Protein 8VEA (pdb70)

Radius of gyration: 22.61 Å; Cα contacts (8 Å, |Δi|>4): 522; chains: 3; bounding box: 51×58×58 Å

Nearest PDB structures (foldseek):
  9dze-assembly1_B  TM=8.373E-01  e=1.280E-04  synthetic construct
  8fbn-assembly1_E  TM=8.382E-01  e=1.405E-03  synthetic construct
  9dze-assembly1_S  TM=8.467E-01  e=3.122E-03  synthetic construct
  9dze-assembly1_c  TM=7.806E-01  e=1.803E-03  synthetic construct
  9dze-assembly1_h  TM=7.793E-01  e=1.715E-03  synthetic construct

Solvent-accessible surface area: 18778 Å² total; per-residue (Å²): 41,8,54,79,0,0,60,1,3,7,93,8,113,88,104,57,50,67,151,5,16,60,114,0,0,87,52,0,35,188,65,0,73,102,0,43,123,160,20,46,3,113,35,0,14,0,0,0,8,0,0,0,2,0,0,79,79,40,59,45,78,133,20,10,77,20,0,12,109,0,0,43,53,0,0,126,66,0,23,150,123,37,62,8,78,1,0,31,44,0,0,83,7,0,7,23,0,0,87,32,38,54,24,100,181,3,24,88,44,0,1,72,8,0,11,76,0,1,90,61,0,104,160,109,45,58,115,133,6,13,50,52,0,0,44,4,0,6,66,3,4,96,61,40,16,46,88,0,0,58,7,0,6,93,11,46,94,80,80,34,87,126,0,14,86,87,0,1,78,11,1,47,133,58,0,60,75,0,53,146,145,19,44,5,118,50,0,15,0,3,0,20,0,0,0,2,0,1,86,87,83,54,26,83,140,13,11,82,8,0,11,136,0,0,24,83,1,0,99,64,0,34,149,128,27,53,15,83,2,1,26,47,0,0,81,9,0,7,48,0,0,104,49,36,55,26,108,179,4,25,108,33,0,13,76,12,1,13,71,0,1,89,55,0,77,159,98,30,96,117,115,29,16,24,56,2,2,44,4,1,1,48,4,28,71,61,24,1,38,73,0,2,60,5,9,12,132,10,152,84,91,57,27,80,147,8,16,97,117,0,0,109,24,0,54,104,40,4,135,90,3,26,166,158,13,59,8,117,35,3,12,9,0,0,2,0,0,0,8,0,0,63,110,54,59,25,84,152,31,7,79,6,0,8,157,7,0,33,72,6,0,121,76,0,32,146,124,30,51,14,83,13,0,36,42,0,0,78,5,0,18,18,1,0,99,28,34,54,50,92,168,6,38,92,38,0,6,82,14,0,10,68,0,3,72,48,0,127,155,103,48,73,125,107,11,21,47,53,0,0,54,9,0,1,60,3,4,123,55

Foldseek 3Di:
DCVQLVVLLVVCVVVVPCVSLVVSLVVLVVVLVVCLPVLVLVVVQVSLLSSLVSCLVSVHCPSLVVSLVSLLVNLVVCVVVLVLVSNLSSLVSLQVSCVSNVDLVSLVSLLVSLVSSLVSCVVVPPVVSNVVSVVVNVSSVVD/DVVQLVVLVVVCVVPVDCVSLVVSLVVLLVVLVVCLVVLVLVVVLVSLLSSLVSCLVVPDCVSLVSNLVSLLSSLVVCVVVLVLVSNLSSVVSLLVSCVSNVDVVSLVSLLVSLVSSLVSCVVPPVDVSNVSSVVVNVVSVPD/DVVQLVVLLVVCPVVVPCVSLVVSLVVLVVVLVVCPPVQVLVVLQVSLLSNLVSCLVSVHCPSLVVSLVSLLVSLVVCVVVLVLVSNLSSLVSLLVSCVSNVDVVSLVSSLVSLVSSLVSCVVVVPVVSNVVSVVVNVVSVVD

Sequence (429 aa):
GFEEALELTIRAKEEGDPRLLERALEILERRLKEAQERGDLHLVLTIALLLAAIAHRLGDPRYLEVAVRVLEEAIREALERGDVQLVYNLVEVLLHVARLLGDPRVFRFMLHILLEAYRIARENGDEQILIEIVHLFTEVIRGGFEEALELTIRAKEEGDPRLLERALEILERRLKEAQERGDLHLVLTIALLLAAIAHRLGDPRYLEVAVRVLEEAIREALERGDVQLVYNLVEVLLHVARLLGDPRVFRFMLHILLEAYRIARENGDEQILIEIVHLFTEVIRGGFEEALELTIRAKEEGDPRLLERALEILERRLKEAQERGDLHLVLTIALLLAAIAHRLGDPRYLEVAVRVLEEAIREALERGDVQLVYNLVEVLLHVARLLGDPRVFRFMLHILLEAYRIARENGDEQILIEIVHLFTEVIRG

Secondary structure (DSSP, 8-state):
--HHHHHHHHHHHHHT-HHHHHHHHHHHHHHHHHHHGGG-HHHHHHHHHHHHHHHHHHT-HHHHHHHHHHHHHHHHHHHHTT-SHHHHHHHHHHHHHHHHH--HHHHHHHHHHHHHHHHHHHHHT-HHHHHHHHHHHHHHTT-/-HHHHHHHHHHHHHSS-THHHHHHHHHHHHHHHHHHHHT-HHHHHHHHHHHHHHHHTTT-HHHHHHHHHHHHHHHHHHHHTT-HHHHHHHHHHHHHHHHHH--HHHHHHHHHHHHHHHHHHHHS---HHHHHHHHHHHHHHH-/-HHHHHHHHHHHHHTT-HHHHHHHHHHHHHHHHHHSSS--HHHHHHHHHHHHHHHHHHT-HHHHHHHHHHHHHHHHHHHHHT-HHHHHHHHHHHHHHHHHH--HHHHHHHHHHHHHHHHHHHHHT-SHHHHHHHHHHHHHHH-

B-factor: mean 98.7, std 25.75, range [53.92, 214.1]

Structure (mmCIF, N/CA/C/O backbone):
data_8VEA
#
_entry.id   8VEA
#
_cell.length_a   115.335
_cell.length_b   115.335
_cell.length_c   59.994
_cell.angle_alpha   90.000
_cell.angle_beta   90.000
_cell.angle_gamma   120.000
#
_symmetry.space_group_name_H-M   'P 63'
#
loop_
_atom_site.group_PDB
_atom_site.id
_atom_site.type_symbol
_atom_site.label_atom_id
_atom_site.label_alt_id
_atom_site.label_comp_id
_atom_site.label_asym_id
_atom_site.label_entity_id
_atom_site.label_seq_id
_atom_site.pdbx_PDB_ins_code
_atom_site.Cartn_x
_atom_site.Cartn_y
_atom_site.Cartn_z
_atom_site.occupancy
_atom_site.B_iso_or_equiv
_atom_site.auth_seq_id
_atom_site.auth_comp_id
_atom_site.auth_asym_id
_atom_site.auth_atom_id
_atom_site.pdbx_PDB_model_num
ATOM 1 N N . GLY A 1 1 ? -2.57204 -35.72835 -24.85506 1.000 85.11937 1 GLY A N 1
ATOM 2 C CA . GLY A 1 1 ? -2.46067 -37.11117 -25.28520 1.000 101.24739 1 GLY A CA 1
ATOM 3 C C . GLY A 1 1 ? -3.23637 -38.06251 -24.39260 1.000 111.29212 1 GLY A C 1
ATOM 4 O O . GLY A 1 1 ? -3.79903 -39.05839 -24.85369 1.000 105.60157 1 GLY A O 1
ATOM 5 N N . PHE A 1 2 ? -3.25691 -37.74957 -23.09909 1.000 116.65575 2 PHE A N 1
ATOM 6 C CA . PHE A 1 2 ? -4.01947 -38.50660 -22.11566 1.000 92.03609 2 PHE A CA 1
ATOM 7 C C . PHE A 1 2 ? -5.46378 -38.03896 -22.00955 1.000 88.12975 2 PHE A C 1
ATOM 8 O O . PHE A 1 2 ? -6.27958 -38.72041 -21.37943 1.000 82.71525 2 PHE A O 1
ATOM 16 N N . GLU A 1 3 ? -5.78673 -36.89556 -22.61423 1.000 90.17865 3 GLU A N 1
ATOM 17 C CA . GLU A 1 3 ? -7.08131 -36.26040 -22.40280 1.000 87.73433 3 GLU A CA 1
ATOM 18 C C . GLU A 1 3 ? -8.22501 -37.14140 -22.88680 1.000 86.03441 3 GLU A C 1
ATOM 19 O O . GLU A 1 3 ? -9.24846 -37.26985 -22.20482 1.000 82.23747 3 GLU A O 1
ATOM 25 N N . GLU A 1 4 ? -8.07192 -37.75810 -24.06080 1.000 90.19852 4 GLU A N 1
ATOM 26 C CA . GLU A 1 4 ? -9.15160 -38.57616 -24.59998 1.000 86.43465 4 GLU A CA 1
ATOM 27 C C . GLU A 1 4 ? -9.41238 -39.78839 -23.71784 1.000 84.34243 4 GLU A C 1
ATOM 28 O O . GLU A 1 4 ? -10.56724 -40.17464 -23.51024 1.000 85.48948 4 GLU A O 1
ATOM 34 N N . ALA A 1 5 ? -8.35331 -40.39575 -23.17905 1.000 80.78535 5 ALA A N 1
ATOM 35 C CA . ALA A 1 5 ? -8.54122 -41.54988 -22.30805 1.000 76.24846 5 ALA A CA 1
ATOM 36 C C . ALA A 1 5 ? -9.19279 -41.14683 -20.99233 1.000 74.13866 5 ALA A C 1
ATOM 37 O O . ALA A 1 5 ? -10.03363 -41.87994 -20.46138 1.000 73.88230 5 ALA A O 1
ATOM 39 N N . LEU A 1 6 ? -8.82282 -39.98376 -20.45291 1.000 77.32888 6 LEU A N 1
ATOM 40 C CA . LEU A 1 6 ? -9.42849 -39.52558 -19.20619 1.000 77.80586 6 LEU A CA 1
ATOM 41 C C . LEU A 1 6 ? -10.90406 -39.19925 -19.39423 1.000 77.08910 6 LEU A C 1
ATOM 42 O O . LEU A 1 6 ? -11.73273 -39.52128 -18.53483 1.000 75.29024 6 LEU A O 1
ATOM 47 N N . GLU A 1 7 ? -11.24950 -38.55534 -20.50858 1.000 79.29441 7 GLU A N 1
ATOM 48 C CA . GLU A 1 7 ? -12.64844 -38.25286 -20.78403 1.000 78.74878 7 GLU A CA 1
ATOM 49 C C . GLU A 1 7 ? -13.45480 -39.52517 -21.00569 1.000 78.19642 7 GLU A C 1
ATOM 50 O O . GLU A 1 7 ? -14.57118 -39.66172 -20.49341 1.000 79.69381 7 GLU A O 1
ATOM 56 N N . LEU A 1 8 ? -12.90582 -40.46774 -21.77798 1.000 78.21429 8 LEU A N 1
ATOM 57 C CA . LEU A 1 8 ? -13.61363 -41.71635 -22.04297 1.000 79.10963 8 LEU A CA 1
ATOM 58 C C . LEU A 1 8 ? -13.83909 -42.51773 -20.76955 1.000 79.49404 8 LEU A C 1
ATOM 59 O O . LEU A 1 8 ? -14.82469 -43.25724 -20.66749 1.000 82.25969 8 LEU A O 1
ATOM 64 N N . THR A 1 9 ? -12.94061 -42.39110 -19.79244 1.000 79.18546 9 THR A N 1
ATOM 65 C CA . THR A 1 9 ? -13.10403 -43.12181 -18.53939 1.000 78.30189 9 THR A CA 1
ATOM 66 C C . THR A 1 9 ? -14.25367 -42.54872 -17.72183 1.000 77.62060 9 THR A C 1
ATOM 67 O O . THR A 1 9 ? -15.09822 -43.29209 -17.20854 1.000 78.18699 9 THR A O 1
ATOM 71 N N . ILE A 1 10 ? -14.29519 -41.22230 -17.58766 1.000 77.55675 10 ILE A N 1
ATOM 72 C CA . ILE A 1 10 ? -15.42358 -40.56934 -16.93418 1.000 78.32914 10 ILE A CA 1
ATOM 73 C C . ILE A 1 10 ? -16.70714 -40.87941 -17.68368 1.000 81.00451 10 ILE A C 1
ATOM 74 O O . ILE A 1 10 ? -17.74559 -41.18239 -17.08363 1.000 83.00395 10 ILE A O 1
ATOM 79 N N . ARG A 1 11 ? -16.64911 -40.81606 -19.01205 1.000 81.89213 11 ARG A N 1
ATOM 80 C CA . ARG A 1 11 ? -17.83225 -41.03408 -19.82763 1.000 83.00855 11 ARG A CA 1
ATOM 81 C C . ARG A 1 11 ? -18.34309 -42.46490 -19.69796 1.000 84.29724 11 ARG A C 1
ATOM 82 O O . ARG A 1 11 ? -19.55786 -42.68912 -19.70308 1.000 86.16607 11 ARG A O 1
ATOM 90 N N . ALA A 1 12 ? -17.43919 -43.43838 -19.55280 1.000 84.54288 12 ALA A N 1
ATOM 91 C CA . ALA A 1 12 ? -17.86367 -44.82452 -19.38841 1.000 82.68903 12 ALA A CA 1
ATOM 92 C C . ALA A 1 12 ? -18.46942 -45.06842 -18.01558 1.000 82.65421 12 ALA A C 1
ATOM 93 O O . ALA A 1 12 ? -19.36890 -45.90345 -17.87809 1.000 84.74188 12 ALA A O 1
ATOM 95 N N . LYS A 1 13 ? -17.98781 -44.36309 -16.99119 1.000 85.54440 13 LYS A N 1
ATOM 96 C CA . LYS A 1 13 ? -18.53666 -44.53884 -15.65031 1.000 87.58451 13 LYS A CA 1
ATOM 97 C C . LYS A 1 13 ? -19.95042 -43.98168 -15.56041 1.000 89.72221 13 LYS A C 1
ATOM 98 O O . LYS A 1 13 ? -20.86390 -44.65406 -15.06739 1.000 104.96629 13 LYS A O 1
ATOM 104 N N . GLU A 1 14 ? -20.15276 -42.75543 -16.04423 1.000 87.68024 14 GLU A N 1
ATOM 105 C CA . GLU A 1 14 ? -21.44763 -42.10639 -15.88336 1.000 87.43754 14 GLU A CA 1
ATOM 106 C C . GLU A 1 14 ? -22.48391 -42.67082 -16.84407 1.000 90.54439 14 GLU A C 1
ATOM 107 O O . GLU A 1 14 ? -23.62931 -42.90643 -16.44894 1.000 93.31573 14 GLU A O 1
ATOM 113 N N . GLU A 1 15 ? -22.10559 -42.90429 -18.09891 1.000 90.49902 15 GLU A N 1
ATOM 114 C CA . GLU A 1 15 ? -23.03512 -43.48415 -19.05742 1.000 93.70762 15 GLU A CA 1
ATOM 115 C C . GLU A 1 15 ? -23.14836 -44.99818 -18.94795 1.000 94.41445 15 GLU A C 1
ATOM 116 O O . GLU A 1 15 ? -24.05364 -45.57704 -19.55616 1.000 97.62453 15 GLU A O 1
ATOM 122 N N . GLY A 1 16 ? -22.27343 -45.64855 -18.18874 1.000 91.81943 16 GLY A N 1
ATOM 123 C CA . GLY A 1 16 ? -22.31901 -47.09092 -18.06872 1.000 92.59544 16 GLY A CA 1
ATOM 124 C C . GLY A 1 16 ? -22.13305 -47.77864 -19.40342 1.000 93.71894 16 GLY A C 1
ATOM 125 O O . GLY A 1 16 ? -22.85573 -48.72257 -19.73446 1.000 105.49067 16 GLY A O 1
ATOM 126 N N . ASP A 1 17 ? -21.16580 -47.30484 -20.18664 1.000 91.81232 17 ASP A N 1
ATOM 127 C CA . ASP A 1 17 ? -20.89599 -47.82704 -21.52417 1.000 93.06777 17 ASP A CA 1
ATOM 128 C C . ASP A 1 17 ? -19.47709 -48.37364 -21.52985 1.000 92.28699 17 ASP A C 1
ATOM 129 O O . ASP A 1 17 ? -18.52142 -47.63777 -21.82698 1.000 96.54321 17 ASP A O 1
ATOM 134 N N . PRO A 1 18 ? -19.28435 -49.65738 -21.20754 1.000 91.92318 18 PRO A N 1
ATOM 135 C CA . PRO A 1 18 ? -17.92104 -50.21264 -21.17303 1.000 89.08756 18 PRO A CA 1
ATOM 136 C C . PRO A 1 18 ? -17.22982 -50.23521 -22.52781 1.000 90.14717 18 PRO A C 1
ATOM 137 O O . PRO A 1 18 ? -16.02039 -50.49573 -22.57421 1.000 92.20555 18 PRO A O 1
ATOM 141 N N . ARG A 1 19 ? -17.94866 -49.97835 -23.62508 1.000 91.14372 19 ARG A N 1
ATOM 142 C CA . ARG A 1 19 ? -17.28755 -49.83715 -24.91828 1.000 91.95009 19 ARG A CA 1
ATOM 143 C C . ARG A 1 19 ? -16.35575 -48.63426 -24.93246 1.000 89.67785 19 ARG A C 1
ATOM 144 O O . ARG A 1 19 ? -15.40143 -48.59669 -25.71757 1.000 89.26047 19 ARG A O 1
ATOM 152 N N . LEU A 1 20 ? -16.62119 -47.64106 -24.07877 1.000 89.45600 20 LEU A N 1
ATOM 153 C CA . LEU A 1 20 ? -15.74668 -46.47566 -23.98924 1.000 86.44612 20 LEU A CA 1
ATOM 154 C C . LEU A 1 20 ? -14.46002 -46.80619 -23.24402 1.000 85.80602 20 LEU A C 1
ATOM 155 O O . LEU A 1 20 ? -13.38770 -46.28842 -23.58109 1.000 88.60597 20 LEU A O 1
ATOM 160 N N . LEU A 1 21 ? -14.55006 -47.64922 -22.21399 1.000 82.65757 21 LEU A N 1
ATOM 161 C CA . LEU A 1 21 ? -13.34230 -48.15648 -21.57699 1.000 78.91727 21 LEU A CA 1
ATOM 162 C C . LEU A 1 21 ? -12.48912 -48.91542 -22.58205 1.000 79.72831 21 LEU A C 1
ATOM 163 O O . LEU A 1 21 ? -11.26676 -48.74027 -22.63152 1.000 81.52431 21 LEU A O 1
ATOM 168 N N . GLU A 1 22 ? -13.12582 -49.74667 -23.41016 1.000 82.07150 22 GLU A N 1
ATOM 169 C CA . GLU A 1 22 ? -12.39198 -50.52458 -24.40118 1.000 85.27217 22 GLU A CA 1
ATOM 170 C C . GLU A 1 22 ? -11.77135 -49.62407 -25.46261 1.000 88.16104 22 GLU A C 1
ATOM 171 O O . GLU A 1 22 ? -10.66813 -49.89810 -25.94647 1.000 92.23222 22 GLU A O 1
ATOM 177 N N . ARG A 1 23 ? -12.46600 -48.54866 -25.84252 1.000 88.72922 23 ARG A N 1
ATOM 178 C CA . ARG A 1 23 ? -11.89006 -47.59726 -26.78729 1.000 87.82534 23 ARG A CA 1
ATOM 179 C C . ARG A 1 23 ? -10.66336 -46.91508 -26.20237 1.000 87.63699 23 ARG A C 1
ATOM 180 O O . ARG A 1 23 ? -9.64628 -46.76337 -26.88779 1.000 89.69744 23 ARG A O 1
ATOM 188 N N . ALA A 1 24 ? -10.74120 -46.49642 -24.93521 1.000 86.36355 24 ALA A N 1
ATOM 189 C CA . ALA A 1 24 ? -9.61289 -45.82215 -24.30194 1.000 84.46599 24 ALA A CA 1
ATOM 190 C C . ALA A 1 24 ? -8.44141 -46.77375 -24.10832 1.000 83.69422 24 ALA A C 1
ATOM 191 O O . ALA A 1 24 ? -7.28183 -46.37496 -24.25837 1.000 81.19840 24 ALA A O 1
ATOM 193 N N . LEU A 1 25 ? -8.72568 -48.03464 -23.76786 1.000 85.80237 25 LEU A N 1
ATOM 194 C CA . LEU A 1 25 ? -7.66780 -49.03355 -23.64796 1.000 85.48148 25 LEU A CA 1
ATOM 195 C C . LEU A 1 25 ? -6.97666 -49.27308 -24.98281 1.000 90.39997 25 LEU A C 1
ATOM 196 O O . LEU A 1 25 ? -5.77307 -49.55429 -25.01853 1.000 91.69247 25 LEU A O 1
ATOM 201 N N . GLU A 1 26 ? -7.72110 -49.17216 -26.08677 1.000 107.17123 26 GLU A N 1
ATOM 202 C CA . GLU A 1 26 ? -7.11315 -49.26698 -27.40955 1.000 95.12950 26 GLU A CA 1
ATOM 203 C C . GLU A 1 26 ? -6.17664 -48.09396 -27.66165 1.000 94.36754 26 GLU A C 1
ATOM 204 O O . GLU A 1 26 ? -5.02912 -48.28447 -28.07839 1.000 94.01643 26 GLU A O 1
ATOM 210 N N . ILE A 1 27 ? -6.65403 -46.87070 -27.41145 1.000 90.07809 27 ILE A N 1
ATOM 211 C CA . ILE A 1 27 ? -5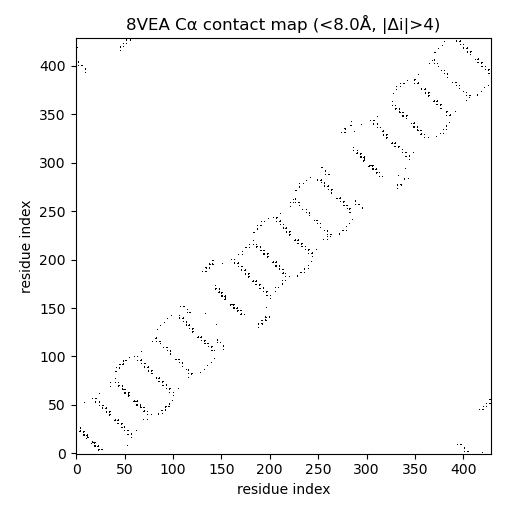.81451 -45.68281 -27.55736 1.000 86.87816 27 ILE A CA 1
ATOM 212 C C . ILE A 1 27 ? -4.56090 -45.80901 -26.70457 1.000 88.91820 27 ILE A C 1
ATOM 213 O O . ILE A 1 27 ? -3.44074 -45.57075 -27.17125 1.000 102.59185 27 ILE A O 1
ATOM 218 N N . LEU A 1 28 ? -4.73315 -46.18642 -25.43787 1.000 85.56049 28 LEU A N 1
ATOM 219 C CA . LEU A 1 28 ? -3.59561 -46.24316 -24.53088 1.000 81.33613 28 LEU A CA 1
ATOM 220 C C . LEU A 1 28 ? -2.63625 -47.36534 -24.91158 1.000 83.53907 28 LEU A C 1
ATOM 221 O O . LEU A 1 28 ? -1.42804 -47.24566 -24.68466 1.000 85.28868 28 LEU A O 1
ATOM 226 N N . GLU A 1 29 ? -3.14486 -48.45165 -25.50125 1.000 84.66245 29 GLU A N 1
ATOM 227 C CA . GLU A 1 29 ? -2.25835 -49.52347 -25.94589 1.000 88.48662 29 GLU A CA 1
ATOM 228 C C . GLU A 1 29 ? -1.46570 -49.11383 -27.18058 1.000 90.54190 29 GLU A C 1
ATOM 229 O O . GLU A 1 29 ? -0.29234 -49.47847 -27.31714 1.000 91.04778 29 GLU A O 1
ATOM 235 N N . ARG A 1 30 ? -2.08793 -48.36893 -28.09690 1.000 92.41260 30 ARG A N 1
ATOM 236 C CA . ARG A 1 30 ? -1.34312 -47.82723 -29.22872 1.000 91.90428 30 ARG A CA 1
ATOM 237 C C . ARG A 1 30 ? -0.22460 -46.91204 -28.74215 1.000 90.34709 30 ARG A C 1
ATOM 238 O O . ARG A 1 30 ? 0.93104 -47.04248 -29.16175 1.000 94.23320 30 ARG A O 1
ATOM 246 N N . ARG A 1 31 ? -0.55557 -45.98535 -27.83647 1.000 86.96640 31 ARG A N 1
ATOM 247 C CA . ARG A 1 31 ? 0.42224 -45.01291 -27.35821 1.000 87.54208 31 ARG A CA 1
ATOM 248 C C . ARG A 1 31 ? 1.55666 -45.69275 -26.60606 1.000 87.76134 31 ARG A C 1
ATOM 249 O O . ARG A 1 31 ? 2.72369 -45.31018 -26.75004 1.000 92.66011 31 ARG A O 1
ATOM 257 N N . LEU A 1 32 ? 1.22879 -46.69865 -25.79056 1.000 87.41202 32 LEU A N 1
ATOM 258 C CA . LEU A 1 32 ? 2.24326 -47.39865 -25.01017 1.000 84.44843 32 LEU A CA 1
ATOM 259 C C . LEU A 1 32 ? 3.24454 -48.11909 -25.90262 1.000 90.14560 32 LEU A C 1
ATOM 260 O O . LEU A 1 32 ? 4.42128 -48.22828 -25.54356 1.000 91.71957 32 LEU A O 1
ATOM 265 N N . LYS A 1 33 ? 2.80083 -48.62847 -27.05435 1.000 92.86664 33 LYS A N 1
ATOM 266 C CA . LYS A 1 33 ? 3.74060 -49.22374 -27.99690 1.000 95.60347 33 LYS A CA 1
ATOM 267 C C . LYS A 1 33 ? 4.60086 -48.15572 -28.65667 1.000 97.17863 33 LYS A C 1
ATOM 268 O O . LYS A 1 33 ? 5.79604 -48.37020 -28.88714 1.000 99.10163 33 LYS A O 1
ATOM 274 N N . GLU A 1 34 ? 4.01049 -46.99948 -28.97004 1.000 100.66278 34 GLU A N 1
ATOM 275 C CA . GLU A 1 34 ? 4.77893 -45.91442 -29.57290 1.000 103.38285 34 GLU A CA 1
ATOM 276 C C . GLU A 1 34 ? 5.85643 -45.40144 -28.62750 1.000 104.15762 34 GLU A C 1
ATOM 277 O O . GLU A 1 34 ? 6.93252 -44.98331 -29.07132 1.000 109.63046 34 GLU A O 1
ATOM 283 N N . ALA A 1 35 ? 5.58452 -45.41319 -27.32026 1.000 102.99352 35 ALA A N 1
ATOM 284 C CA . ALA A 1 35 ? 6.58190 -44.96712 -26.35621 1.000 99.39844 35 ALA A CA 1
ATOM 285 C C . ALA A 1 35 ? 7.52631 -46.08262 -25.93441 1.000 97.56600 35 ALA A C 1
ATOM 286 O O . ALA A 1 35 ? 8.63581 -45.79050 -25.47833 1.000 97.86200 35 ALA A O 1
ATOM 288 N N . GLN A 1 36 ? 7.12207 -47.34659 -26.08276 1.000 97.32649 36 GLN A N 1
ATOM 289 C CA . GLN A 1 36 ? 8.05211 -48.45255 -25.86590 1.000 101.96584 36 GLN A CA 1
ATOM 290 C C . GLN A 1 36 ? 9.14683 -48.45344 -26.92385 1.000 103.01836 36 GLN A C 1
ATOM 291 O O . GLN A 1 36 ? 10.34024 -48.42477 -26.60161 1.000 101.20745 36 GLN A O 1
ATOM 297 N N . GLU A 1 37 ? 8.75880 -48.49127 -28.19356 1.000 105.18264 37 GLU A N 1
ATOM 298 C CA . GLU A 1 37 ? 9.61842 -47.95864 -29.23369 1.000 107.18990 37 GLU A CA 1
ATOM 299 C C . GLU A 1 37 ? 9.99138 -46.51833 -28.88928 1.000 107.50189 37 GLU A C 1
ATOM 300 O O . GLU A 1 37 ? 9.39396 -45.89752 -28.02290 1.000 108.46913 37 GLU A O 1
ATOM 306 N N . ARG A 1 38 ? 11.00334 -45.98594 -29.57172 1.000 109.53062 38 ARG A N 1
ATOM 307 C CA . ARG A 1 38 ? 11.50181 -44.63947 -29.28210 1.000 118.53762 38 ARG A CA 1
ATOM 308 C C . ARG A 1 38 ? 12.23641 -44.60691 -27.94172 1.000 108.84020 38 ARG A C 1
ATOM 309 O O . ARG A 1 38 ? 13.10491 -43.75544 -27.72520 1.000 121.22807 38 ARG A O 1
ATOM 317 N N . GLY A 1 39 ? 11.90656 -45.53367 -27.04298 1.000 111.32391 39 GLY A N 1
ATOM 318 C CA . GLY A 1 39 ? 12.56440 -45.61434 -25.75300 1.000 109.21648 39 GLY A CA 1
ATOM 319 C C . GLY A 1 39 ? 12.14787 -44.55914 -24.75613 1.000 98.58023 39 GLY A C 1
ATOM 320 O O . GLY A 1 39 ? 12.95201 -44.17263 -23.90141 1.000 94.13678 39 GLY A O 1
ATOM 321 N N . ASP A 1 40 ? 10.90874 -44.07407 -24.83579 1.000 98.95390 40 ASP A N 1
ATOM 322 C CA . ASP A 1 40 ? 10.44823 -43.01267 -23.94086 1.000 95.62561 40 ASP A CA 1
ATOM 323 C C . ASP A 1 40 ? 9.87680 -43.69245 -22.69900 1.000 89.31566 40 ASP A C 1
ATOM 324 O O . ASP A 1 40 ? 8.66453 -43.81617 -22.51265 1.000 103.01703 40 ASP A O 1
ATOM 329 N N . LEU A 1 41 ? 10.78408 -44.15499 -21.83575 1.000 89.77069 41 LEU A N 1
ATOM 330 C CA . LEU A 1 41 ? 10.37183 -44.96067 -20.69308 1.000 83.84207 41 LEU A CA 1
ATOM 331 C C . LEU A 1 41 ? 9.63604 -44.14769 -19.63726 1.000 83.01756 41 LEU A C 1
ATOM 332 O O . LEU A 1 41 ? 8.87200 -44.72330 -18.85577 1.000 88.23120 41 LEU A O 1
ATOM 337 N N . HIS A 1 42 ? 9.84186 -42.83056 -19.59527 1.000 82.69139 42 HIS A N 1
ATOM 338 C CA . HIS A 1 42 ? 9.08346 -42.00308 -18.66410 1.000 79.69003 42 HIS A CA 1
ATOM 339 C C . HIS A 1 42 ? 7.61435 -41.93595 -19.05408 1.000 80.23158 42 HIS A C 1
ATOM 340 O O . HIS A 1 42 ? 6.73479 -41.90802 -18.18439 1.000 79.28986 42 HIS A O 1
ATOM 347 N N . LEU A 1 43 ? 7.32918 -41.91073 -20.35578 1.000 79.75703 43 LEU A N 1
ATOM 348 C CA . LEU A 1 43 ? 5.94415 -41.90956 -20.80759 1.000 80.26041 43 LEU A CA 1
ATOM 349 C C . LEU A 1 43 ? 5.32319 -43.29755 -20.68521 1.000 78.85528 43 LEU A C 1
ATOM 350 O O . LEU A 1 43 ? 4.14328 -43.42711 -20.33374 1.000 75.13130 43 LEU A O 1
ATOM 355 N N . VAL A 1 44 ? 6.11108 -44.33963 -20.96568 1.000 78.71828 44 VAL A N 1
ATOM 356 C CA . VAL A 1 44 ? 5.66211 -45.71483 -20.76183 1.000 77.74458 44 VAL A CA 1
ATOM 357 C C . VAL A 1 44 ? 5.17740 -45.90657 -19.33064 1.000 72.50768 44 VAL A C 1
ATOM 358 O O . VAL A 1 44 ? 4.16452 -46.57278 -19.08212 1.000 72.06511 44 VAL A O 1
ATOM 362 N N . LEU A 1 45 ? 5.89074 -45.31293 -18.37307 1.000 70.38980 45 LEU A N 1
ATOM 363 C CA . LEU A 1 45 ? 5.48857 -45.35008 -16.97174 1.000 68.37529 45 LEU A CA 1
ATOM 364 C C . LEU A 1 45 ? 4.04143 -44.91317 -16.78689 1.000 67.78585 45 LEU A C 1
ATOM 365 O O . LEU A 1 45 ? 3.22793 -45.64164 -16.20719 1.000 64.59426 45 LEU A O 1
ATOM 370 N N . THR A 1 46 ? 3.69943 -43.72515 -17.28485 1.000 70.87884 46 THR A N 1
ATOM 371 C CA . THR A 1 46 ? 2.38268 -43.16895 -17.00153 1.000 68.84771 46 THR A CA 1
ATOM 372 C C . THR A 1 46 ? 1.29734 -43.82338 -17.85003 1.000 68.85430 46 THR A C 1
ATOM 373 O O . THR A 1 46 ? 0.19410 -44.07848 -17.35344 1.000 65.30671 46 THR A O 1
ATOM 377 N N . ILE A 1 47 ? 1.58358 -44.10280 -19.12550 1.000 68.80465 47 ILE A N 1
ATOM 378 C CA . ILE A 1 47 ? 0.60467 -44.79536 -19.96106 1.000 66.57057 47 ILE A CA 1
ATOM 379 C C . ILE A 1 47 ? 0.23109 -46.13029 -19.33309 1.000 66.66107 47 ILE A C 1
ATOM 380 O O . ILE A 1 47 ? -0.95159 -46.46658 -19.20469 1.000 66.91157 47 ILE A O 1
ATOM 385 N N . ALA A 1 48 ? 1.24040 -46.90746 -18.92516 1.000 66.99237 48 ALA A N 1
ATOM 386 C CA . ALA A 1 48 ? 0.97726 -48.21197 -18.32577 1.000 63.17167 48 ALA A CA 1
ATOM 387 C C . ALA A 1 48 ? 0.19943 -48.07309 -17.02641 1.000 62.41924 48 ALA A C 1
ATOM 388 O O . ALA A 1 48 ? -0.67426 -48.89554 -16.72695 1.000 63.76065 48 ALA A O 1
ATOM 390 N N . LEU A 1 49 ? 0.50384 -47.04183 -16.23774 1.000 60.58981 49 LEU A N 1
ATOM 391 C CA . LEU A 1 49 ? -0.29084 -46.77826 -15.04417 1.000 60.69060 49 LEU A CA 1
ATOM 392 C C . LEU A 1 49 ? -1.75164 -46.56064 -15.40572 1.000 64.90350 49 LEU A C 1
ATOM 393 O O . LEU A 1 49 ? -2.64790 -47.19972 -14.84272 1.000 65.33112 49 LEU A O 1
ATOM 398 N N . LEU A 1 50 ? -2.00775 -45.66685 -16.36202 1.000 68.61947 50 LEU A N 1
ATOM 399 C CA . LEU A 1 50 ? -3.38347 -45.34233 -16.71762 1.000 65.83422 50 LEU A CA 1
ATOM 400 C C . LEU A 1 50 ? -4.05639 -46.53119 -17.39211 1.000 63.32211 50 LEU A C 1
ATOM 401 O O . LEU A 1 50 ? -5.21666 -46.84358 -17.10319 1.000 63.65081 50 LEU A O 1
ATOM 406 N N . LEU A 1 51 ? -3.32889 -47.21466 -18.27860 1.000 64.05076 51 LEU A N 1
ATOM 407 C CA . LEU A 1 51 ? -3.85030 -48.40853 -18.93472 1.000 65.65355 51 LEU A CA 1
ATOM 408 C C . LEU A 1 51 ? -4.34665 -49.42384 -17.91539 1.000 65.55921 51 LEU A C 1
ATOM 409 O O . LEU A 1 51 ? -5.45005 -49.96736 -18.04354 1.000 67.36737 51 LEU A O 1
ATOM 414 N N . ALA A 1 52 ? -3.53803 -49.68509 -16.88644 1.000 64.58851 52 ALA A N 1
ATOM 415 C CA . ALA A 1 52 ? -3.89584 -50.69454 -15.89813 1.000 65.80664 52 ALA A CA 1
ATOM 416 C C . ALA A 1 52 ? -5.06628 -50.25223 -15.03175 1.000 65.42533 52 ALA A C 1
ATOM 417 O O . ALA A 1 52 ? -5.90196 -51.08085 -14.65668 1.000 71.20893 52 ALA A O 1
ATOM 419 N N . ALA A 1 53 ? -5.14867 -48.96263 -14.70416 1.000 61.84949 53 ALA A N 1
ATOM 420 C CA . ALA A 1 53 ? -6.25905 -48.49096 -13.88469 1.000 62.40627 53 ALA A CA 1
ATOM 421 C C . ALA A 1 53 ? -7.58721 -48.62349 -14.62088 1.000 68.22074 53 ALA A C 1
ATOM 422 O O . ALA A 1 53 ? -8.59451 -49.02179 -14.02618 1.000 72.10678 53 ALA A O 1
ATOM 424 N N . ILE A 1 54 ? -7.61322 -48.30122 -15.91490 1.000 68.91669 54 ILE A N 1
ATOM 425 C CA . ILE A 1 54 ? -8.84747 -48.45879 -16.67803 1.000 69.29563 54 ILE A CA 1
ATOM 426 C C . ILE A 1 54 ? -9.16033 -49.93497 -16.88384 1.000 73.46243 54 ILE A C 1
ATOM 427 O O . ILE A 1 54 ? -10.30779 -50.36843 -16.71712 1.000 71.49760 54 ILE A O 1
ATOM 432 N N . ALA A 1 55 ? -8.14485 -50.73138 -17.23445 1.000 70.78923 55 ALA A N 1
ATOM 433 C CA . ALA A 1 55 ? -8.33935 -52.17172 -17.37560 1.000 73.06522 55 ALA A CA 1
ATOM 434 C C . ALA A 1 55 ? -8.93483 -52.77207 -16.11246 1.000 75.66141 55 ALA A C 1
ATOM 435 O O . ALA A 1 55 ? -9.75672 -53.69411 -16.17623 1.000 80.03270 55 ALA A O 1
ATOM 437 N N . HIS A 1 56 ? -8.52730 -52.25873 -14.95327 1.000 73.35821 56 HIS A N 1
ATOM 438 C CA . HIS A 1 56 ? -9.04879 -52.76542 -13.69245 1.000 73.99222 56 HIS A CA 1
ATOM 439 C C . HIS A 1 56 ? -10.53380 -52.45409 -13.55144 1.000 77.85654 56 HIS A C 1
ATOM 440 O O . HIS A 1 56 ? -11.31112 -53.29716 -13.08908 1.000 82.65964 56 HIS A O 1
ATOM 447 N N . ARG A 1 57 ? -10.94977 -51.25303 -13.96457 1.000 78.34425 57 ARG A N 1
ATOM 448 C CA . ARG A 1 57 ? -12.36713 -50.90562 -13.93029 1.000 79.68177 57 ARG A CA 1
ATOM 449 C C . ARG A 1 57 ? -13.18004 -51.77613 -14.88274 1.000 85.74599 57 ARG A C 1
ATOM 450 O O . ARG A 1 57 ? -14.27566 -52.22925 -14.53270 1.000 81.91928 57 ARG A O 1
ATOM 458 N N . LEU A 1 58 ? -12.65969 -52.02670 -16.09021 1.000 80.57475 58 LEU A N 1
ATOM 459 C CA . LEU A 1 58 ? -13.38899 -52.84450 -17.05903 1.000 78.63665 58 LEU A CA 1
ATOM 460 C C . LEU A 1 58 ? -13.54520 -54.28600 -16.59076 1.000 80.88157 58 LEU A C 1
ATOM 461 O O . LEU A 1 58 ? -14.48876 -54.97142 -17.00133 1.000 80.82788 58 LEU A O 1
ATOM 466 N N . GLY A 1 59 ? -12.64584 -54.76047 -15.73220 1.000 95.58764 59 GLY A N 1
ATOM 467 C CA . GLY A 1 59 ? -12.67360 -56.14739 -15.31413 1.000 83.06727 59 GLY A CA 1
ATOM 468 C C . GLY A 1 59 ? -11.98692 -57.09507 -16.26598 1.000 84.71862 59 GLY A C 1
ATOM 469 O O . GLY A 1 59 ? -12.26611 -58.29902 -16.23772 1.000 80.67285 59 GLY A O 1
ATOM 470 N N . ASP A 1 60 ? -11.09095 -56.58879 -17.10996 1.000 84.62830 60 ASP A N 1
ATOM 471 C CA . ASP A 1 60 ? -10.40806 -57.41432 -18.09540 1.000 86.78314 60 ASP A CA 1
ATOM 472 C C . ASP A 1 60 ? -8.93994 -57.51703 -17.70647 1.000 92.58736 60 ASP A C 1
ATOM 473 O O . ASP A 1 60 ? -8.19669 -56.53397 -17.85808 1.000 90.29959 60 ASP A O 1
ATOM 478 N N . PRO A 1 61 ? -8.47635 -58.66208 -17.19492 1.000 101.37653 61 PRO A N 1
ATOM 479 C CA . PRO A 1 61 ? -7.06422 -58.76627 -16.79475 1.000 95.82075 61 PRO A CA 1
ATOM 480 C C . PRO A 1 61 ? -6.08971 -58.71222 -17.95838 1.000 102.71477 61 PRO A C 1
ATOM 481 O O . PRO A 1 61 ? -4.89257 -58.51394 -17.71871 1.000 103.66904 61 PRO A O 1
ATOM 485 N N . ARG A 1 62 ? -6.55745 -58.87944 -19.20031 1.000 95.29893 62 ARG A N 1
ATOM 486 C CA . ARG A 1 62 ? -5.65403 -58.89880 -20.34967 1.000 98.09889 62 ARG A CA 1
ATOM 487 C C . ARG A 1 62 ? -4.81965 -57.62590 -20.41317 1.000 92.62918 62 ARG A C 1
ATOM 488 O O . ARG A 1 62 ? -3.59582 -57.67608 -20.58209 1.000 89.91281 62 ARG A O 1
ATOM 496 N N . TYR A 1 63 ? -5.46947 -56.47080 -20.28205 1.000 92.60058 63 TYR A N 1
ATOM 497 C CA . TYR A 1 63 ? -4.74603 -55.21248 -20.38789 1.000 88.56165 63 TYR A CA 1
ATOM 498 C C . TYR A 1 63 ? -3.84711 -54.98922 -19.18074 1.000 83.29850 63 TYR A C 1
ATOM 499 O O . TYR A 1 63 ? -2.80126 -54.34144 -19.30158 1.000 83.48421 63 TYR A O 1
ATOM 508 N N . LEU A 1 64 ? -4.23201 -55.51639 -18.01537 1.000 80.50128 64 LEU A N 1
ATOM 509 C CA . LEU A 1 64 ? -3.32610 -55.50831 -16.87144 1.000 77.61345 64 LEU A CA 1
ATOM 510 C C . LEU A 1 64 ? -2.05566 -56.28960 -17.17323 1.000 79.58500 64 LEU A C 1
ATOM 511 O O . LEU A 1 64 ? -0.96115 -55.88774 -16.76447 1.000 73.75737 64 LEU A O 1
ATOM 516 N N . GLU A 1 65 ? -2.18356 -57.41173 -17.88858 1.000 85.52401 65 GLU A N 1
ATOM 517 C CA . GLU A 1 65 ? -1.01901 -58.23089 -18.21405 1.000 91.56575 65 GLU A CA 1
ATOM 518 C C . GLU A 1 65 ? -0.12191 -57.54111 -19.23459 1.000 89.56462 65 GLU A C 1
ATOM 519 O O . GLU A 1 65 ? 1.10337 -57.70672 -19.20180 1.000 95.85433 65 GLU A O 1
ATOM 525 N N . VAL A 1 66 ? -0.71285 -56.77839 -20.15871 1.000 83.84840 66 VAL A N 1
ATOM 526 C CA . VAL A 1 66 ? 0.08838 -56.01517 -21.11209 1.000 81.81037 66 VAL A CA 1
ATOM 527 C C . VAL A 1 66 ? 0.87704 -54.93403 -20.38615 1.000 80.16641 66 VAL A C 1
ATOM 528 O O . VAL A 1 66 ? 2.07336 -54.73896 -20.63697 1.000 81.41544 66 VAL A O 1
ATOM 532 N N . ALA A 1 67 ? 0.21893 -54.21916 -19.46940 1.000 78.33203 67 ALA A N 1
ATOM 533 C CA . ALA A 1 67 ? 0.90606 -53.20196 -18.68150 1.000 72.38427 67 ALA A CA 1
ATOM 534 C C . ALA A 1 67 ? 2.05422 -53.80373 -17.88194 1.000 70.47517 67 ALA A C 1
ATOM 535 O O . ALA A 1 67 ? 3.13394 -53.20974 -17.79277 1.000 69.34367 67 ALA A O 1
ATOM 537 N N . VAL A 1 68 ? 1.84006 -54.98219 -17.29165 1.000 74.71931 68 VAL A N 1
ATOM 538 C CA . VAL A 1 68 ? 2.91143 -55.66024 -16.56347 1.000 70.90581 68 VAL A CA 1
ATOM 539 C C . VAL A 1 68 ? 4.07825 -55.96037 -17.49304 1.000 71.19197 68 VAL A C 1
ATOM 540 O O . VAL A 1 68 ? 5.23205 -55.63258 -17.19472 1.000 70.80917 68 VAL A O 1
ATOM 544 N N . ARG A 1 69 ? 3.79178 -56.58056 -18.64020 1.000 80.36954 69 ARG A N 1
ATOM 545 C CA . ARG A 1 69 ? 4.86367 -57.01126 -19.53179 1.000 88.37428 69 ARG A CA 1
ATOM 546 C C . ARG A 1 69 ? 5.64860 -55.81737 -20.06371 1.000 80.30880 69 ARG A C 1
ATOM 547 O O . ARG A 1 69 ? 6.88073 -55.86580 -20.14946 1.000 85.94143 69 ARG A O 1
ATOM 555 N N . VAL A 1 70 ? 4.95725 -54.72655 -20.40063 1.000 75.17008 70 VAL A N 1
ATOM 556 C CA . VAL A 1 70 ? 5.64841 -53.54627 -20.90898 1.000 70.91542 70 VAL A CA 1
ATOM 557 C C . VAL A 1 70 ? 6.44045 -52.86866 -19.79869 1.000 69.35306 70 VAL A C 1
ATOM 558 O O . VAL A 1 70 ? 7.56891 -52.41120 -20.01489 1.000 74.29649 70 VAL A O 1
ATOM 562 N N . LEU A 1 71 ? 5.86911 -52.79078 -18.59478 1.000 67.81808 71 LEU A N 1
ATOM 563 C CA . LEU A 1 71 ? 6.59424 -52.19032 -17.48005 1.000 63.42326 71 LEU A CA 1
ATOM 564 C C . LEU A 1 71 ? 7.83072 -53.00254 -17.12934 1.000 67.48369 71 LEU A C 1
ATOM 565 O O . LEU A 1 71 ? 8.86183 -52.44169 -16.74535 1.000 67.73119 71 LEU A O 1
ATOM 570 N N . GLU A 1 72 ? 7.74834 -54.32691 -17.25752 1.000 68.61405 72 GLU A N 1
ATOM 571 C CA . GLU A 1 72 ? 8.89013 -55.16893 -16.92172 1.000 67.36466 72 GLU A CA 1
ATOM 572 C C . GLU A 1 72 ? 10.02009 -54.99575 -17.92888 1.000 70.72959 72 GLU A C 1
ATOM 573 O O . GLU A 1 72 ? 11.19700 -54.98562 -17.55273 1.000 72.24735 72 GLU A O 1
ATOM 579 N N . GLU A 1 73 ? 9.68491 -54.84931 -19.21153 1.000 73.74302 73 GLU A N 1
ATOM 580 C CA . GLU A 1 73 ? 10.71886 -54.63071 -20.21683 1.000 73.97901 73 GLU A CA 1
ATOM 581 C C . GLU A 1 73 ? 11.31328 -53.23485 -20.10086 1.000 71.93129 73 GLU A C 1
ATOM 582 O O . GLU A 1 73 ? 12.51421 -53.04552 -20.32321 1.000 77.77154 73 GLU A O 1
ATOM 588 N N . ALA A 1 74 ? 10.48954 -52.24165 -19.76588 1.000 70.37064 74 ALA A N 1
ATOM 589 C CA . ALA A 1 74 ? 11.01721 -50.89747 -19.56511 1.000 71.39487 74 ALA A CA 1
ATOM 590 C C . ALA A 1 74 ? 11.93396 -50.84822 -18.34922 1.000 71.31403 74 ALA A C 1
ATOM 591 O O . ALA A 1 74 ? 12.92442 -50.10877 -18.33760 1.000 76.76282 74 ALA A O 1
ATOM 593 N N . ILE A 1 75 ? 11.62082 -51.63519 -17.31756 1.000 70.28204 75 ILE A N 1
ATOM 594 C CA . ILE A 1 75 ? 12.47816 -51.70804 -16.13798 1.000 68.19720 75 ILE A CA 1
ATOM 595 C C . ILE A 1 75 ? 13.82288 -52.33078 -16.48607 1.000 73.07687 75 ILE A C 1
ATOM 596 O O . ILE A 1 75 ? 14.87547 -51.84864 -16.05202 1.000 76.65905 75 ILE A O 1
ATOM 601 N N . ARG A 1 76 ? 13.81320 -53.40469 -17.27764 1.000 80.04201 76 ARG A N 1
ATOM 602 C CA . ARG A 1 76 ? 15.06267 -54.05735 -17.65125 1.000 71.94907 76 ARG A CA 1
ATOM 603 C C . ARG A 1 76 ? 15.93693 -53.13542 -18.49140 1.000 76.08372 76 ARG A C 1
ATOM 604 O O . ARG A 1 76 ? 17.16341 -53.12300 -18.33572 1.000 79.58303 76 ARG A O 1
ATOM 612 N N . GLU A 1 77 ? 15.32719 -52.35414 -19.38519 1.000 75.95065 77 GLU A N 1
ATOM 613 C CA . GLU A 1 77 ? 16.10466 -51.40953 -20.17824 1.000 78.92804 77 GLU A CA 1
ATOM 614 C C . GLU A 1 77 ? 16.64273 -50.29078 -19.29993 1.000 78.41306 77 GLU A C 1
ATOM 615 O O . GLU A 1 77 ? 17.82937 -49.95299 -19.36494 1.000 80.89003 77 GLU A O 1
ATOM 621 N N . ALA A 1 78 ? 15.78251 -49.71762 -18.45452 1.000 75.51732 78 ALA A N 1
ATOM 622 C CA . ALA A 1 78 ? 16.21466 -48.64920 -17.56043 1.000 75.15342 78 ALA A CA 1
ATOM 623 C C . ALA A 1 78 ? 17.26073 -49.13296 -16.56655 1.000 78.40809 78 ALA A C 1
ATOM 624 O O . ALA A 1 78 ? 18.06887 -48.33489 -16.07909 1.000 81.57510 78 ALA A O 1
ATOM 626 N N . LEU A 1 79 ? 17.25451 -50.42587 -16.24121 1.000 77.72884 79 LEU A N 1
ATOM 627 C CA . LEU A 1 79 ? 18.29070 -50.97492 -15.37777 1.000 75.28985 79 LEU A CA 1
ATOM 628 C C . LEU A 1 79 ? 19.59093 -51.19699 -16.13974 1.000 81.30836 79 LEU A C 1
ATOM 629 O O . LEU A 1 79 ? 20.67541 -51.00435 -15.57908 1.000 83.49542 79 LEU A O 1
ATOM 634 N N . GLU A 1 80 ? 19.50387 -51.59180 -17.41222 1.000 82.30901 80 GLU A N 1
ATOM 635 C CA . GLU A 1 80 ? 20.70078 -51.67939 -18.24188 1.000 83.79279 80 GLU A CA 1
ATOM 636 C C . GLU A 1 80 ? 21.30880 -50.30001 -18.46423 1.000 86.13910 80 GLU A C 1
ATOM 637 O O . GLU A 1 80 ? 22.53609 -50.15257 -18.49724 1.000 95.85787 80 GLU A O 1
ATOM 643 N N . ARG A 1 81 ? 20.46214 -49.27766 -18.62196 1.000 86.11371 81 ARG A N 1
ATOM 644 C CA . ARG A 1 81 ? 20.93988 -47.90075 -18.69093 1.000 87.44547 81 ARG A CA 1
ATOM 645 C C . ARG A 1 81 ? 21.66729 -47.47964 -17.42060 1.000 93.08558 81 ARG A C 1
ATOM 646 O O . ARG A 1 81 ? 22.48896 -46.55610 -17.46459 1.000 89.97661 81 ARG A O 1
ATOM 654 N N . GLY A 1 82 ? 21.38288 -48.13175 -16.29499 1.000 88.94064 82 GLY A N 1
ATOM 655 C CA . GLY A 1 82 ? 21.88957 -47.67705 -15.01518 1.000 90.50612 82 GLY A CA 1
ATOM 656 C C . GLY A 1 82 ? 21.22138 -46.41722 -14.51495 1.000 89.86631 82 GLY A C 1
ATOM 657 O O . GLY A 1 82 ? 21.87362 -45.59326 -13.86474 1.000 92.25520 82 GLY A O 1
ATOM 658 N N . ASP A 1 83 ? 19.92674 -46.24566 -14.79889 1.000 99.19022 83 ASP A N 1
ATOM 659 C CA . ASP A 1 83 ? 19.25609 -44.98776 -14.48793 1.000 92.91598 83 ASP A CA 1
ATOM 660 C C . ASP A 1 83 ? 18.81357 -44.93676 -13.03096 1.000 87.97907 83 ASP A C 1
ATOM 661 O O . ASP A 1 83 ? 18.87869 -43.87642 -12.39790 1.000 103.78330 83 ASP A O 1
ATOM 666 N N . VAL A 1 84 ? 18.34208 -46.06372 -12.49784 1.000 76.08111 84 VAL A N 1
ATOM 667 C CA . VAL A 1 84 ? 18.01887 -46.23189 -11.08222 1.000 74.66866 84 VAL A CA 1
ATOM 668 C C . VAL A 1 84 ? 16.83407 -45.36379 -10.66905 1.000 71.63049 84 VAL A C 1
ATOM 669 O O . VAL A 1 84 ? 15.87816 -45.86326 -10.06738 1.000 72.68125 84 VAL A O 1
ATOM 673 N N . GLN A 1 85 ? 16.87993 -44.06270 -10.96253 1.000 71.22419 85 GLN A N 1
ATOM 674 C CA . GLN A 1 85 ? 15.71255 -43.23460 -10.68159 1.000 69.90736 85 GLN A CA 1
ATOM 675 C C . GLN A 1 85 ? 14.54481 -43.63541 -11.57063 1.000 70.58265 85 GLN A C 1
ATOM 676 O O . GLN A 1 85 ? 13.41673 -43.79800 -11.09066 1.000 67.85394 85 GLN A O 1
ATOM 682 N N . LEU A 1 86 ? 14.80004 -43.81291 -12.86859 1.000 75.22916 86 LEU A N 1
ATOM 683 C CA . LEU A 1 86 ? 13.75387 -44.28813 -13.76604 1.000 70.86696 86 LEU A CA 1
ATOM 684 C C . LEU A 1 86 ? 13.27793 -45.67224 -13.35540 1.000 66.46783 86 LEU A C 1
ATOM 685 O O . LEU A 1 86 ? 12.07530 -45.95536 -13.37483 1.000 64.69420 86 LEU A O 1
ATOM 690 N N . VAL A 1 87 ? 14.21158 -46.54043 -12.96349 1.000 66.64988 87 VAL A N 1
ATOM 691 C CA . VAL A 1 87 ? 13.85097 -47.86588 -12.47273 1.000 64.68306 87 VAL A CA 1
ATOM 692 C C . VAL A 1 87 ? 12.96156 -47.75080 -11.23991 1.000 64.10628 87 VAL A C 1
ATOM 693 O O . VAL A 1 87 ? 11.95310 -48.45663 -11.11506 1.000 64.24642 87 VAL A O 1
ATOM 697 N N . TYR A 1 88 ? 13.31488 -46.85001 -10.31693 1.000 64.59089 88 TYR A N 1
ATOM 698 C CA . TYR A 1 88 ? 12.51902 -46.65524 -9.10658 1.000 63.22152 88 TYR A CA 1
ATOM 699 C C . TYR A 1 88 ? 11.10708 -46.20151 -9.44487 1.000 64.13380 88 TYR A C 1
ATOM 700 O O . TYR A 1 88 ? 10.12246 -46.73314 -8.91849 1.000 62.66381 88 TYR A O 1
ATOM 709 N N . ASN A 1 89 ? 10.99149 -45.19826 -10.31124 1.000 67.03302 89 ASN A N 1
ATOM 710 C CA . ASN A 1 89 ? 9.67453 -44.70417 -10.68075 1.000 65.36745 89 ASN A CA 1
ATOM 711 C C . ASN A 1 89 ? 8.90821 -45.73046 -11.50473 1.000 60.13043 89 ASN A C 1
ATOM 712 O O . ASN A 1 89 ? 7.67839 -45.80279 -11.41405 1.000 61.56121 89 ASN A O 1
ATOM 717 N N . LEU A 1 90 ? 9.61234 -46.53719 -12.29936 1.000 60.55755 90 LEU A N 1
ATOM 718 C CA . LEU A 1 90 ? 8.94612 -47.59987 -13.04279 1.000 60.33791 90 LEU A CA 1
ATOM 719 C C . LEU A 1 90 ? 8.43456 -48.68826 -12.10868 1.000 60.77388 90 LEU A C 1
ATOM 720 O O . LEU A 1 90 ? 7.30900 -49.17277 -12.27089 1.000 59.42493 90 LEU A O 1
ATOM 725 N N . VAL A 1 91 ? 9.24913 -49.09167 -11.13054 1.000 60.65745 91 VAL A N 1
ATOM 726 C CA . VAL A 1 91 ? 8.81907 -50.11369 -10.17958 1.000 58.29305 91 VAL A CA 1
ATOM 727 C C . VAL A 1 91 ? 7.63375 -49.61772 -9.36054 1.000 62.00116 91 VAL A C 1
ATOM 728 O O . VAL A 1 91 ? 6.68695 -50.36988 -9.09628 1.000 63.02860 91 VAL A O 1
ATOM 732 N N . GLU A 1 92 ? 7.65804 -48.34205 -8.96049 1.000 63.61589 92 GLU A N 1
ATOM 733 C CA . GLU A 1 92 ? 6.53653 -47.76486 -8.22264 1.000 62.65453 92 GLU A CA 1
ATOM 734 C C . GLU A 1 92 ? 5.21473 -48.00509 -8.94184 1.000 58.93829 92 GLU A C 1
ATOM 735 O O . GLU A 1 92 ? 4.22587 -48.41768 -8.32402 1.000 59.89838 92 GLU A O 1
ATOM 741 N N . VAL A 1 93 ? 5.18473 -47.76565 -10.25416 1.000 60.22300 93 VAL A N 1
ATOM 742 C CA . VAL A 1 93 ? 3.97560 -48.02481 -11.02863 1.000 59.29422 93 VAL A CA 1
ATOM 743 C C . VAL A 1 93 ? 3.67466 -49.51450 -11.06016 1.000 58.06892 93 VAL A C 1
ATOM 744 O O . VAL A 1 93 ? 2.53506 -49.93548 -10.82875 1.000 57.13559 93 VAL A O 1
ATOM 748 N N . LEU A 1 94 ? 4.68905 -50.33620 -11.34340 1.000 56.95566 94 LEU A N 1
ATOM 749 C CA . LEU A 1 94 ? 4.47121 -51.77462 -11.40506 1.000 55.87760 94 LEU A CA 1
ATOM 750 C C . LEU A 1 94 ? 3.92495 -52.30122 -10.08712 1.000 58.09401 94 LEU A C 1
ATOM 751 O O . LEU A 1 94 ? 3.14631 -53.26168 -10.07824 1.000 56.64866 94 LEU A O 1
ATOM 756 N N . LEU A 1 95 ? 4.30062 -51.67013 -8.96900 1.000 61.88994 95 LEU A N 1
ATOM 757 C CA . LEU A 1 95 ? 3.77124 -52.07883 -7.67263 1.000 57.87451 95 LEU A CA 1
ATOM 758 C C . LEU A 1 95 ? 2.27089 -51.84674 -7.59467 1.000 58.12149 95 LEU A C 1
ATOM 759 O O . LEU A 1 95 ? 1.52413 -52.72383 -7.14763 1.000 57.46612 95 LEU A O 1
ATOM 764 N N . HIS A 1 96 ? 1.81106 -50.67078 -8.02050 1.000 61.48447 96 HIS A N 1
ATOM 765 C CA . HIS A 1 96 ? 0.37709 -50.41298 -8.03957 1.000 62.56248 96 HIS A CA 1
ATOM 766 C C . HIS A 1 96 ? -0.34022 -51.37551 -8.97754 1.000 59.23005 96 HIS A C 1
ATOM 767 O O . HIS A 1 96 ? -1.44196 -51.83949 -8.66909 1.000 62.04756 96 HIS A O 1
ATOM 774 N N . VAL A 1 97 ? 0.27880 -51.70727 -10.11436 1.000 59.78215 97 VAL A N 1
ATOM 775 C CA . VAL A 1 97 ? -0.34238 -52.63749 -11.05419 1.000 56.74113 97 VAL A CA 1
ATOM 776 C C . VAL A 1 97 ? -0.38710 -54.04212 -10.46803 1.000 57.06378 97 VAL A C 1
ATOM 777 O O . VAL A 1 97 ? -1.40735 -54.73388 -10.55911 1.000 58.43141 97 VAL A O 1
ATOM 781 N N . ALA A 1 98 ? 0.71457 -54.49085 -9.86402 1.000 56.46135 98 ALA A N 1
ATOM 782 C CA . ALA A 1 98 ? 0.72968 -55.82157 -9.26621 1.000 56.96879 98 ALA A CA 1
ATOM 783 C C . ALA A 1 98 ? -0.25255 -55.92644 -8.10901 1.000 57.62587 98 ALA A C 1
ATOM 784 O O . ALA A 1 98 ? -0.79540 -57.00611 -7.85051 1.000 58.43377 98 ALA A O 1
ATOM 786 N N . ARG A 1 99 ? -0.48301 -54.82213 -7.39652 1.000 61.03735 99 ARG A N 1
ATOM 787 C CA . ARG A 1 99 ? -1.47133 -54.82847 -6.32660 1.000 61.05843 99 ARG A CA 1
ATOM 788 C C . ARG A 1 99 ? -2.86756 -55.05084 -6.88993 1.000 63.86742 99 ARG A C 1
ATOM 789 O O . ARG A 1 99 ? -3.68677 -55.75746 -6.29066 1.000 68.01186 99 ARG A O 1
ATOM 797 N N . LEU A 1 100 ? -3.15012 -54.46260 -8.05273 1.000 64.45539 100 LEU A N 1
ATOM 798 C CA . LEU A 1 100 ? -4.44482 -54.65392 -8.69444 1.000 63.53662 100 LEU A CA 1
ATOM 799 C C . LEU A 1 100 ? -4.58714 -56.08100 -9.20224 1.000 61.53059 100 LEU A C 1
ATOM 800 O O . LEU A 1 100 ? -5.60413 -56.74055 -8.96137 1.000 65.75375 100 LEU A O 1
ATOM 805 N N . LEU A 1 101 ? -3.56216 -56.57509 -9.89836 1.000 61.03710 101 LEU A N 1
ATOM 806 C CA . LEU A 1 101 ? -3.64994 -57.87358 -10.55346 1.000 62.58379 101 LEU A CA 1
ATOM 807 C C . LEU A 1 101 ? -3.68836 -59.00840 -9.53873 1.000 63.46253 101 LEU A C 1
ATOM 808 O O . LEU A 1 101 ? -4.48921 -59.93972 -9.67199 1.000 65.54588 101 LEU A O 1
ATOM 813 N N . GLY A 1 102 ? -2.84222 -58.94520 -8.51540 1.000 62.22256 102 GLY A N 1
ATOM 814 C CA . GLY A 1 102 ? -2.75895 -60.01944 -7.54993 1.000 63.20760 102 GLY A CA 1
ATOM 815 C C . GLY A 1 102 ? -1.87299 -61.16682 -7.96338 1.000 63.70274 102 GLY A C 1
ATOM 816 O O . GLY A 1 102 ? -2.03542 -62.27396 -7.44927 1.000 65.26970 102 GLY A O 1
ATOM 817 N N . ASP A 1 103 ? -0.93721 -60.94051 -8.87878 1.000 62.73231 103 ASP A N 1
ATOM 818 C CA . ASP A 1 103 ? -0.06376 -62.00313 -9.35556 1.000 63.48119 103 ASP A CA 1
ATOM 819 C C . ASP A 1 103 ? 1.19141 -62.02680 -8.49495 1.000 62.24875 103 ASP A C 1
ATOM 820 O O . ASP A 1 103 ? 1.92897 -61.03396 -8.47483 1.000 66.43580 103 ASP A O 1
ATOM 825 N N . PRO A 1 104 ? 1.46736 -63.11446 -7.76936 1.000 63.25585 104 PRO A N 1
ATOM 826 C CA . PRO A 1 104 ? 2.63278 -63.12057 -6.87092 1.000 62.29736 104 PRO A CA 1
ATOM 827 C C . PRO A 1 104 ? 3.95507 -62.96438 -7.58672 1.000 61.55757 104 PRO A C 1
ATOM 828 O O . PRO A 1 104 ? 4.87860 -62.35565 -7.03320 1.000 60.32883 104 PRO A O 1
ATOM 832 N N . ARG A 1 105 ? 4.08012 -63.49151 -8.80445 1.000 62.62287 105 ARG A N 1
ATOM 833 C CA . ARG A 1 105 ? 5.37393 -63.47996 -9.47228 1.000 62.52187 105 ARG A CA 1
ATOM 834 C C . ARG A 1 105 ? 5.79266 -62.08261 -9.91526 1.000 61.05797 105 ARG A C 1
ATOM 835 O O . ARG A 1 105 ? 6.98451 -61.85149 -10.14114 1.000 69.97960 105 ARG A O 1
ATOM 843 N N . VAL A 1 106 ? 4.85116 -61.14441 -10.03277 1.000 61.16163 106 VAL A N 1
ATOM 844 C CA . VAL A 1 106 ? 5.22691 -59.76282 -10.31400 1.000 59.07585 106 VAL A CA 1
ATOM 845 C C . VAL A 1 106 ? 5.94418 -59.15364 -9.11766 1.000 57.81716 106 VAL A C 1
ATOM 846 O O . VAL A 1 106 ? 6.86315 -58.34348 -9.28070 1.000 59.48552 106 VAL A O 1
ATOM 850 N N . PHE A 1 107 ? 5.54696 -59.52891 -7.90175 1.000 57.63468 107 PHE A N 1
ATOM 851 C CA . PHE A 1 107 ? 6.23809 -59.03621 -6.71530 1.000 56.84174 107 PHE A CA 1
ATOM 852 C C . PHE A 1 107 ? 7.64253 -59.61284 -6.61930 1.000 59.22870 107 PHE A C 1
ATOM 853 O O . PHE A 1 107 ? 8.58049 -58.91789 -6.21069 1.000 59.71856 107 PHE A O 1
ATOM 861 N N . ARG A 1 108 ? 7.80399 -60.88376 -6.98713 1.000 58.41283 108 ARG A N 1
ATOM 862 C CA . ARG A 1 108 ? 9.13422 -61.47575 -7.03134 1.000 59.11525 108 ARG A CA 1
ATOM 863 C C . ARG A 1 108 ? 10.03765 -60.71833 -7.99301 1.000 61.10315 108 ARG A C 1
ATOM 864 O O . ARG A 1 108 ? 11.19395 -60.42614 -7.66926 1.000 70.64358 108 ARG A O 1
ATOM 872 N N . PHE A 1 109 ? 9.52152 -60.37763 -9.17546 1.000 59.76062 109 PHE A N 1
ATOM 873 C CA . PHE A 1 109 ? 10.30696 -59.60777 -10.13232 1.000 59.73420 109 PHE A CA 1
ATOM 874 C C . PHE A 1 109 ? 10.76432 -58.29046 -9.52385 1.000 59.40991 109 PHE A C 1
ATOM 875 O O . PHE A 1 109 ? 11.92576 -57.89625 -9.67729 1.000 63.48405 109 PHE A O 1
ATOM 883 N N . MET A 1 110 ? 9.87068 -57.60900 -8.80495 1.000 58.89507 110 MET A N 1
ATOM 884 C CA . MET A 1 110 ? 10.21806 -56.31351 -8.23449 1.000 62.11466 110 MET A CA 1
ATOM 885 C C . MET A 1 110 ? 11.25922 -56.43846 -7.13079 1.000 63.27902 110 MET A C 1
ATOM 886 O O . MET A 1 110 ? 12.09516 -55.54265 -6.97060 1.000 65.94659 110 MET A O 1
ATOM 891 N N . LEU A 1 111 ? 11.23102 -57.52739 -6.36025 1.000 60.22172 111 LEU A N 1
ATOM 892 C CA . LEU A 1 111 ? 12.22556 -57.68576 -5.30539 1.000 58.27280 111 LEU A CA 1
ATOM 893 C C . LEU A 1 111 ? 13.62694 -57.80354 -5.88601 1.000 62.83065 111 LEU A C 1
ATOM 894 O O . LEU A 1 111 ? 14.57861 -57.23198 -5.34268 1.000 65.90182 111 LEU A O 1
ATOM 899 N N . HIS A 1 112 ? 13.77579 -58.53461 -6.99418 1.000 63.30644 112 HIS A N 1
ATOM 900 C CA . HIS A 1 112 ? 15.09332 -58.67102 -7.60802 1.000 66.68409 112 HIS A CA 1
ATOM 901 C C . HIS A 1 112 ? 15.55851 -57.35603 -8.20813 1.000 65.96856 112 HIS A C 1
ATOM 902 O O . HIS A 1 112 ? 16.72932 -56.98358 -8.07202 1.000 67.57809 112 HIS A O 1
ATOM 909 N N . ILE A 1 113 ? 14.65469 -56.64414 -8.87989 1.000 63.01544 113 ILE A N 1
ATOM 910 C CA . ILE A 1 113 ? 15.01849 -55.37593 -9.49764 1.000 62.34021 113 ILE A CA 1
ATOM 911 C C . ILE A 1 113 ? 15.46709 -54.37749 -8.44229 1.000 63.13765 113 ILE A C 1
ATOM 912 O O . ILE A 1 113 ? 16.49705 -53.70974 -8.59598 1.000 67.74810 113 ILE A O 1
ATOM 917 N N . LEU A 1 114 ? 14.71493 -54.27110 -7.34686 1.000 60.23980 114 LEU A N 1
ATOM 918 C CA . LEU A 1 114 ? 15.07471 -53.31577 -6.30643 1.000 60.77599 114 LEU A CA 1
ATOM 919 C C . LEU A 1 114 ? 16.43166 -53.64815 -5.69267 1.000 65.22648 114 LEU A C 1
ATOM 920 O O . LEU A 1 114 ? 17.24399 -52.74836 -5.44891 1.000 66.88300 114 LEU A O 1
ATOM 925 N N . LEU A 1 115 ? 16.70564 -54.93312 -5.45176 1.000 65.57015 115 LEU A N 1
ATOM 926 C CA . LEU A 1 115 ? 18.00608 -55.31312 -4.90669 1.000 66.90718 115 LEU A CA 1
ATOM 927 C C . LEU A 1 115 ? 19.13388 -54.93521 -5.86067 1.000 69.64103 115 LEU A C 1
ATOM 928 O O . LEU A 1 115 ? 20.19250 -54.46510 -5.42838 1.000 71.86670 115 LEU A O 1
ATOM 933 N N . GLU A 1 116 ? 18.92270 -55.12891 -7.16431 1.000 73.78620 116 GLU A N 1
ATOM 934 C CA . GLU A 1 116 ? 19.93404 -54.74389 -8.14240 1.000 72.39390 116 GLU A CA 1
ATOM 935 C C . GLU A 1 11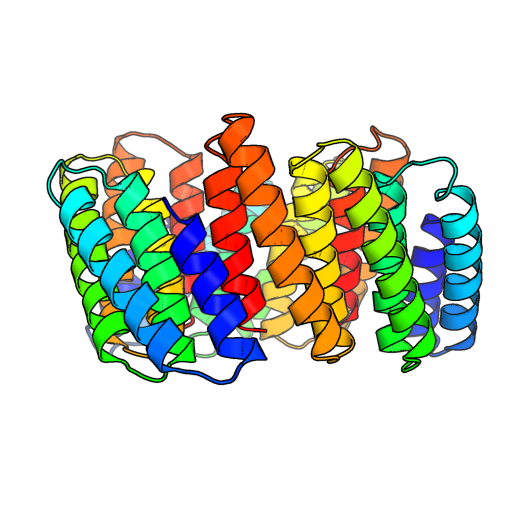6 ? 20.07749 -53.23180 -8.22163 1.000 70.51730 116 GLU A C 1
ATOM 936 O O . GLU A 1 116 ? 21.19552 -52.71172 -8.31183 1.000 72.43112 116 GLU A O 1
ATOM 942 N N . ALA A 1 117 ? 18.95712 -52.51034 -8.19788 1.000 66.95309 117 ALA A N 1
ATOM 943 C CA . ALA A 1 117 ? 19.02469 -51.05600 -8.21729 1.000 68.30006 117 ALA A CA 1
ATOM 944 C C . ALA A 1 117 ? 19.68248 -50.51389 -6.95561 1.000 70.03106 117 ALA A C 1
ATOM 945 O O . ALA A 1 117 ? 20.33383 -49.46410 -6.99897 1.000 74.33093 117 ALA A O 1
ATOM 947 N N . TYR A 1 118 ? 19.52856 -51.21046 -5.82621 1.000 69.41996 118 TYR A N 1
ATOM 948 C CA . TYR A 1 118 ? 20.24570 -50.81125 -4.62013 1.000 71.04500 118 TYR A CA 1
ATOM 949 C C . TYR A 1 118 ? 21.74791 -50.97628 -4.80848 1.000 75.67809 118 TYR A C 1
ATOM 950 O O . TYR A 1 118 ? 22.53274 -50.16065 -4.31355 1.000 78.54143 118 TYR A O 1
ATOM 959 N N . ARG A 1 119 ? 22.16728 -52.02165 -5.52619 1.000 74.31752 119 ARG A N 1
ATOM 960 C CA . ARG A 1 119 ? 23.59426 -52.24841 -5.72779 1.000 74.71580 119 ARG A CA 1
ATOM 961 C C . ARG A 1 119 ? 24.19080 -51.21205 -6.66803 1.000 83.30752 119 ARG A C 1
ATOM 962 O O . ARG A 1 119 ? 25.33036 -50.77127 -6.47423 1.000 88.19542 119 ARG A O 1
ATOM 970 N N . ILE A 1 120 ? 23.44548 -50.82968 -7.70591 1.000 80.95049 120 ILE A N 1
ATOM 971 C CA . ILE A 1 120 ? 23.92686 -49.79977 -8.61935 1.000 87.48093 120 ILE A CA 1
ATOM 972 C C . ILE A 1 120 ? 23.98805 -48.46050 -7.90578 1.000 83.56541 120 ILE A C 1
ATOM 973 O O . ILE A 1 120 ? 24.95314 -47.70308 -8.05400 1.000 93.14169 120 ILE A O 1
ATOM 978 N N . ALA A 1 121 ? 22.96461 -48.15562 -7.10638 1.000 79.22970 121 ALA A N 1
ATOM 979 C CA . ALA A 1 121 ? 22.94950 -46.90261 -6.36591 1.000 86.11966 121 ALA A CA 1
ATOM 980 C C . ALA A 1 121 ? 23.98468 -46.89203 -5.24939 1.000 94.30794 121 ALA A C 1
ATOM 981 O O . ALA A 1 121 ? 24.47933 -45.82000 -4.88406 1.000 102.77831 121 ALA A O 1
ATOM 983 N N . ARG A 1 122 ? 24.32297 -48.06233 -4.69422 1.000 90.72183 122 ARG A N 1
ATOM 984 C CA . ARG A 1 122 ? 25.34165 -48.11455 -3.64717 1.000 90.36019 122 ARG A CA 1
ATOM 985 C C . ARG A 1 122 ? 26.71949 -47.81264 -4.22024 1.000 96.16546 122 ARG A C 1
ATOM 986 O O . ARG A 1 122 ? 27.47232 -47.00675 -3.66189 1.000 100.46851 122 ARG A O 1
ATOM 994 N N . GLU A 1 123 ? 27.06150 -48.44312 -5.34634 1.000 98.77935 123 GLU A N 1
ATOM 995 C CA . GLU A 1 123 ? 28.37119 -48.23316 -5.95381 1.000 109.41177 123 GLU A CA 1
ATOM 996 C C . GLU A 1 123 ? 28.46532 -46.88749 -6.66406 1.000 106.76479 123 GLU A C 1
ATOM 997 O O . GLU A 1 123 ? 29.56015 -46.32220 -6.77498 1.000 108.75193 123 GLU A O 1
ATOM 1003 N N . ASN A 1 124 ? 27.33981 -46.37136 -7.15912 1.000 108.92914 124 ASN A N 1
ATOM 1004 C CA . ASN A 1 124 ? 27.30364 -45.00229 -7.66154 1.000 108.23036 124 ASN A CA 1
ATOM 1005 C C . ASN A 1 124 ? 27.47443 -44.00173 -6.52509 1.000 112.17028 124 ASN A C 1
ATOM 1006 O O . ASN A 1 124 ? 28.14640 -42.97626 -6.68696 1.000 116.71386 124 ASN A O 1
ATOM 1011 N N . GLY A 1 125 ? 26.88193 -44.28832 -5.36877 1.000 113.76188 125 GLY A N 1
ATOM 1012 C CA . GLY A 1 125 ? 27.00990 -43.42391 -4.21771 1.000 114.26513 125 GLY A CA 1
ATOM 1013 C C . GLY A 1 125 ? 25.88962 -42.43499 -4.01757 1.000 121.10381 125 GLY A C 1
ATOM 1014 O O . GLY A 1 125 ? 26.12251 -41.37605 -3.42570 1.000 123.73079 125 GLY A O 1
ATOM 1015 N N . ASP A 1 126 ? 24.67672 -42.74423 -4.47670 1.000 116.79292 126 ASP A N 1
ATOM 1016 C CA . ASP A 1 126 ? 23.53526 -41.84540 -4.33042 1.000 114.42644 126 ASP A CA 1
ATOM 1017 C C . ASP A 1 126 ? 22.75429 -42.32855 -3.11339 1.000 113.38886 126 ASP A C 1
ATOM 1018 O O . ASP A 1 126 ? 22.06002 -43.34618 -3.17040 1.000 115.82149 126 ASP A O 1
ATOM 1023 N N . GLU A 1 127 ? 22.88233 -41.59629 -2.00365 1.000 110.92684 127 GLU A N 1
ATOM 1024 C CA . GLU A 1 127 ? 22.36072 -42.08235 -0.73003 1.000 108.75222 127 GLU A CA 1
ATOM 1025 C C . GLU A 1 127 ? 20.84398 -41.97179 -0.65685 1.000 107.00720 127 GLU A C 1
ATOM 1026 O O . GLU A 1 127 ? 20.17739 -42.89022 -0.16760 1.000 110.82330 127 GLU A O 1
ATOM 1032 N N . GLN A 1 128 ? 20.28015 -40.85385 -1.12051 1.000 107.05752 128 GLN A N 1
ATOM 1033 C CA . GLN A 1 128 ? 18.84506 -40.64152 -0.96575 1.000 96.93680 128 GLN A CA 1
ATOM 1034 C C . GLN A 1 128 ? 18.04153 -41.70172 -1.70586 1.000 90.60772 128 GLN A C 1
ATOM 1035 O O . GLN A 1 128 ? 17.02684 -42.18774 -1.19419 1.000 97.94377 128 GLN A O 1
ATOM 1041 N N . ILE A 1 129 ? 18.47830 -42.07947 -2.90945 1.000 93.54773 129 ILE A N 1
ATOM 1042 C CA . ILE A 1 129 ? 17.74736 -43.10278 -3.64865 1.000 87.52811 129 ILE A CA 1
ATOM 1043 C C . ILE A 1 129 ? 18.00137 -44.47830 -3.05257 1.000 78.42758 129 ILE A C 1
ATOM 1044 O O . ILE A 1 129 ? 17.17266 -45.38402 -3.19434 1.000 73.02546 129 ILE A O 1
ATOM 1049 N N . LEU A 1 130 ? 19.14109 -44.66112 -2.38160 1.000 81.86821 130 LEU A N 1
ATOM 1050 C CA . LEU A 1 130 ? 19.39606 -45.91405 -1.68218 1.000 76.40138 130 LEU A CA 1
ATOM 1051 C C . LEU A 1 130 ? 18.33921 -46.15804 -0.61731 1.000 70.99000 130 LEU A C 1
ATOM 1052 O O . LEU A 1 130 ? 17.83646 -47.27803 -0.46998 1.000 66.40287 130 LEU A O 1
ATOM 1057 N N . ILE A 1 131 ? 17.98073 -45.10975 0.12486 1.000 74.01202 131 ILE A N 1
ATOM 1058 C CA . ILE A 1 131 ? 16.92917 -45.21862 1.12822 1.000 70.50477 131 ILE A CA 1
ATOM 1059 C C . ILE A 1 131 ? 15.56360 -45.33573 0.46638 1.000 70.12381 131 ILE A C 1
ATOM 1060 O O . ILE A 1 131 ? 14.69792 -46.08928 0.92732 1.000 69.79691 131 ILE A O 1
ATOM 1065 N N . GLU A 1 132 ? 15.34507 -44.59628 -0.62262 1.000 71.73341 132 GLU A N 1
ATOM 1066 C CA . GLU A 1 132 ? 14.05951 -44.66920 -1.30594 1.000 70.19404 132 GLU A CA 1
ATOM 1067 C C . GLU A 1 132 ? 13.81267 -46.05761 -1.87723 1.000 64.77916 132 GLU A C 1
ATOM 1068 O O . GLU A 1 132 ? 12.66432 -46.51189 -1.92823 1.000 65.30616 132 GLU A O 1
ATOM 1074 N N . ILE A 1 133 ? 14.87530 -46.74985 -2.29257 1.000 64.67592 133 ILE A N 1
ATOM 1075 C CA . ILE A 1 133 ? 14.73057 -48.10520 -2.81432 1.000 62.12261 133 ILE A CA 1
ATOM 1076 C C . ILE A 1 133 ? 14.39569 -49.08003 -1.69415 1.000 60.97139 133 ILE A C 1
ATOM 1077 O O . ILE A 1 133 ? 13.56179 -49.97700 -1.86424 1.000 61.04269 133 ILE A O 1
ATOM 1082 N N . VAL A 1 134 ? 15.04052 -48.92771 -0.53539 1.000 64.25264 134 VAL A N 1
ATOM 1083 C CA . VAL A 1 134 ? 14.74236 -49.79971 0.59722 1.000 61.63386 134 VAL A CA 1
ATOM 1084 C C . VAL A 1 134 ? 13.29444 -49.61840 1.03423 1.000 60.17252 134 VAL A C 1
ATOM 1085 O O . VAL A 1 134 ? 12.59731 -50.59076 1.34837 1.000 59.39116 134 VAL A O 1
ATOM 1089 N N . HIS A 1 135 ? 12.81272 -48.37336 1.03709 1.000 60.48110 135 HIS A N 1
ATOM 1090 C CA . HIS A 1 135 ? 11.43304 -48.11079 1.43469 1.000 61.78405 135 HIS A CA 1
ATOM 1091 C C . HIS A 1 135 ? 10.45511 -48.75411 0.46045 1.000 61.29302 135 HIS A C 1
ATOM 1092 O O . HIS A 1 135 ? 9.47050 -49.38238 0.86842 1.000 60.47751 135 HIS A O 1
ATOM 1099 N N . LEU A 1 136 ? 10.71050 -48.59791 -0.84002 1.000 62.79421 136 LEU A N 1
ATOM 1100 C CA . LEU A 1 136 ? 9.88730 -49.26240 -1.84252 1.000 58.41645 136 LEU A CA 1
ATOM 1101 C C . LEU A 1 136 ? 9.96882 -50.77654 -1.69663 1.000 57.81856 136 LEU A C 1
ATOM 1102 O O . LEU A 1 136 ? 8.99896 -51.48308 -1.99137 1.000 59.64416 136 LEU A O 1
ATOM 1107 N N . PHE A 1 137 ? 11.10963 -51.28473 -1.22031 1.000 59.58097 137 PHE A N 1
ATOM 1108 C CA . PHE A 1 137 ? 11.26467 -52.71568 -0.97869 1.000 57.24859 137 PHE A CA 1
ATOM 1109 C C . PHE A 1 137 ? 10.34503 -53.19000 0.13936 1.000 60.30800 137 PHE A C 1
ATOM 1110 O O . PHE A 1 137 ? 9.72442 -54.25122 0.02267 1.000 61.53060 137 PHE A O 1
ATOM 1118 N N . THR A 1 138 ? 10.24523 -52.42194 1.23234 1.000 64.40314 138 THR A N 1
ATOM 1119 C CA . THR A 1 138 ? 9.36220 -52.81151 2.33022 1.000 60.26612 138 THR A CA 1
ATOM 1120 C C . THR A 1 138 ? 7.90797 -52.86232 1.88568 1.000 62.84706 138 THR A C 1
ATOM 1121 O O . THR A 1 138 ? 7.11623 -53.62688 2.44827 1.000 67.53119 138 THR A O 1
ATOM 1125 N N . GLU A 1 139 ? 7.53326 -52.05168 0.89116 1.000 63.06605 139 GLU A N 1
ATOM 1126 C CA . GLU A 1 139 ? 6.16536 -52.08284 0.38586 1.000 63.19667 139 GLU A CA 1
ATOM 1127 C C . GLU A 1 139 ? 5.90530 -53.30095 -0.49026 1.000 66.65075 139 GLU A C 1
ATOM 1128 O O . GLU A 1 139 ? 4.78127 -53.81633 -0.50770 1.000 74.21966 139 GLU A O 1
ATOM 1134 N N . VAL A 1 140 ? 6.92001 -53.77641 -1.21536 1.000 64.46380 140 VAL A N 1
ATOM 1135 C CA . VAL A 1 140 ? 6.71494 -54.90911 -2.11158 1.000 63.04894 140 VAL A CA 1
ATOM 1136 C C . VAL A 1 140 ? 6.55421 -56.19673 -1.31248 1.000 67.17114 140 VAL A C 1
ATOM 1137 O O . VAL A 1 140 ? 5.68695 -57.02387 -1.61562 1.000 72.79374 140 VAL A O 1
ATOM 1141 N N . ILE A 1 141 ? 7.36893 -56.38196 -0.26845 1.000 68.23918 141 ILE A N 1
ATOM 1142 C CA . ILE A 1 141 ? 7.29951 -57.61206 0.51668 1.000 73.91607 141 ILE A CA 1
ATOM 1143 C C . ILE A 1 141 ? 5.99290 -57.72918 1.28610 1.000 80.97828 141 ILE A C 1
ATOM 1144 O O . ILE A 1 141 ? 5.66631 -58.81759 1.77299 1.000 111.49983 141 ILE A O 1
ATOM 1149 N N . ARG A 1 142 ? 5.23420 -56.64236 1.42139 1.000 74.31449 142 ARG A N 1
ATOM 1150 C CA . ARG A 1 142 ? 3.91810 -56.74727 2.03782 1.000 78.70304 142 ARG A CA 1
ATOM 1151 C C . ARG A 1 142 ? 2.98898 -57.56222 1.14865 1.000 88.83740 142 ARG A C 1
ATOM 1152 O O . ARG A 1 142 ? 2.58502 -58.66989 1.51367 1.000 91.59236 142 ARG A O 1
ATOM 1160 N N . GLY A 1 143 ? 2.65381 -57.03079 -0.02097 1.000 108.58851 143 GLY A N 1
ATOM 1161 C CA . GLY A 1 143 ? 1.76360 -57.71929 -0.93631 1.000 98.33704 143 GLY A CA 1
ATOM 1162 C C . GLY A 1 143 ? 0.67977 -56.81064 -1.47910 1.000 115.61300 143 GLY A C 1
ATOM 1163 O O . GLY A 1 143 ? 0.92106 -55.62703 -1.72261 1.000 117.14077 143 GLY A O 1
ATOM 1165 N N . GLY B 1 1 ? 23.89197 -54.36021 7.39549 1.000 98.06726 1 GLY B N 1
ATOM 1166 C CA . GLY B 1 1 ? 23.51013 -53.43731 6.34102 1.000 112.15312 1 GLY B CA 1
ATOM 1167 C C . GLY B 1 1 ? 22.19402 -53.80064 5.68098 1.000 100.01134 1 GLY B C 1
ATOM 1168 O O . GLY B 1 1 ? 21.58245 -54.81469 6.02172 1.000 79.94179 1 GLY B O 1
ATOM 1169 N N . PHE B 1 2 ? 21.75423 -52.97095 4.73025 1.000 96.34499 2 PHE B N 1
ATOM 1170 C CA . PHE B 1 2 ? 20.49288 -53.23600 4.04396 1.000 73.52248 2 PHE B CA 1
ATOM 1171 C C . PHE B 1 2 ? 20.62185 -54.34672 3.01190 1.000 71.05572 2 PHE B C 1
ATOM 1172 O O . PHE B 1 2 ? 19.69562 -55.14608 2.84887 1.000 74.33063 2 PHE B O 1
ATOM 1180 N N . GLU B 1 3 ? 21.75019 -54.41067 2.30005 1.000 72.81352 3 GLU B N 1
ATOM 1181 C CA . GLU B 1 3 ? 21.87542 -55.37579 1.21103 1.000 71.53463 3 GLU B CA 1
ATOM 1182 C C . GLU B 1 3 ? 21.74147 -56.80746 1.71269 1.000 74.71921 3 GLU B C 1
ATOM 1183 O O . GLU B 1 3 ? 21.08252 -57.63721 1.07466 1.000 76.56695 3 GLU B O 1
ATOM 1189 N N . GLU B 1 4 ? 22.35335 -57.11943 2.85434 1.000 74.51844 4 GLU B N 1
ATOM 1190 C CA . GLU B 1 4 ? 22.24251 -58.47381 3.38085 1.000 75.65473 4 GLU B CA 1
ATOM 1191 C C . GLU B 1 4 ? 20.79988 -58.80542 3.74145 1.000 74.20213 4 GLU B C 1
ATOM 1192 O O . GLU B 1 4 ? 20.34071 -59.93165 3.52289 1.000 77.89716 4 GLU B O 1
ATOM 1198 N N . ALA B 1 5 ? 20.06600 -57.83387 4.28421 1.000 71.47738 5 ALA B N 1
ATOM 1199 C CA . ALA B 1 5 ? 18.65866 -58.05520 4.59624 1.000 69.67248 5 ALA B CA 1
ATOM 1200 C C . ALA B 1 5 ? 17.84251 -58.29200 3.33268 1.000 72.43586 5 ALA B C 1
ATOM 1201 O O . ALA B 1 5 ? 16.99471 -59.19006 3.28595 1.000 77.40129 5 ALA B O 1
ATOM 1203 N N . LEU B 1 6 ? 18.07056 -57.47986 2.30002 1.000 66.99457 6 LEU B N 1
ATOM 1204 C CA . LEU B 1 6 ? 17.29251 -57.62099 1.07543 1.000 68.29415 6 LEU B CA 1
ATOM 1205 C C . LEU B 1 6 ? 17.60236 -58.93784 0.37760 1.000 70.92813 6 LEU B C 1
ATOM 1206 O O . LEU B 1 6 ? 16.70846 -59.57107 -0.19808 1.000 70.80015 6 LEU B O 1
ATOM 1211 N N . GLU B 1 7 ? 18.86211 -59.37260 0.42930 1.000 70.06545 7 GLU B N 1
ATOM 1212 C CA . GLU B 1 7 ? 19.21890 -60.66908 -0.13418 1.000 71.20689 7 GLU B CA 1
ATOM 1213 C C . GLU B 1 7 ? 18.58062 -61.80255 0.65323 1.000 73.64623 7 GLU B C 1
ATOM 1214 O O . GLU B 1 7 ? 18.02201 -62.73612 0.07005 1.000 79.72549 7 GLU B O 1
ATOM 1220 N N . LEU B 1 8 ? 18.65639 -61.73776 1.98410 1.000 76.19554 8 LEU B N 1
ATOM 1221 C CA . LEU B 1 8 ? 18.07340 -62.78515 2.81619 1.000 76.13763 8 LEU B CA 1
ATOM 1222 C C . LEU B 1 8 ? 16.56198 -62.85853 2.64805 1.000 78.73137 8 LEU B C 1
ATOM 1223 O O . LEU B 1 8 ? 15.98399 -63.94995 2.70243 1.000 84.48674 8 LEU B O 1
ATOM 1228 N N . THR B 1 9 ? 15.90647 -61.71173 2.45221 1.000 82.81166 9 THR B N 1
ATOM 1229 C CA . THR B 1 9 ? 14.46337 -61.70287 2.23239 1.000 77.75176 9 THR B CA 1
ATOM 1230 C C . THR B 1 9 ? 14.10938 -62.42838 0.94363 1.000 79.33744 9 THR B C 1
ATOM 1231 O O . THR B 1 9 ? 13.21233 -63.27954 0.91823 1.000 81.58141 9 THR B O 1
ATOM 1235 N N . ILE B 1 10 ? 14.80293 -62.08771 -0.14238 1.000 77.34441 10 ILE B N 1
ATOM 1236 C CA . ILE B 1 10 ? 14.59887 -62.77185 -1.41326 1.000 76.81916 10 ILE B CA 1
ATOM 1237 C C . ILE B 1 10 ? 14.98208 -64.24001 -1.29146 1.000 84.04118 10 ILE B C 1
ATOM 1238 O O . ILE B 1 10 ? 14.25775 -65.12765 -1.75826 1.000 86.79109 10 ILE B O 1
ATOM 1243 N N . ARG B 1 11 ? 16.12113 -64.51875 -0.64912 1.000 97.82032 11 ARG B N 1
ATOM 1244 C CA . ARG B 1 11 ? 16.58383 -65.89538 -0.50089 1.000 95.51385 11 ARG B CA 1
ATOM 1245 C C . ARG B 1 11 ? 15.61097 -66.74346 0.30169 1.000 92.54660 11 ARG B C 1
ATOM 1246 O O . ARG B 1 11 ? 15.54648 -67.95970 0.10549 1.000 99.21336 11 ARG B O 1
ATOM 1254 N N . ALA B 1 12 ? 14.85641 -66.13641 1.20747 1.000 84.62591 12 ALA B N 1
ATOM 1255 C CA . ALA B 1 12 ? 13.91149 -66.89430 2.00658 1.000 85.20848 12 ALA B CA 1
ATOM 1256 C C . ALA B 1 12 ? 12.52747 -66.96241 1.38603 1.000 88.64711 12 ALA B C 1
ATOM 1257 O O . ALA B 1 12 ? 11.67228 -67.68788 1.90139 1.000 95.98914 12 ALA B O 1
ATOM 1259 N N . LYS B 1 13 ? 12.27172 -66.20948 0.31818 1.000 95.04707 13 LYS B N 1
ATOM 1260 C CA . LYS B 1 13 ? 11.08124 -66.47920 -0.47549 1.000 90.44961 13 LYS B CA 1
ATOM 1261 C C . LYS B 1 13 ? 11.34374 -67.63565 -1.42525 1.000 95.68744 13 LYS B C 1
ATOM 1262 O O . LYS B 1 13 ? 10.54031 -68.57057 -1.52035 1.000 113.07937 13 LYS B O 1
ATOM 1268 N N . GLU B 1 14 ? 12.47208 -67.57661 -2.13583 1.000 84.84258 14 GLU B N 1
ATOM 1269 C CA . GLU B 1 14 ? 12.87614 -68.62464 -3.06107 1.000 86.80015 14 GLU B CA 1
ATOM 1270 C C . GLU B 1 14 ? 13.01257 -69.94064 -2.31157 1.000 108.67173 14 GLU B C 1
ATOM 1271 O O . GLU B 1 14 ? 12.10725 -70.78125 -2.33526 1.000 122.42549 14 GLU B O 1
ATOM 1277 N N . GLU B 1 15 ? 14.14427 -70.11954 -1.64156 1.000 117.24253 15 GLU B N 1
ATOM 1278 C CA . GLU B 1 15 ? 14.28108 -71.19702 -0.67338 1.000 97.30858 15 GLU B CA 1
ATOM 1279 C C . GLU B 1 15 ? 13.19382 -71.06883 0.38775 1.000 96.40567 15 GLU B C 1
ATOM 1280 O O . GLU B 1 15 ? 12.95146 -69.98434 0.92289 1.000 100.49740 15 GLU B O 1
ATOM 1286 N N . GLY B 1 16 ? 12.51947 -72.17179 0.68227 1.000 101.00729 16 GLY B N 1
ATOM 1287 C CA . GLY B 1 16 ? 11.44824 -72.11787 1.65787 1.000 103.03051 16 GLY B CA 1
ATOM 1288 C C . GLY B 1 16 ? 11.97693 -72.11704 3.07624 1.000 114.17252 16 GLY B C 1
ATOM 1289 O O . GLY B 1 16 ? 11.76241 -73.07487 3.82591 1.000 128.00845 16 GLY B O 1
ATOM 1290 N N . ASP B 1 17 ? 12.65970 -71.04231 3.46551 1.000 100.53761 17 ASP B N 1
ATOM 1291 C CA . ASP B 1 17 ? 13.46532 -71.03058 4.68401 1.000 101.72634 17 ASP B CA 1
ATOM 1292 C C . ASP B 1 17 ? 13.18998 -69.76465 5.48142 1.000 101.32260 17 ASP B C 1
ATOM 1293 O O . ASP B 1 17 ? 13.85167 -68.73655 5.28450 1.000 98.77504 17 ASP B O 1
ATOM 1298 N N . PRO B 1 18 ? 12.23177 -69.80337 6.41267 1.000 107.48252 18 PRO B N 1
ATOM 1299 C CA . PRO B 1 18 ? 11.98555 -68.62728 7.26379 1.000 110.55467 18 PRO B CA 1
ATOM 1300 C C . PRO B 1 18 ? 13.13474 -68.29570 8.20475 1.000 109.81186 18 PRO B C 1
ATOM 1301 O O . PRO B 1 18 ? 13.12784 -67.20456 8.78950 1.000 105.12319 18 PRO B O 1
ATOM 1305 N N . ARG B 1 19 ? 14.11379 -69.19003 8.37581 1.000 103.65618 19 ARG B N 1
ATOM 1306 C CA . ARG B 1 19 ? 15.28071 -68.84616 9.18042 1.000 101.57894 19 ARG B CA 1
ATOM 1307 C C . ARG B 1 19 ? 16.01360 -67.64199 8.60311 1.000 97.38342 19 ARG B C 1
ATOM 1308 O O . ARG B 1 19 ? 16.66055 -66.89451 9.34451 1.000 101.75249 19 ARG B O 1
ATOM 1316 N N . LEU B 1 20 ? 15.91655 -67.42756 7.28947 1.000 97.55463 20 LEU B N 1
ATOM 1317 C CA . LEU B 1 20 ? 16.60515 -66.29745 6.68038 1.000 92.89889 20 LEU B CA 1
ATOM 1318 C C . LEU B 1 20 ? 15.90548 -64.97613 6.98757 1.000 88.48078 20 LEU B C 1
ATOM 1319 O O . LEU B 1 20 ? 16.57122 -63.93817 7.07181 1.000 86.44356 20 LEU B O 1
ATOM 1324 N N . LEU B 1 21 ? 14.57897 -64.98918 7.16227 1.000 91.35663 21 LEU B N 1
ATOM 1325 C CA . LEU B 1 21 ? 13.89977 -63.82979 7.73692 1.000 87.42294 21 LEU B CA 1
ATOM 1326 C C . LEU B 1 21 ? 14.40840 -63.55688 9.14446 1.000 91.15080 21 LEU B C 1
ATOM 1327 O O . LEU B 1 21 ? 14.68520 -62.40836 9.51040 1.000 92.36842 21 LEU B O 1
ATOM 1332 N N . GLU B 1 22 ? 14.52450 -64.61167 9.95382 1.000 92.10400 22 GLU B N 1
ATOM 1333 C CA . GLU B 1 22 ? 14.98682 -64.45188 11.32721 1.000 94.49819 22 GLU B CA 1
ATOM 1334 C C . GLU B 1 22 ? 16.41664 -63.92442 11.36444 1.000 92.37264 22 GLU B C 1
ATOM 1335 O O . GLU B 1 22 ? 16.74945 -63.06852 12.19294 1.000 90.77824 22 GLU B O 1
ATOM 1341 N N . ARG B 1 23 ? 17.27084 -64.40460 10.45639 1.000 91.91550 23 ARG B N 1
ATOM 1342 C CA . ARG B 1 23 ? 18.64256 -63.90963 10.40501 1.000 89.60770 23 ARG B CA 1
ATOM 1343 C C . ARG B 1 23 ? 18.68058 -62.43483 10.02793 1.000 87.64022 23 ARG B C 1
ATOM 1344 O O . ARG B 1 23 ? 19.45370 -61.66187 10.60380 1.000 91.81765 23 ARG B O 1
ATOM 1352 N N . ALA B 1 24 ? 17.84831 -62.02448 9.06933 1.000 83.23176 24 ALA B N 1
ATOM 1353 C CA . ALA B 1 24 ? 17.78869 -60.61683 8.69344 1.000 83.66089 24 ALA B CA 1
ATOM 1354 C C . ALA B 1 24 ? 17.29907 -59.76304 9.85554 1.000 84.27749 24 ALA B C 1
ATOM 1355 O O . ALA B 1 24 ? 17.87555 -58.71158 10.15470 1.000 82.45401 24 ALA B O 1
ATOM 1357 N N . LEU B 1 25 ? 16.22970 -60.20347 10.52355 1.000 86.21247 25 LEU B N 1
ATOM 1358 C CA . LEU B 1 25 ? 15.71700 -59.46834 11.67564 1.000 84.28885 25 LEU B CA 1
ATOM 1359 C C . LEU B 1 25 ? 16.78943 -59.29947 12.74389 1.000 87.77970 25 LEU B C 1
ATOM 1360 O O . LEU B 1 25 ? 16.84742 -58.26406 13.41587 1.000 89.89479 25 LEU B O 1
ATOM 1365 N N . GLU B 1 26 ? 17.65729 -60.30103 12.90589 1.000 91.53316 26 GLU B N 1
ATOM 1366 C CA . GLU B 1 26 ? 18.72161 -60.19831 13.89789 1.000 89.87433 26 GLU B CA 1
ATOM 1367 C C . GLU B 1 26 ? 19.73928 -59.13322 13.50859 1.000 88.20996 26 GLU B C 1
ATOM 1368 O O . GLU B 1 26 ? 20.18040 -58.35038 14.35743 1.000 98.70541 26 GLU B O 1
ATOM 1374 N N . ILE B 1 27 ? 20.12274 -59.08724 12.23161 1.000 85.17867 27 ILE B N 1
ATOM 1375 C CA . ILE B 1 27 ? 21.07988 -58.08283 11.77638 1.000 84.40762 27 ILE B CA 1
ATOM 1376 C C . ILE B 1 27 ? 20.48784 -56.68711 11.92167 1.000 85.28222 27 ILE B C 1
ATOM 1377 O O . ILE B 1 27 ? 21.12505 -55.77595 12.46224 1.000 90.41869 27 ILE B O 1
ATOM 1382 N N . LEU B 1 28 ? 19.25135 -56.50376 11.44708 1.000 83.06573 28 LEU B N 1
ATOM 1383 C CA . LEU B 1 28 ? 18.61448 -55.19008 11.49152 1.000 77.32248 28 LEU B CA 1
ATOM 1384 C C . LEU B 1 28 ? 18.34782 -54.73867 12.91787 1.000 81.26213 28 LEU B C 1
ATOM 1385 O O . LEU B 1 28 ? 18.37222 -53.53556 13.19664 1.000 85.27069 28 LEU B O 1
ATOM 1390 N N . GLU B 1 29 ? 18.08291 -55.67309 13.83034 1.000 85.65298 29 GLU B N 1
ATOM 1391 C CA . GLU B 1 29 ? 17.92475 -55.28779 15.22788 1.000 90.61569 29 GLU B CA 1
ATOM 1392 C C . GLU B 1 29 ? 19.25396 -54.83402 15.81818 1.000 89.66126 29 GLU B C 1
ATOM 1393 O O . GLU B 1 29 ? 19.29298 -53.90660 16.63481 1.000 90.47952 29 GLU B O 1
ATOM 1399 N N . ARG B 1 30 ? 20.35522 -55.46527 15.40392 1.000 92.88449 30 ARG B N 1
ATOM 1400 C CA . ARG B 1 30 ? 21.67674 -54.98868 15.79995 1.000 96.08658 30 ARG B CA 1
ATOM 1401 C C . ARG B 1 30 ? 21.94069 -53.59772 15.23625 1.000 88.96201 30 ARG B C 1
ATOM 1402 O O . ARG B 1 30 ? 22.35079 -52.68567 15.96397 1.000 91.14372 30 ARG B O 1
ATOM 1410 N N . ARG B 1 31 ? 21.69585 -53.41573 13.93580 1.000 87.81278 31 ARG B N 1
ATOM 1411 C CA . ARG B 1 31 ? 21.96333 -52.12941 13.30176 1.000 82.60884 31 ARG B CA 1
ATOM 1412 C C . ARG B 1 31 ? 21.08535 -51.03480 13.89370 1.000 83.65562 31 ARG B C 1
ATOM 1413 O O . ARG B 1 31 ? 21.52095 -49.88552 14.03166 1.000 86.88214 31 ARG B O 1
ATOM 1421 N N . LEU B 1 32 ? 19.83793 -51.37157 14.23723 1.000 82.75795 32 LEU B N 1
ATOM 1422 C CA . LEU B 1 32 ? 18.92082 -50.37486 14.78149 1.000 82.93621 32 LEU B CA 1
ATOM 1423 C C . LEU B 1 32 ? 19.39706 -49.86316 16.13206 1.000 87.12213 32 LEU B C 1
ATOM 1424 O O . LEU B 1 32 ? 19.30421 -48.66326 16.41465 1.000 90.24205 32 LEU B O 1
ATOM 1429 N N . LYS B 1 33 ? 19.89608 -50.75734 16.98500 1.000 89.80891 33 LYS B N 1
ATOM 1430 C CA . LYS B 1 33 ? 20.46465 -50.31183 18.24984 1.000 90.88349 33 LYS B CA 1
ATOM 1431 C C . LYS B 1 33 ? 21.71182 -49.47561 18.01503 1.000 90.67215 33 LYS B C 1
ATOM 1432 O O . LYS B 1 33 ? 21.91003 -48.44697 18.67111 1.000 117.30829 33 LYS B O 1
ATOM 1438 N N . GLU B 1 34 ? 22.56067 -49.90153 17.07795 1.000 88.89203 34 GLU B N 1
ATOM 1439 C CA . GLU B 1 34 ? 23.75847 -49.13402 16.75937 1.000 90.82021 34 GLU B CA 1
ATOM 1440 C C . GLU B 1 34 ? 23.40273 -47.74667 16.24059 1.000 92.18002 34 GLU B C 1
ATOM 1441 O O . GLU B 1 34 ? 24.11496 -46.77434 16.51220 1.000 94.93571 34 GLU B O 1
ATOM 1447 N N . ALA B 1 35 ? 22.30076 -47.63230 15.49679 1.000 91.38623 35 ALA B N 1
ATOM 1448 C CA . ALA B 1 35 ? 21.89623 -46.33162 14.97831 1.000 87.73807 35 ALA B CA 1
ATOM 1449 C C . ALA B 1 35 ? 21.25107 -45.47443 16.06123 1.000 89.09878 35 ALA B C 1
ATOM 1450 O O . ALA B 1 35 ? 21.53781 -44.27607 16.15636 1.000 93.45549 35 ALA B O 1
ATOM 1452 N N . GLN B 1 36 ? 20.37782 -46.06627 16.88069 1.000 87.97952 36 GLN B N 1
ATOM 1453 C CA . GLN B 1 36 ? 19.79574 -45.33502 18.00295 1.000 90.71792 36 GLN B CA 1
ATOM 1454 C C . GLN B 1 36 ? 20.87615 -44.82891 18.94841 1.000 96.87926 36 GLN B C 1
ATOM 1455 O O . GLN B 1 36 ? 20.83053 -43.68143 19.40675 1.000 96.41641 36 GLN B O 1
ATOM 1461 N N . GLU B 1 37 ? 21.84902 -45.68570 19.26595 1.000 108.72638 37 GLU B N 1
ATOM 1462 C CA . GLU B 1 37 ? 22.94498 -45.28687 20.14303 1.000 104.83366 37 GLU B CA 1
ATOM 1463 C C . GLU B 1 37 ? 23.68245 -44.07561 19.58575 1.000 103.94451 37 GLU B C 1
ATOM 1464 O O . GLU B 1 37 ? 23.91576 -43.09282 20.29833 1.000 111.84109 37 GLU B O 1
ATOM 1470 N N . ARG B 1 38 ? 24.04837 -44.12597 18.30310 1.000 96.54176 38 ARG B N 1
ATOM 1471 C CA . ARG B 1 38 ? 24.76669 -43.02316 17.67587 1.000 92.68377 38 ARG B CA 1
ATOM 1472 C C . ARG B 1 38 ? 23.90898 -41.77519 17.52141 1.000 91.01457 38 ARG B C 1
ATOM 1473 O O . ARG B 1 38 ? 24.45385 -40.69477 17.27120 1.000 91.77296 38 ARG B O 1
ATOM 1481 N N . GLY B 1 39 ? 22.59150 -41.89372 17.67331 1.000 89.31304 39 GLY B N 1
ATOM 1482 C CA . GLY B 1 39 ? 21.70513 -40.78830 17.37666 1.000 86.24336 39 GLY B CA 1
ATOM 1483 C C . GLY B 1 39 ? 21.40419 -40.63268 15.90865 1.000 86.11104 39 GLY B C 1
ATOM 1484 O O . GLY B 1 39 ? 20.94125 -39.56833 15.48570 1.000 99.42046 39 GLY B O 1
ATOM 1485 N N . ASP B 1 40 ? 21.65409 -41.67298 15.11638 1.000 83.50374 40 ASP B N 1
ATOM 1486 C CA . ASP B 1 40 ? 21.47363 -41.62578 13.66772 1.000 78.81972 40 ASP B CA 1
ATOM 1487 C C . ASP B 1 40 ? 19.98914 -41.83999 13.37042 1.000 74.90168 40 ASP B C 1
ATOM 1488 O O . ASP B 1 40 ? 19.54403 -42.91144 12.95717 1.000 74.45842 40 ASP B O 1
ATOM 1493 N N . LEU B 1 41 ? 19.21290 -40.77939 13.60792 1.000 74.71589 41 LEU B N 1
ATOM 1494 C CA . LEU B 1 41 ? 17.76073 -40.92372 13.60014 1.000 73.44902 41 LEU B CA 1
ATOM 1495 C C . LEU B 1 41 ? 17.21057 -41.13107 12.19525 1.000 73.06620 41 LEU B C 1
ATOM 1496 O O . LEU B 1 41 ? 16.12648 -41.70428 12.03794 1.000 71.15600 41 LEU B O 1
ATOM 1501 N N . HIS B 1 42 ? 17.93331 -40.67847 11.16808 1.000 75.73640 42 HIS B N 1
ATOM 1502 C CA . HIS B 1 42 ? 17.47334 -40.88197 9.79687 1.000 72.49846 42 HIS B CA 1
ATOM 1503 C C . HIS B 1 42 ? 17.61273 -42.34236 9.37708 1.000 70.92038 42 HIS B C 1
ATOM 1504 O O . HIS B 1 42 ? 16.76643 -42.86845 8.64255 1.000 67.00883 42 HIS B O 1
ATOM 1511 N N . LEU B 1 43 ? 18.68231 -43.00847 9.82203 1.000 69.84469 43 LEU B N 1
ATOM 1512 C CA . LEU B 1 43 ? 18.82711 -44.43719 9.57628 1.000 68.22064 43 LEU B CA 1
ATOM 1513 C C . LEU B 1 43 ? 17.92360 -45.25336 10.48524 1.000 67.90792 43 LEU B C 1
ATOM 1514 O O . LEU B 1 43 ? 17.40879 -46.29289 10.06392 1.000 66.93947 43 LEU B O 1
ATOM 1519 N N . VAL B 1 44 ? 17.73449 -44.80702 11.72983 1.000 69.09436 44 VAL B N 1
ATOM 1520 C CA . VAL B 1 44 ? 16.76954 -45.44471 12.62189 1.000 69.26794 44 VAL B CA 1
ATOM 1521 C C . VAL B 1 44 ? 15.41924 -45.55528 11.93128 1.000 67.77911 44 VAL B C 1
ATOM 1522 O O . VAL B 1 44 ? 14.71019 -46.56019 12.06414 1.000 68.04118 44 VAL B O 1
ATOM 1526 N N . LEU B 1 45 ? 15.06595 -44.53282 11.15264 1.000 67.07427 45 LEU B N 1
ATOM 1527 C CA . LEU B 1 45 ? 13.79564 -44.51347 10.43817 1.000 66.13057 45 LEU B CA 1
ATOM 1528 C C . LEU B 1 45 ? 13.69448 -45.66850 9.45186 1.000 65.10840 45 LEU B C 1
ATOM 1529 O O . LEU B 1 45 ? 12.68453 -46.37776 9.41132 1.000 64.97339 45 LEU B O 1
ATOM 1534 N N . THR B 1 46 ? 14.73569 -45.87266 8.64407 1.000 66.03225 46 THR B N 1
ATOM 1535 C CA . THR B 1 46 ? 14.64334 -46.84634 7.56207 1.000 63.86062 46 THR B CA 1
ATOM 1536 C C . THR B 1 46 ? 14.83909 -48.26615 8.07695 1.000 64.22615 46 THR B C 1
ATOM 1537 O O . THR B 1 46 ? 14.18416 -49.19847 7.60040 1.000 64.01826 46 THR B O 1
ATOM 1541 N N . ILE B 1 47 ? 15.73946 -48.45492 9.04440 1.000 65.25767 47 ILE B N 1
ATOM 1542 C CA . ILE B 1 47 ? 15.92882 -49.78007 9.63244 1.000 66.27436 47 ILE B CA 1
ATOM 1543 C C . ILE B 1 47 ? 14.63755 -50.25793 10.28627 1.000 66.88622 47 ILE B C 1
ATOM 1544 O O . ILE B 1 47 ? 14.17653 -51.37770 10.03841 1.000 67.28848 47 ILE B O 1
ATOM 1549 N N . ALA B 1 48 ? 14.02354 -49.40542 11.11554 1.000 67.29260 48 ALA B N 1
ATOM 1550 C CA . ALA B 1 48 ? 12.78118 -49.78688 11.78578 1.000 68.28890 48 ALA B CA 1
ATOM 1551 C C . ALA B 1 48 ? 11.69040 -50.12727 10.78010 1.000 67.52620 48 ALA B C 1
ATOM 1552 O O . ALA B 1 48 ? 10.91987 -51.07239 10.98421 1.000 68.71167 48 ALA B O 1
ATOM 1554 N N . LEU B 1 49 ? 11.61162 -49.36881 9.68656 1.000 66.02252 49 LEU B N 1
ATOM 1555 C CA . LEU B 1 49 ? 10.60764 -49.63884 8.66528 1.000 65.65269 49 LEU B CA 1
ATOM 1556 C C . LEU B 1 49 ? 10.85125 -50.98603 7.99930 1.000 66.56268 49 LEU B C 1
ATOM 1557 O O . LEU B 1 49 ? 9.91213 -51.75862 7.77236 1.000 68.49319 49 LEU B O 1
ATOM 1562 N N . LEU B 1 50 ? 12.11026 -51.28147 7.67268 1.000 65.21442 50 LEU B N 1
ATOM 1563 C CA . LEU B 1 50 ? 12.43338 -52.57007 7.07467 1.000 65.56419 50 LEU B CA 1
ATOM 1564 C C . LEU B 1 50 ? 12.27826 -53.69725 8.08724 1.000 67.53856 50 LEU B C 1
ATOM 1565 O O . LEU B 1 50 ? 11.73654 -54.75948 7.76107 1.000 71.68369 50 LEU B O 1
ATOM 1570 N N . LEU B 1 51 ? 12.73818 -53.47789 9.32184 1.000 68.48643 51 LEU B N 1
ATOM 1571 C CA . LEU B 1 51 ? 12.59057 -54.48111 10.37230 1.000 70.97777 51 LEU B CA 1
ATOM 1572 C C . LEU B 1 51 ? 11.13019 -54.85551 10.57836 1.000 72.28608 51 LEU B C 1
ATOM 1573 O O . LEU B 1 51 ? 10.79234 -56.03685 10.70881 1.000 74.39063 51 LEU B O 1
ATOM 1578 N N . ALA B 1 52 ? 10.24801 -53.85552 10.61466 1.000 71.48376 52 ALA B N 1
ATOM 1579 C CA . ALA B 1 52 ? 8.83903 -54.11936 10.88447 1.000 74.30138 52 ALA B CA 1
ATOM 1580 C C . ALA B 1 52 ? 8.18064 -54.85385 9.72679 1.000 73.78548 52 ALA B C 1
ATOM 1581 O O . ALA B 1 52 ? 7.31431 -55.70869 9.94102 1.000 75.99202 52 ALA B O 1
ATOM 1583 N N . ALA B 1 53 ? 8.57003 -54.52807 8.49320 1.000 71.15899 53 ALA B N 1
ATOM 1584 C CA . ALA B 1 53 ? 7.99881 -55.21240 7.34020 1.000 71.50142 53 ALA B CA 1
ATOM 1585 C C . ALA B 1 53 ? 8.45793 -56.66243 7.28179 1.000 74.96443 53 ALA B C 1
ATOM 1586 O O . ALA B 1 53 ? 7.67237 -57.55835 6.95183 1.000 81.39939 53 ALA B O 1
ATOM 1588 N N . ILE B 1 54 ? 9.72702 -56.91303 7.60444 1.000 74.55380 54 ILE B N 1
ATOM 1589 C CA . ILE B 1 54 ? 10.22007 -58.28409 7.66244 1.000 76.91299 54 ILE B CA 1
ATOM 1590 C C . ILE B 1 54 ? 9.67658 -58.99789 8.89534 1.000 77.92190 54 ILE B C 1
ATOM 1591 O O . ILE B 1 54 ? 9.50171 -60.22103 8.88689 1.000 80.58227 54 ILE B O 1
ATOM 1596 N N . ALA B 1 55 ? 9.38140 -58.25827 9.96412 1.000 78.20557 55 ALA B N 1
ATOM 1597 C CA . ALA B 1 55 ? 8.77469 -58.88180 11.13257 1.000 81.90604 55 ALA B CA 1
ATOM 1598 C C . ALA B 1 55 ? 7.28786 -59.13755 10.93388 1.000 87.59117 55 ALA B C 1
ATOM 1599 O O . ALA B 1 55 ? 6.74298 -60.07105 11.53273 1.000 92.94708 55 ALA B O 1
ATOM 1601 N N . HIS B 1 56 ? 6.61530 -58.32581 10.11287 1.000 85.68872 56 HIS B N 1
ATOM 1602 C CA . HIS B 1 56 ? 5.21612 -58.59722 9.79263 1.000 88.56334 56 HIS B CA 1
ATOM 1603 C C . HIS B 1 56 ? 5.08202 -59.91414 9.04477 1.000 94.99132 56 HIS B C 1
ATOM 1604 O O . HIS B 1 56 ? 4.28244 -60.78101 9.41738 1.000 100.91842 56 HIS B O 1
ATOM 1611 N N . ARG B 1 57 ? 5.85066 -60.07414 7.97470 1.000 92.70139 57 ARG B N 1
ATOM 1612 C CA . ARG B 1 57 ? 6.10044 -61.40140 7.44361 1.000 94.09855 57 ARG B CA 1
ATOM 1613 C C . ARG B 1 57 ? 6.78341 -62.22543 8.52930 1.000 101.58480 57 ARG B C 1
ATOM 1614 O O . ARG B 1 57 ? 7.40268 -61.67332 9.44156 1.000 112.06939 57 ARG B O 1
ATOM 1622 N N . LEU B 1 58 ? 6.61589 -63.54978 8.46971 1.000 91.42629 58 LEU B N 1
ATOM 1623 C CA . LEU B 1 58 ? 7.05527 -64.43031 9.55443 1.000 96.66772 58 LEU B CA 1
ATOM 1624 C C . LEU B 1 58 ? 6.16236 -64.29097 10.78916 1.000 99.96302 58 LEU B C 1
ATOM 1625 O O . LEU B 1 58 ? 5.90660 -65.27857 11.48639 1.000 103.30851 58 LEU B O 1
ATOM 1630 N N . GLY B 1 59 ? 5.68715 -63.07931 11.07359 1.000 97.26713 59 GLY B N 1
ATOM 1631 C CA . GLY B 1 59 ? 4.69955 -62.86068 12.11516 1.000 100.41747 59 GLY B CA 1
ATOM 1632 C C . GLY B 1 59 ? 5.21028 -62.93181 13.54101 1.000 105.77330 59 GLY B C 1
ATOM 1633 O O . GLY B 1 59 ? 4.72997 -63.75340 14.32849 1.000 107.60075 59 GLY B O 1
ATOM 1634 N N . ASP B 1 60 ? 6.16268 -62.07327 13.89556 1.000 109.11751 60 ASP B N 1
ATOM 1635 C CA . ASP B 1 60 ? 6.70676 -62.03019 15.25510 1.000 106.27055 60 ASP B CA 1
ATOM 1636 C C . ASP B 1 60 ? 6.52704 -60.63223 15.83213 1.000 103.22778 60 ASP B C 1
ATOM 1637 O O . ASP B 1 60 ? 7.21980 -59.69188 15.39937 1.000 102.65476 60 ASP B O 1
ATOM 1642 N N . PRO B 1 61 ? 5.63374 -60.44337 16.80823 1.000 106.57988 61 PRO B N 1
ATOM 1643 C CA . PRO B 1 61 ? 5.41228 -59.09183 17.34654 1.000 106.36962 61 PRO B CA 1
ATOM 1644 C C . PRO B 1 61 ? 6.59429 -58.53613 18.12145 1.000 105.72076 61 PRO B C 1
ATOM 1645 O O . PRO B 1 61 ? 6.64578 -57.31838 18.33149 1.000 106.15288 61 PRO B O 1
ATOM 1649 N N . ARG B 1 62 ? 7.53065 -59.38169 18.56242 1.000 114.77649 62 ARG B N 1
ATOM 1650 C CA . ARG B 1 62 ? 8.69117 -58.89838 19.30657 1.000 108.68763 62 ARG B CA 1
ATOM 1651 C C . ARG B 1 62 ? 9.43176 -57.81507 18.53631 1.000 112.08468 62 ARG B C 1
ATOM 1652 O O . ARG B 1 62 ? 9.73847 -56.74490 19.07494 1.000 99.57954 62 ARG B O 1
ATOM 1660 N N . TYR B 1 63 ? 9.72640 -58.07904 17.26491 1.000 102.19875 63 TYR B N 1
ATOM 1661 C CA . TYR B 1 63 ? 10.48014 -57.11525 16.47749 1.000 94.78635 63 TYR B CA 1
ATOM 1662 C C . TYR B 1 63 ? 9.65599 -55.87425 16.17611 1.000 90.98137 63 TYR B C 1
ATOM 1663 O O . TYR B 1 63 ? 10.21937 -54.79916 15.94633 1.000 92.06823 63 TYR B O 1
ATOM 1672 N N . LEU B 1 64 ? 8.32927 -55.99618 16.17240 1.000 89.47784 64 LEU B N 1
ATOM 1673 C CA . LEU B 1 64 ? 7.49759 -54.80102 16.11992 1.000 91.83737 64 LEU B CA 1
ATOM 1674 C C . LEU B 1 64 ? 7.66046 -53.97486 17.38784 1.000 92.95207 64 LEU B C 1
ATOM 1675 O O . LEU B 1 64 ? 7.64662 -52.74011 17.33966 1.000 88.46570 64 LEU B O 1
ATOM 1680 N N . GLU B 1 65 ? 7.82801 -54.64246 18.53246 1.000 96.48860 65 GLU B N 1
ATOM 1681 C CA . GLU B 1 65 ? 7.95667 -53.93206 19.80031 1.000 93.43580 65 GLU B CA 1
ATOM 1682 C C . GLU B 1 65 ? 9.26980 -53.16663 19.86798 1.000 93.31769 65 GLU B C 1
ATOM 1683 O O . GLU B 1 65 ? 9.29243 -51.98385 20.23020 1.000 97.78391 65 GLU B O 1
ATOM 1689 N N . VAL B 1 66 ? 10.37834 -53.83461 19.53869 1.000 91.51942 66 VAL B N 1
ATOM 1690 C CA . VAL B 1 66 ? 11.67119 -53.15829 19.48294 1.000 91.81559 66 VAL B CA 1
ATOM 1691 C C . VAL B 1 66 ? 11.59308 -51.94486 18.56554 1.000 92.10489 66 VAL B C 1
ATOM 1692 O O . VAL B 1 66 ? 12.09883 -50.86361 18.89256 1.000 95.07107 66 VAL B O 1
ATOM 1696 N N . ALA B 1 67 ? 10.93279 -52.09982 17.41451 1.000 88.03949 67 ALA B N 1
ATOM 1697 C CA . ALA B 1 67 ? 10.79843 -50.99381 16.47293 1.000 81.68736 67 ALA B CA 1
ATOM 1698 C C . ALA B 1 67 ? 10.00401 -49.84186 17.07273 1.000 83.04048 67 ALA B C 1
ATOM 1699 O O . ALA B 1 67 ? 10.29349 -48.67210 16.79969 1.000 81.99289 67 ALA B O 1
ATOM 1701 N N . VAL B 1 68 ? 8.99374 -50.14820 17.88552 1.000 84.82000 68 VAL B N 1
ATOM 1702 C CA . VAL B 1 68 ? 8.20390 -49.08862 18.50151 1.000 82.39185 68 VAL B CA 1
ATOM 1703 C C . VAL B 1 68 ? 9.03752 -48.33779 19.53097 1.000 87.00170 68 VAL B C 1
ATOM 1704 O O . VAL B 1 68 ? 9.07207 -47.10268 19.54129 1.000 88.85559 68 VAL B O 1
ATOM 1708 N N . ARG B 1 69 ? 9.74045 -49.07025 20.39831 1.000 91.00055 69 ARG B N 1
ATOM 1709 C CA . ARG B 1 69 ? 10.48182 -48.41343 21.46855 1.000 92.51931 69 ARG B CA 1
ATOM 1710 C C . ARG B 1 69 ? 11.65050 -47.59638 20.93542 1.000 101.45179 69 ARG B C 1
ATOM 1711 O O . ARG B 1 69 ? 11.99671 -46.56723 21.52465 1.000 119.59982 69 ARG B O 1
ATOM 1719 N N . VAL B 1 70 ? 12.26165 -48.02122 19.82865 1.000 90.14979 70 VAL B N 1
ATOM 1720 C CA . VAL B 1 70 ? 13.37625 -47.26230 19.27262 1.000 86.99079 70 VAL B CA 1
ATOM 1721 C C . VAL B 1 70 ? 12.87007 -46.03533 18.52587 1.000 86.66995 70 VAL B C 1
ATOM 1722 O O . VAL B 1 70 ? 13.41899 -44.93730 18.67292 1.000 85.92062 70 VAL B O 1
ATOM 1726 N N . LEU B 1 71 ? 11.81267 -46.19908 17.72484 1.000 90.24745 71 LEU B N 1
ATOM 1727 C CA . LEU B 1 71 ? 11.22662 -45.06509 17.01504 1.000 81.95164 71 LEU B CA 1
ATOM 1728 C C . LEU B 1 71 ? 10.74730 -43.99722 17.98518 1.000 82.50714 71 LEU B C 1
ATOM 1729 O O . LEU B 1 71 ? 10.92189 -42.79870 17.73663 1.000 81.61009 71 LEU B O 1
ATOM 1734 N N . GLU B 1 72 ? 10.14093 -44.41659 19.09777 1.000 84.66477 72 GLU B N 1
ATOM 1735 C CA . GLU B 1 72 ? 9.66688 -43.46299 20.09291 1.000 87.00960 72 GLU B CA 1
ATOM 1736 C C . GLU B 1 72 ? 10.81816 -42.66381 20.68566 1.000 86.33496 72 GLU B C 1
ATOM 1737 O O . GLU B 1 72 ? 10.69924 -41.44923 20.88500 1.000 81.95716 72 GLU B O 1
ATOM 1743 N N . GLU B 1 73 ? 11.94130 -43.32340 20.97232 1.000 86.49904 73 GLU B N 1
ATOM 1744 C CA . GLU B 1 73 ? 13.07990 -42.59400 21.51164 1.000 85.18340 73 GLU B CA 1
ATOM 1745 C C . GLU B 1 73 ? 13.73248 -41.72421 20.44864 1.000 83.80620 73 GLU B C 1
ATOM 1746 O O . GLU B 1 73 ? 14.22805 -40.63559 20.76172 1.000 88.53037 73 GLU B O 1
ATOM 1752 N N . ALA B 1 74 ? 13.73566 -42.17713 19.19287 1.000 82.66346 74 ALA B N 1
ATOM 1753 C CA . ALA B 1 74 ? 14.21431 -41.32298 18.11575 1.000 78.69124 74 ALA B CA 1
ATOM 1754 C C . ALA B 1 74 ? 13.28851 -40.13707 17.90654 1.000 79.12477 74 ALA B C 1
ATOM 1755 O O . ALA B 1 74 ? 13.75008 -39.05135 17.54390 1.000 81.70006 74 ALA B O 1
ATOM 1757 N N . ILE B 1 75 ? 11.98747 -40.32331 18.13019 1.000 76.74959 75 ILE B N 1
ATOM 1758 C CA . ILE B 1 75 ? 11.05127 -39.21359 18.00948 1.000 77.75857 75 ILE B CA 1
ATOM 1759 C C . ILE B 1 75 ? 11.26865 -38.20298 19.12671 1.000 81.80734 75 ILE B C 1
ATOM 1760 O O . ILE B 1 75 ? 11.28000 -36.99040 18.88547 1.000 84.84957 75 ILE B O 1
ATOM 1765 N N . ARG B 1 76 ? 11.45064 -38.67811 20.36242 1.000 85.54684 76 ARG B N 1
ATOM 1766 C CA . ARG B 1 76 ? 11.66774 -37.75929 21.47585 1.000 82.60952 76 ARG B CA 1
ATOM 1767 C C . ARG B 1 76 ? 12.92630 -36.92754 21.26870 1.000 84.97971 76 ARG B C 1
ATOM 1768 O O . ARG B 1 76 ? 12.94363 -35.73188 21.58150 1.000 88.21838 76 ARG B O 1
ATOM 1776 N N . GLU B 1 77 ? 13.98754 -37.53680 20.73169 1.000 84.13849 77 GLU B N 1
ATOM 1777 C CA . GLU B 1 77 ? 15.21085 -36.78054 20.48290 1.000 87.37624 77 GLU B CA 1
ATOM 1778 C C . GLU B 1 77 ? 15.01868 -35.78215 19.35019 1.000 87.90419 77 GLU B C 1
ATOM 1779 O O . GLU B 1 77 ? 15.46620 -34.63384 19.44673 1.000 91.14007 77 GLU B O 1
ATOM 1785 N N . ALA B 1 78 ? 14.35970 -36.20247 18.26745 1.000 87.56876 78 ALA B N 1
ATOM 1786 C CA . ALA B 1 78 ? 14.08309 -35.28318 17.17072 1.000 86.68195 78 ALA B CA 1
ATOM 1787 C C . ALA B 1 78 ? 13.19343 -34.13592 17.62222 1.000 86.90975 78 ALA B C 1
ATOM 1788 O O . ALA B 1 78 ? 13.32812 -33.01366 17.12371 1.000 88.59819 78 ALA B O 1
ATOM 1790 N N . LEU B 1 79 ? 12.28622 -34.39349 18.56544 1.000 85.25578 79 LEU B N 1
ATOM 1791 C CA . LEU B 1 79 ? 11.43066 -33.33186 19.08027 1.000 87.32153 79 LEU B CA 1
ATOM 1792 C C . LEU B 1 79 ? 12.20331 -32.39942 20.00784 1.000 94.34917 79 LEU B C 1
ATOM 1793 O O . LEU B 1 79 ? 11.97860 -31.18280 19.99364 1.000 96.07820 79 LEU B O 1
ATOM 1798 N N . GLU B 1 80 ? 13.11748 -32.94540 20.81684 1.000 94.95235 80 GLU B N 1
ATOM 1799 C CA . GLU B 1 80 ? 14.03626 -32.09101 21.56509 1.000 97.27701 80 GLU B CA 1
ATOM 1800 C C . GLU B 1 80 ? 14.82252 -31.19339 20.62142 1.000 98.54891 80 GLU B C 1
ATOM 1801 O O . GLU B 1 80 ? 14.84491 -29.96887 20.78326 1.000 117.76189 80 GLU B O 1
ATOM 1807 N N . ARG B 1 81 ? 15.46484 -31.79121 19.61520 1.000 95.72109 81 ARG B N 1
ATOM 1808 C CA . ARG B 1 81 ? 16.19787 -31.02276 18.61607 1.000 94.74713 81 ARG B CA 1
ATOM 1809 C C . ARG B 1 81 ? 15.31281 -30.01508 17.89183 1.000 95.70509 81 ARG B C 1
ATOM 1810 O O . ARG B 1 81 ? 15.83656 -29.09446 17.25583 1.000 101.05992 81 ARG B O 1
ATOM 1818 N N . GLY B 1 82 ? 13.99131 -30.16129 17.97908 1.000 94.06109 82 GLY B N 1
ATOM 1819 C CA . GLY B 1 82 ? 13.08794 -29.26916 17.28245 1.000 97.68639 82 GLY B CA 1
ATOM 1820 C C . GLY B 1 82 ? 12.98666 -29.51831 15.79778 1.000 97.04908 82 GLY B C 1
ATOM 1821 O O . GLY B 1 82 ? 12.45864 -28.67179 15.07240 1.000 100.63754 82 GLY B O 1
ATOM 1822 N N . ASP B 1 83 ? 13.47196 -30.66544 15.32437 1.000 93.47677 83 ASP B N 1
ATOM 1823 C CA . ASP B 1 83 ? 13.50634 -30.98107 13.89685 1.000 94.33151 83 ASP B CA 1
ATOM 1824 C C . ASP B 1 83 ? 12.12693 -31.49211 13.50085 1.000 94.25897 83 ASP B C 1
ATOM 1825 O O . ASP B 1 83 ? 11.83488 -32.68669 13.57676 1.000 91.21429 83 ASP B O 1
ATOM 1830 N N . VAL B 1 84 ? 11.26880 -30.56795 13.06173 1.000 112.00801 84 VAL B N 1
ATOM 1831 C CA . VAL B 1 84 ? 9.87822 -30.91351 12.78317 1.000 96.65253 84 VAL B CA 1
ATOM 1832 C C . VAL B 1 84 ? 9.76024 -31.84811 11.58585 1.000 90.93897 84 VAL B C 1
ATOM 1833 O O . VAL B 1 84 ? 8.86935 -32.70569 11.54871 1.000 97.70262 84 VAL B O 1
ATOM 1837 N N . GLN B 1 85 ? 10.63475 -31.70860 10.58949 1.000 90.81127 85 GLN B N 1
ATOM 1838 C CA . GLN B 1 85 ? 10.57102 -32.62035 9.45313 1.000 89.26566 85 GLN B CA 1
ATOM 1839 C C . GLN B 1 85 ? 10.94924 -34.03528 9.87008 1.000 87.29037 85 GLN B C 1
ATOM 1840 O O . GLN B 1 85 ? 10.27763 -35.00155 9.48987 1.000 88.53056 85 GLN B O 1
ATOM 1846 N N . LEU B 1 86 ? 12.00785 -34.17252 10.67236 1.000 88.96925 86 LEU B N 1
ATOM 1847 C CA . LEU B 1 86 ? 12.46095 -35.49536 11.08940 1.000 83.28035 86 LEU B CA 1
ATOM 1848 C C . LEU B 1 86 ? 11.41574 -36.20149 11.94220 1.000 80.23224 86 LEU B C 1
ATOM 1849 O O . LEU B 1 86 ? 11.12883 -37.38440 11.72413 1.000 76.86912 86 LEU B O 1
ATOM 1854 N N . VAL B 1 87 ? 10.83554 -35.49857 12.91819 1.000 81.19543 87 VAL B N 1
ATOM 1855 C CA . VAL B 1 87 ? 9.80693 -36.12906 13.73708 1.000 79.16865 87 VAL B CA 1
ATOM 1856 C C . VAL B 1 87 ? 8.59640 -36.48411 12.88559 1.000 76.50356 87 VAL B C 1
ATOM 1857 O O . VAL B 1 87 ? 7.95949 -37.52089 13.10679 1.000 77.45559 87 VAL B O 1
ATOM 1861 N N . TYR B 1 88 ? 8.27418 -35.66060 11.88487 1.000 76.55089 88 TYR B N 1
ATOM 1862 C CA . TYR B 1 88 ? 7.21747 -36.02763 10.94752 1.000 81.22274 88 TYR B CA 1
ATOM 1863 C C . TYR B 1 88 ? 7.52494 -37.34781 10.25391 1.000 80.81647 88 TYR B C 1
ATOM 1864 O O . TYR B 1 88 ? 6.68378 -38.25347 10.22069 1.000 80.08205 88 TYR B O 1
ATOM 1873 N N . ASN B 1 89 ? 8.72448 -37.47399 9.68295 1.000 79.02588 89 ASN B N 1
ATOM 1874 C CA . ASN B 1 89 ? 9.06277 -38.70950 8.98894 1.000 73.32037 89 ASN B CA 1
ATOM 1875 C C . ASN B 1 89 ? 9.17570 -39.87505 9.95733 1.000 71.53788 89 ASN B C 1
ATOM 1876 O O . ASN B 1 89 ? 8.89272 -41.01859 9.58799 1.000 72.05453 89 ASN B O 1
ATOM 1881 N N . LEU B 1 90 ? 9.57230 -39.60674 11.20035 1.000 75.71339 90 LEU B N 1
ATOM 1882 C CA . LEU B 1 90 ? 9.68883 -40.67884 12.18171 1.000 78.83757 90 LEU B CA 1
ATOM 1883 C C . LEU B 1 90 ? 8.31731 -41.18011 12.61996 1.000 74.61984 90 LEU B C 1
ATOM 1884 O O . LEU B 1 90 ? 8.11041 -42.39135 12.76032 1.000 72.52091 90 LEU B O 1
ATOM 1889 N N . VAL B 1 91 ? 7.36665 -40.26719 12.83621 1.000 76.68759 91 VAL B N 1
ATOM 1890 C CA . VAL B 1 91 ? 6.01930 -40.68021 13.22002 1.000 75.91778 91 VAL B CA 1
ATOM 1891 C C . VAL B 1 91 ? 5.34407 -41.43139 12.07996 1.000 79.53544 91 VAL B C 1
ATOM 1892 O O . VAL B 1 91 ? 4.59475 -42.39038 12.30795 1.000 82.74322 91 VAL B O 1
ATOM 1896 N N . GLU B 1 92 ? 5.59576 -41.00683 10.83800 1.000 77.01931 92 GLU B N 1
ATOM 1897 C CA . GLU B 1 92 ? 5.01061 -41.67362 9.67981 1.000 74.86299 92 GLU B CA 1
ATOM 1898 C C . GLU B 1 92 ? 5.33210 -43.16329 9.69124 1.000 75.06515 92 GLU B C 1
ATOM 1899 O O . GLU B 1 92 ? 4.46456 -43.99934 9.41095 1.000 76.83843 92 GLU B O 1
ATOM 1905 N N . VAL B 1 93 ? 6.56809 -43.51333 10.05420 1.000 73.62861 93 VAL B N 1
ATOM 1906 C CA . VAL B 1 93 ? 6.95217 -44.91794 10.14663 1.000 73.24647 93 VAL B CA 1
ATOM 1907 C C . VAL B 1 93 ? 6.31113 -45.56810 11.36742 1.000 75.78043 93 VAL B C 1
ATOM 1908 O O . VAL B 1 93 ? 5.79804 -46.69167 11.29257 1.000 79.01465 93 VAL B O 1
ATOM 1912 N N . LEU B 1 94 ? 6.32431 -44.87418 12.50914 1.000 76.41331 94 LEU B N 1
ATOM 1913 C CA . LEU B 1 94 ? 5.71022 -45.42492 13.71290 1.000 78.07374 94 LEU B CA 1
ATOM 1914 C C . LEU B 1 94 ? 4.22360 -45.68379 13.51806 1.000 81.70310 94 LEU B C 1
ATOM 1915 O O . LEU B 1 94 ? 3.66681 -46.59526 14.14093 1.000 84.28434 94 LEU B O 1
ATOM 1920 N N . LEU B 1 95 ? 3.56290 -44.89504 12.66697 1.000 80.64349 95 LEU B N 1
ATOM 1921 C CA . LEU B 1 95 ? 2.15129 -45.13945 12.39817 1.000 80.45173 95 LEU B CA 1
ATOM 1922 C C . LEU B 1 95 ? 1.95852 -46.44883 11.64778 1.000 84.07234 95 LEU B C 1
ATOM 1923 O O . LEU B 1 95 ? 1.00895 -47.19182 11.92149 1.000 83.53347 95 LEU B O 1
ATOM 1928 N N .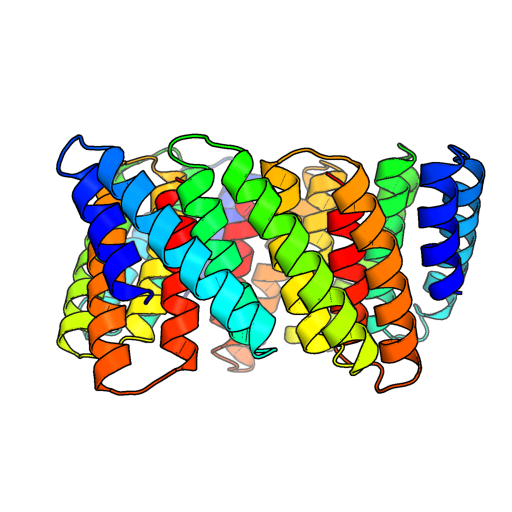 HIS B 1 96 ? 2.85848 -46.75690 10.70939 1.000 88.83077 96 HIS B N 1
ATOM 1929 C CA . HIS B 1 96 ? 2.76671 -48.02479 9.99266 1.000 88.02504 96 HIS B CA 1
ATOM 1930 C C . HIS B 1 96 ? 3.07663 -49.19977 10.90916 1.000 82.57346 96 HIS B C 1
ATOM 1931 O O . HIS B 1 96 ? 2.43296 -50.25097 10.81716 1.000 87.14944 96 HIS B O 1
ATOM 1938 N N . VAL B 1 97 ? 4.05911 -49.04300 11.79656 1.000 81.50917 97 VAL B N 1
ATOM 1939 C CA . VAL B 1 97 ? 4.37182 -50.10385 12.74793 1.000 84.66713 97 VAL B CA 1
ATOM 1940 C C . VAL B 1 97 ? 3.21638 -50.29349 13.72236 1.000 90.20606 97 VAL B C 1
ATOM 1941 O O . VAL B 1 97 ? 2.75486 -51.41771 13.95359 1.000 92.26112 97 VAL B O 1
ATOM 1945 N N . ALA B 1 98 ? 2.72740 -49.19247 14.30259 1.000 91.47406 98 ALA B N 1
ATOM 1946 C CA . ALA B 1 98 ? 1.62927 -49.28016 15.25868 1.000 87.98351 98 ALA B CA 1
ATOM 1947 C C . ALA B 1 98 ? 0.36675 -49.83636 14.62103 1.000 93.14746 98 ALA B C 1
ATOM 1948 O O . ALA B 1 98 ? -0.41303 -50.51701 15.29586 1.000 96.24570 98 ALA B O 1
ATOM 1950 N N . ARG B 1 99 ? 0.13910 -49.55391 13.33563 1.000 94.20151 99 ARG B N 1
ATOM 1951 C CA . ARG B 1 99 ? -0.99618 -50.16254 12.64852 1.000 97.96473 99 ARG B CA 1
ATOM 1952 C C . ARG B 1 99 ? -0.82235 -51.67055 12.52933 1.000 93.94651 99 ARG B C 1
ATOM 1953 O O . ARG B 1 99 ? -1.79235 -52.42532 12.66406 1.000 106.30688 99 ARG B O 1
ATOM 1961 N N . LEU B 1 100 ? 0.40469 -52.12802 12.28065 1.000 89.78343 100 LEU B N 1
ATOM 1962 C CA . LEU B 1 100 ? 0.66888 -53.56130 12.27622 1.000 92.04152 100 LEU B CA 1
ATOM 1963 C C . LEU B 1 100 ? 0.51807 -54.14604 13.67381 1.000 95.27593 100 LEU B C 1
ATOM 1964 O O . LEU B 1 100 ? -0.11565 -55.19187 13.85806 1.000 101.70613 100 LEU B O 1
ATOM 1969 N N . LEU B 1 101 ? 1.08604 -53.47398 14.67469 1.000 93.99830 101 LEU B N 1
ATOM 1970 C CA . LEU B 1 101 ? 1.13385 -54.04280 16.01638 1.000 94.13859 101 LEU B CA 1
ATOM 1971 C C . LEU B 1 101 ? -0.24340 -54.03864 16.67035 1.000 100.09803 101 LEU B C 1
ATOM 1972 O O . LEU B 1 101 ? -0.66970 -55.04505 17.24823 1.000 98.66918 101 LEU B O 1
ATOM 1977 N N . GLY B 1 102 ? -0.95379 -52.91678 16.58938 1.000 107.94429 102 GLY B N 1
ATOM 1978 C CA . GLY B 1 102 ? -2.28261 -52.83389 17.16090 1.000 99.82151 102 GLY B CA 1
ATOM 1979 C C . GLY B 1 102 ? -2.32579 -52.45438 18.62210 1.000 101.51980 102 GLY B C 1
ATOM 1980 O O . GLY B 1 102 ? -3.29027 -52.79600 19.31119 1.000 104.07197 102 GLY B O 1
ATOM 1981 N N . ASP B 1 103 ? -1.30725 -51.75386 19.11992 1.000 105.10015 103 ASP B N 1
ATOM 1982 C CA . ASP B 1 103 ? -1.28625 -51.32261 20.51277 1.000 111.28390 103 ASP B CA 1
ATOM 1983 C C . ASP B 1 103 ? -1.85394 -49.91344 20.61129 1.000 118.81435 103 ASP B C 1
ATOM 1984 O O . ASP B 1 103 ? -1.30553 -48.99296 19.98822 1.000 108.45477 103 ASP B O 1
ATOM 1989 N N . PRO B 1 104 ? -2.93366 -49.69785 21.36873 1.000 125.17946 104 PRO B N 1
ATOM 1990 C CA . PRO B 1 104 ? -3.52998 -48.35200 21.43117 1.000 116.91301 104 PRO B CA 1
ATOM 1991 C C . PRO B 1 104 ? -2.59111 -47.28326 21.96644 1.000 117.74517 104 PRO B C 1
ATOM 1992 O O . PRO B 1 104 ? -2.65087 -46.13739 21.50311 1.000 123.32885 104 PRO B O 1
ATOM 1996 N N . ARG B 1 105 ? -1.71590 -47.62147 22.91742 1.000 113.30006 105 ARG B N 1
ATOM 1997 C CA . ARG B 1 105 ? -0.88586 -46.60274 23.55307 1.000 109.40578 105 ARG B CA 1
ATOM 1998 C C . ARG B 1 105 ? 0.13403 -46.00858 22.58861 1.000 104.67928 105 ARG B C 1
ATOM 1999 O O . ARG B 1 105 ? 0.54745 -44.85706 22.76567 1.000 100.94075 105 ARG B O 1
ATOM 2007 N N . VAL B 1 106 ? 0.55377 -46.76452 21.56963 1.000 105.58350 106 VAL B N 1
ATOM 2008 C CA . VAL B 1 106 ? 1.49448 -46.20732 20.60020 1.000 105.00712 106 VAL B CA 1
ATOM 2009 C C . VAL B 1 106 ? 0.83673 -45.08809 19.80736 1.000 98.33957 106 VAL B C 1
ATOM 2010 O O . VAL B 1 106 ? 1.50239 -44.12916 19.39807 1.000 95.97973 106 VAL B O 1
ATOM 2014 N N . PHE B 1 107 ? -0.47089 -45.18102 19.57667 1.000 100.65238 107 PHE B N 1
ATOM 2015 C CA . PHE B 1 107 ? -1.16738 -44.08448 18.91805 1.000 98.14424 107 PHE B CA 1
ATOM 2016 C C . PHE B 1 107 ? -1.22611 -42.86373 19.82500 1.000 97.11739 107 PHE B C 1
ATOM 2017 O O . PHE B 1 107 ? -0.84104 -41.76341 19.41671 1.000 97.91690 107 PHE B O 1
ATOM 2025 N N . ARG B 1 108 ? -1.66360 -43.05251 21.07543 1.000 99.72809 108 ARG B N 1
ATOM 2026 C CA . ARG B 1 108 ? -1.70108 -41.95740 22.04501 1.000 98.52344 108 ARG B CA 1
ATOM 2027 C C . ARG B 1 108 ? -0.38388 -41.18899 22.09334 1.000 101.83693 108 ARG B C 1
ATOM 2028 O O . ARG B 1 108 ? -0.38106 -39.95269 22.13185 1.000 96.85516 108 ARG B O 1
ATOM 2036 N N . PHE B 1 109 ? 0.74678 -41.90326 22.09216 1.000 98.50074 109 PHE B N 1
ATOM 2037 C CA . PHE B 1 109 ? 2.04476 -41.23717 22.02090 1.000 91.33346 109 PHE B CA 1
ATOM 2038 C C . PHE B 1 109 ? 2.12898 -40.33506 20.80109 1.000 91.24912 109 PHE B C 1
ATOM 2039 O O . PHE B 1 109 ? 2.58083 -39.18872 20.89343 1.000 92.40145 109 PHE B O 1
ATOM 2047 N N . MET B 1 110 ? 1.68201 -40.83426 19.64924 1.000 91.69124 110 MET B N 1
ATOM 2048 C CA . MET B 1 110 ? 1.78333 -40.06403 18.41707 1.000 86.86115 110 MET B CA 1
ATOM 2049 C C . MET B 1 110 ? 0.90730 -38.81891 18.47245 1.000 90.15023 110 MET B C 1
ATOM 2050 O O . MET B 1 110 ? 1.28469 -37.76804 17.94409 1.000 86.79501 110 MET B O 1
ATOM 2055 N N . LEU B 1 111 ? -0.26405 -38.91699 19.11367 1.000 96.13417 111 LEU B N 1
ATOM 2056 C CA . LEU B 1 111 ? -1.14683 -37.75988 19.24096 1.000 94.72350 111 LEU B CA 1
ATOM 2057 C C . LEU B 1 111 ? -0.46174 -36.61220 19.97133 1.000 92.44551 111 LEU B C 1
ATOM 2058 O O . LEU B 1 111 ? -0.55729 -35.45269 19.55207 1.000 89.33264 111 LEU B O 1
ATOM 2063 N N . HIS B 1 112 ? 0.22463 -36.91350 21.07436 1.000 90.62420 112 HIS B N 1
ATOM 2064 C CA . HIS B 1 112 ? 0.87463 -35.85925 21.84270 1.000 95.11025 112 HIS B CA 1
ATOM 2065 C C . HIS B 1 112 ? 2.07138 -35.29115 21.09461 1.000 98.20442 112 HIS B C 1
ATOM 2066 O O . HIS B 1 112 ? 2.31871 -34.08021 21.13542 1.000 108.45357 112 HIS B O 1
ATOM 2073 N N . ILE B 1 113 ? 2.81986 -36.14823 20.39928 1.000 91.38542 113 ILE B N 1
ATOM 2074 C CA . ILE B 1 113 ? 3.99262 -35.68320 19.66668 1.000 84.95584 113 ILE B CA 1
ATOM 2075 C C . ILE B 1 113 ? 3.57818 -34.72461 18.55898 1.000 85.29009 113 ILE B C 1
ATOM 2076 O O . ILE B 1 113 ? 4.15329 -33.64111 18.40529 1.000 89.60154 113 ILE B O 1
ATOM 2081 N N . LEU B 1 114 ? 2.56255 -35.10620 17.77813 1.000 84.89825 114 LEU B N 1
ATOM 2082 C CA . LEU B 1 114 ? 2.13593 -34.28186 16.65108 1.000 84.32492 114 LEU B CA 1
ATOM 2083 C C . LEU B 1 114 ? 1.60269 -32.93169 17.10788 1.000 89.23048 114 LEU B C 1
ATOM 2084 O O . LEU B 1 114 ? 1.81044 -31.92258 16.42335 1.000 91.25190 114 LEU B O 1
ATOM 2089 N N . LEU B 1 115 ? 0.90668 -32.89190 18.24621 1.000 90.59887 115 LEU B N 1
ATOM 2090 C CA . LEU B 1 115 ? 0.46960 -31.61188 18.79235 1.000 91.46466 115 LEU B CA 1
ATOM 2091 C C . LEU B 1 115 ? 1.66253 -30.73714 19.15012 1.000 93.90318 115 LEU B C 1
ATOM 2092 O O . LEU B 1 115 ? 1.65967 -29.52818 18.88777 1.000 94.70753 115 LEU B O 1
ATOM 2097 N N . GLU B 1 116 ? 2.69548 -31.33353 19.74662 1.000 92.10885 116 GLU B N 1
ATOM 2098 C CA . GLU B 1 116 ? 3.89788 -30.57441 20.05971 1.000 92.79945 116 GLU B CA 1
ATOM 2099 C C . GLU B 1 116 ? 4.60925 -30.12607 18.79246 1.000 99.23565 116 GLU B C 1
ATOM 2100 O O . GLU B 1 116 ? 5.05033 -28.97516 18.69710 1.000 104.29634 116 GLU B O 1
ATOM 2106 N N . ALA B 1 117 ? 4.72723 -31.01863 17.80674 1.000 98.63695 117 ALA B N 1
ATOM 2107 C CA . ALA B 1 117 ? 5.35182 -30.63893 16.54507 1.000 96.86724 117 ALA B CA 1
ATOM 2108 C C . ALA B 1 117 ? 4.55059 -29.56089 15.83054 1.000 102.41240 117 ALA B C 1
ATOM 2109 O O . ALA B 1 117 ? 5.12283 -28.75003 15.09351 1.000 106.98495 117 ALA B O 1
ATOM 2111 N N . TYR B 1 118 ? 3.23084 -29.52959 16.03364 1.000 102.15708 118 TYR B N 1
ATOM 2112 C CA . TYR B 1 118 ? 2.44019 -28.45024 15.45523 1.000 104.93544 118 TYR B CA 1
ATOM 2113 C C . TYR B 1 118 ? 2.77957 -27.11679 16.10434 1.000 108.63256 118 TYR B C 1
ATOM 2114 O O . TYR B 1 118 ? 2.84445 -26.08888 15.42070 1.000 112.77755 118 TYR B O 1
ATOM 2123 N N . ARG B 1 119 ? 2.99633 -27.11163 17.42210 1.000 105.61347 119 ARG B N 1
ATOM 2124 C CA . ARG B 1 119 ? 3.36942 -25.87460 18.09945 1.000 110.84178 119 ARG B CA 1
ATOM 2125 C C . ARG B 1 119 ? 4.70606 -25.35901 17.58934 1.000 118.05480 119 ARG B C 1
ATOM 2126 O O . ARG B 1 119 ? 4.85244 -24.16808 17.29287 1.000 128.37686 119 ARG B O 1
ATOM 2134 N N . ILE B 1 120 ? 5.69922 -26.24447 17.48366 1.000 121.88460 120 ILE B N 1
ATOM 2135 C CA . ILE B 1 120 ? 7.00044 -25.82335 16.97570 1.000 118.61836 120 ILE B CA 1
ATOM 2136 C C . ILE B 1 120 ? 6.87421 -25.33244 15.53823 1.000 121.64394 120 ILE B C 1
ATOM 2137 O O . ILE B 1 120 ? 7.48384 -24.32650 15.15627 1.000 135.78501 120 ILE B O 1
ATOM 2142 N N . ALA B 1 121 ? 6.05706 -26.00917 14.72617 1.000 122.38838 121 ALA B N 1
ATOM 2143 C CA . ALA B 1 121 ? 5.89995 -25.58026 13.34070 1.000 124.71088 121 ALA B CA 1
ATOM 2144 C C . ALA B 1 121 ? 5.05911 -24.31119 13.23228 1.000 126.76882 121 ALA B C 1
ATOM 2145 O O . ALA B 1 121 ? 5.25330 -23.52409 12.29883 1.000 136.65707 121 ALA B O 1
ATOM 2147 N N . ARG B 1 122 ? 4.13340 -24.08776 14.17151 1.000 123.87298 122 ARG B N 1
ATOM 2148 C CA . ARG B 1 122 ? 3.35068 -22.85251 14.16649 1.000 129.16355 122 ARG B CA 1
ATOM 2149 C C . ARG B 1 122 ? 4.23680 -21.64115 14.43031 1.000 133.87886 122 ARG B C 1
ATOM 2150 O O . ARG B 1 122 ? 4.15201 -20.62773 13.72649 1.000 140.27805 122 ARG B O 1
ATOM 2158 N N . GLU B 1 123 ? 5.09055 -21.72580 15.45470 1.000 134.57563 123 GLU B N 1
ATOM 2159 C CA . GLU B 1 123 ? 5.95369 -20.59953 15.79514 1.000 136.71108 123 GLU B CA 1
ATOM 2160 C C . GLU B 1 123 ? 7.05907 -20.42347 14.76343 1.000 135.82450 123 GLU B C 1
ATOM 2161 O O . GLU B 1 123 ? 7.59386 -19.31959 14.60851 1.000 135.17774 123 GLU B O 1
ATOM 2167 N N . ASN B 1 124 ? 7.41402 -21.49606 14.05623 1.000 135.99225 124 ASN B N 1
ATOM 2168 C CA . ASN B 1 124 ? 8.38914 -21.42680 12.97666 1.000 145.39607 124 ASN B CA 1
ATOM 2169 C C . ASN B 1 124 ? 7.69576 -20.92219 11.71752 1.000 143.88165 124 ASN B C 1
ATOM 2170 O O . ASN B 1 124 ? 6.70646 -20.18644 11.80092 1.000 145.86419 124 ASN B O 1
ATOM 2175 N N . GLY B 1 125 ? 8.19774 -21.31159 10.55008 1.000 147.74099 125 GLY B N 1
ATOM 2176 C CA . GLY B 1 125 ? 7.50939 -20.98410 9.31673 1.000 150.59700 125 GLY B CA 1
ATOM 2177 C C . GLY B 1 125 ? 6.27085 -21.84614 9.13853 1.000 153.80707 125 GLY B C 1
ATOM 2178 O O . GLY B 1 125 ? 6.28436 -23.05374 9.38211 1.000 149.41662 125 GLY B O 1
ATOM 2179 N N . ASP B 1 126 ? 5.18328 -21.20778 8.70983 1.000 183.89171 126 ASP B N 1
ATOM 2180 C CA . ASP B 1 126 ? 3.91855 -21.89972 8.48991 1.000 181.47561 126 ASP B CA 1
ATOM 2181 C C . ASP B 1 126 ? 3.95175 -22.64759 7.16263 1.000 163.29343 126 ASP B C 1
ATOM 2182 O O . ASP B 1 126 ? 3.07434 -22.46516 6.31217 1.000 165.36890 126 ASP B O 1
ATOM 2187 N N . GLU B 1 127 ? 4.95429 -23.50206 6.98732 1.000 145.83752 127 GLU B N 1
ATOM 2188 C CA . GLU B 1 127 ? 5.25721 -24.08374 5.68742 1.000 136.96561 127 GLU B CA 1
ATOM 2189 C C . GLU B 1 127 ? 4.34251 -25.26771 5.39194 1.000 128.36236 127 GLU B C 1
ATOM 2190 O O . GLU B 1 127 ? 3.32663 -25.49199 6.05563 1.000 126.42530 127 GLU B O 1
ATOM 2196 N N . GLN B 1 128 ? 4.70552 -26.03499 4.36146 1.000 124.08881 128 GLN B N 1
ATOM 2197 C CA . GLN B 1 128 ? 4.00021 -27.26895 4.05482 1.000 121.52556 128 GLN B CA 1
ATOM 2198 C C . GLN B 1 128 ? 4.05051 -28.24526 5.22399 1.000 118.80208 128 GLN B C 1
ATOM 2199 O O . GLN B 1 128 ? 3.19445 -29.12414 5.31843 1.000 117.39594 128 GLN B O 1
ATOM 2205 N N . ILE B 1 129 ? 5.03470 -28.11555 6.11726 1.000 130.64048 129 ILE B N 1
ATOM 2206 C CA . ILE B 1 129 ? 5.10827 -29.00189 7.27439 1.000 117.54318 129 ILE B CA 1
ATOM 2207 C C . ILE B 1 129 ? 3.89700 -28.80706 8.16796 1.000 121.05050 129 ILE B C 1
ATOM 2208 O O . ILE B 1 129 ? 3.43658 -29.74951 8.82271 1.000 116.05080 129 ILE B O 1
ATOM 2213 N N . LEU B 1 130 ? 3.37009 -27.58301 8.21962 1.000 119.17329 130 LEU B N 1
ATOM 2214 C CA . LEU B 1 130 ? 2.20766 -27.30560 9.05348 1.000 116.39326 130 LEU B CA 1
ATOM 2215 C C . LEU B 1 130 ? 1.01112 -28.15733 8.64292 1.000 113.20476 130 LEU B C 1
ATOM 2216 O O . LEU B 1 130 ? 0.36791 -28.78326 9.49381 1.000 112.00313 130 LEU B O 1
ATOM 2221 N N . ILE B 1 131 ? 0.70677 -28.20099 7.33916 1.000 111.03829 131 ILE B N 1
ATOM 2222 C CA . ILE B 1 131 ? -0.38953 -29.03021 6.83342 1.000 111.80670 131 ILE B CA 1
ATOM 2223 C C . ILE B 1 131 ? -0.02246 -30.50488 6.88644 1.000 109.13533 131 ILE B C 1
ATOM 2224 O O . ILE B 1 131 ? -0.88690 -31.36918 7.07681 1.000 107.92780 131 ILE B O 1
ATOM 2229 N N . GLU B 1 132 ? 1.26123 -30.81915 6.69946 1.000 108.94695 132 GLU B N 1
ATOM 2230 C CA . GLU B 1 132 ? 1.70301 -32.20833 6.76866 1.000 108.10971 132 GLU B CA 1
ATOM 2231 C C . GLU B 1 132 ? 1.58995 -32.75839 8.18028 1.000 104.55029 132 GLU B C 1
ATOM 2232 O O . GLU B 1 132 ? 1.32735 -33.95348 8.36602 1.000 104.41826 132 GLU B O 1
ATOM 2238 N N . ILE B 1 133 ? 1.78537 -31.90526 9.18445 1.000 105.51110 133 ILE B N 1
ATOM 2239 C CA . ILE B 1 133 ? 1.58705 -32.33289 10.56310 1.000 102.19409 133 ILE B CA 1
ATOM 2240 C C . ILE B 1 133 ? 0.11568 -32.62240 10.82575 1.000 100.33530 133 ILE B C 1
ATOM 2241 O O . ILE B 1 133 ? -0.24081 -33.69723 11.32253 1.000 98.56446 133 ILE B O 1
ATOM 2246 N N . VAL B 1 134 ? -0.76503 -31.67667 10.48826 1.000 103.32478 134 VAL B N 1
ATOM 2247 C CA . VAL B 1 134 ? -2.17876 -31.90273 10.76730 1.000 101.35117 134 VAL B CA 1
ATOM 2248 C C . VAL B 1 134 ? -2.71820 -33.02464 9.89406 1.000 104.00672 134 VAL B C 1
ATOM 2249 O O . VAL B 1 134 ? -3.61637 -33.76255 10.31154 1.000 102.37614 134 VAL B O 1
ATOM 2253 N N . HIS B 1 135 ? -2.18066 -33.18756 8.68221 1.000 103.76527 135 HIS B N 1
ATOM 2254 C CA . HIS B 1 135 ? -2.59713 -34.31003 7.84803 1.000 104.02768 135 HIS B CA 1
ATOM 2255 C C . HIS B 1 135 ? -2.22217 -35.63359 8.49860 1.000 103.65852 135 HIS B C 1
ATOM 2256 O O . HIS B 1 135 ? -3.03251 -36.56618 8.53557 1.000 117.08119 135 HIS B O 1
ATOM 2263 N N . LEU B 1 136 ? -1.00394 -35.72640 9.03746 1.000 99.83865 136 LEU B N 1
ATOM 2264 C CA . LEU B 1 136 ? -0.58983 -36.94203 9.72952 1.000 98.44351 136 LEU B CA 1
ATOM 2265 C C . LEU B 1 136 ? -1.37973 -37.14974 11.01530 1.000 98.55325 136 LEU B C 1
ATOM 2266 O O . LEU B 1 136 ? -1.57606 -38.29210 11.44442 1.000 99.58543 136 LEU B O 1
ATOM 2271 N N . PHE B 1 137 ? -1.83174 -36.06135 11.64137 1.000 99.02190 137 PHE B N 1
ATOM 2272 C CA . PHE B 1 137 ? -2.68438 -36.16833 12.82152 1.000 98.79661 137 PHE B CA 1
ATOM 2273 C C . PHE B 1 137 ? -3.97833 -36.90454 12.49786 1.000 101.27610 137 PHE B C 1
ATOM 2274 O O . PHE B 1 137 ? -4.38502 -37.82270 13.22011 1.000 102.03733 137 PHE B O 1
ATOM 2282 N N . THR B 1 138 ? -4.64434 -36.49889 11.41260 1.000 100.78248 138 THR B N 1
ATOM 2283 C CA . THR B 1 138 ? -5.91695 -37.10154 11.03179 1.000 103.67277 138 THR B CA 1
ATOM 2284 C C . THR B 1 138 ? -5.77081 -38.58330 10.71909 1.000 106.57649 138 THR B C 1
ATOM 2285 O O . THR B 1 138 ? -6.71171 -39.35846 10.92631 1.000 116.03283 138 THR B O 1
ATOM 2289 N N . GLU B 1 139 ? -4.60733 -38.99676 10.22034 1.000 104.91679 139 GLU B N 1
ATOM 2290 C CA . GLU B 1 139 ? -4.39597 -40.40864 9.93626 1.000 104.55715 139 GLU B CA 1
ATOM 2291 C C . GLU B 1 139 ? -4.14486 -41.21234 11.20527 1.000 104.55478 139 GLU B C 1
ATOM 2292 O O . GLU B 1 139 ? -4.48535 -42.39957 11.25862 1.000 109.31266 139 GLU B O 1
ATOM 2298 N N . VAL B 1 140 ? -3.56455 -40.59213 12.23300 1.000 104.59188 140 VAL B N 1
ATOM 2299 C CA . VAL B 1 140 ? -3.29608 -41.32180 13.46582 1.000 103.93751 140 VAL B CA 1
ATOM 2300 C C . VAL B 1 140 ? -4.58712 -41.54617 14.24171 1.000 112.15966 140 VAL B C 1
ATOM 2301 O O . VAL B 1 140 ? -4.79177 -42.60963 14.83757 1.000 116.21899 140 VAL B O 1
ATOM 2305 N N . ILE B 1 141 ? -5.48800 -40.56131 14.22826 1.000 111.62287 141 ILE B N 1
ATOM 2306 C CA . ILE B 1 141 ? -6.73254 -40.68530 14.97364 1.000 114.76779 141 ILE B CA 1
ATOM 2307 C C . ILE B 1 141 ? -7.68461 -41.68947 14.33960 1.000 125.36179 141 ILE B C 1
ATOM 2308 O O . ILE B 1 141 ? -8.50227 -42.28861 15.04798 1.000 127.84438 141 ILE B O 1
ATOM 2313 N N . ARG B 1 142 ? -7.59694 -41.90200 13.02549 1.000 140.63370 142 ARG B N 1
ATOM 2314 C CA . ARG B 1 142 ? -8.55657 -42.75266 12.33081 1.000 147.25698 142 ARG B CA 1
ATOM 2315 C C . ARG B 1 142 ? -8.43114 -44.20692 12.76066 1.000 150.81512 142 ARG B C 1
ATOM 2316 O O . ARG B 1 142 ? -9.28518 -44.71586 13.49334 1.000 153.61605 142 ARG B O 1
ATOM 2324 N N . GLY B 1 143 ? -7.38177 -44.88316 12.30612 1.000 141.40302 143 GLY B N 1
ATOM 2325 C CA . GLY B 1 143 ? -7.18268 -46.27984 12.64216 1.000 147.25579 143 GLY B CA 1
ATOM 2326 C C . GLY B 1 143 ? -5.77154 -46.58212 13.10065 1.000 145.06310 143 GLY B C 1
ATOM 2327 O O . GLY B 1 143 ? -4.80287 -46.18037 12.45421 1.000 148.06287 143 GLY B O 1
ATOM 2329 N N . GLY C 1 1 ? -9.02669 -21.31094 16.83702 1.000 151.48800 1 GLY C N 1
ATOM 2330 C CA . GLY C 1 1 ? -7.86983 -21.96297 17.42131 1.000 144.30287 1 GLY C CA 1
ATOM 2331 C C . GLY C 1 1 ? -7.58208 -23.32710 16.82460 1.000 143.33962 1 GLY C C 1
ATOM 2332 O O . GLY C 1 1 ? -8.27478 -24.29901 17.12085 1.000 142.09365 1 GLY C O 1
ATOM 2333 N N . PHE C 1 2 ? -6.56018 -23.40070 15.96943 1.000 141.66401 2 PHE C N 1
ATOM 2334 C CA . PHE C 1 2 ? -6.12083 -24.69548 15.45944 1.000 135.51805 2 PHE C CA 1
ATOM 2335 C C . PHE C 1 2 ? -5.59355 -25.56975 16.58847 1.000 128.33727 2 PHE C C 1
ATOM 2336 O O . PHE C 1 2 ? -6.03298 -26.71174 16.75976 1.000 126.50741 2 PHE C O 1
ATOM 2344 N N . GLU C 1 3 ? -4.64722 -25.04121 17.37068 1.000 128.94877 3 GLU C N 1
ATOM 2345 C CA . GLU C 1 3 ? -4.09011 -25.78644 18.49549 1.000 125.19285 3 GLU C CA 1
ATOM 2346 C C . GLU C 1 3 ? -5.18279 -26.23904 19.45146 1.000 124.15039 3 GLU C C 1
ATOM 2347 O O . GLU C 1 3 ? -5.10735 -27.33185 20.02458 1.000 123.06732 3 GLU C O 1
ATOM 2353 N N . GLU C 1 4 ? -6.20702 -25.40427 19.63778 1.000 125.81722 4 GLU C N 1
ATOM 2354 C CA . GLU C 1 4 ? -7.31110 -25.76701 20.51764 1.000 126.40865 4 GLU C CA 1
ATOM 2355 C C . GLU C 1 4 ? -8.06886 -26.97538 19.98306 1.000 123.25262 4 GLU C C 1
ATOM 2356 O O . GLU C 1 4 ? -8.46016 -27.86233 20.75130 1.000 122.96973 4 GLU C O 1
ATOM 2362 N N . ALA C 1 5 ? -8.28455 -27.02880 18.66666 1.000 123.89644 5 ALA C N 1
ATOM 2363 C CA . ALA C 1 5 ? -8.94166 -28.18897 18.07465 1.000 120.10858 5 ALA C CA 1
ATOM 2364 C C . ALA C 1 5 ? -8.09682 -29.44407 18.25039 1.000 116.43904 5 ALA C C 1
ATOM 2365 O O . ALA C 1 5 ? -8.62172 -30.51506 18.57842 1.000 115.98107 5 ALA C O 1
ATOM 2367 N N . LEU C 1 6 ? -6.78343 -29.33002 18.03330 1.000 116.14314 6 LEU C N 1
ATOM 2368 C CA . LEU C 1 6 ? -5.88707 -30.45679 18.27349 1.000 114.88907 6 LEU C CA 1
ATOM 2369 C C . LEU C 1 6 ? -5.93990 -30.90193 19.72912 1.000 116.52544 6 LEU C C 1
ATOM 2370 O O . LEU C 1 6 ? -5.94486 -32.10405 20.02157 1.000 115.27566 6 LEU C O 1
ATOM 2375 N N . GLU C 1 7 ? -5.97783 -29.94255 20.65592 1.000 119.51817 7 GLU C N 1
ATOM 2376 C CA . GLU C 1 7 ? -6.02854 -30.27648 22.07445 1.000 121.42207 7 GLU C CA 1
ATOM 2377 C C . GLU C 1 7 ? -7.36040 -30.91521 22.43715 1.000 120.99184 7 GLU C C 1
ATOM 2378 O O . GLU C 1 7 ? -7.40136 -31.94565 23.11835 1.000 120.76747 7 GLU C O 1
ATOM 2384 N N . LEU C 1 8 ? -8.46219 -30.31403 21.98760 1.000 121.12021 8 LEU C N 1
ATOM 2385 C CA . LEU C 1 8 ? -9.77811 -30.87376 22.26868 1.000 120.98723 8 LEU C CA 1
ATOM 2386 C C . LEU C 1 8 ? -9.90728 -32.28500 21.71295 1.000 118.00786 8 LEU C C 1
ATOM 2387 O O . LEU C 1 8 ? -10.49561 -33.16080 22.35685 1.000 121.24357 8 LEU C O 1
ATOM 2392 N N . THR C 1 9 ? -9.35650 -32.52419 20.51975 1.000 115.46068 9 THR C N 1
ATOM 2393 C CA . THR C 1 9 ? -9.45083 -33.84235 19.89943 1.000 112.87768 9 THR C CA 1
ATOM 2394 C C . THR C 1 9 ? -8.73272 -34.89573 20.73063 1.000 116.51527 9 THR C C 1
ATOM 2395 O O . THR C 1 9 ? -9.27402 -35.97876 20.98059 1.000 117.55408 9 THR C O 1
ATOM 2399 N N . ILE C 1 10 ? -7.49824 -34.60747 21.14603 1.000 117.26337 10 ILE C N 1
ATOM 2400 C CA . ILE C 1 10 ? -6.82096 -35.49436 22.08444 1.000 121.53484 10 ILE C CA 1
ATOM 2401 C C . ILE C 1 10 ? -7.61726 -35.58459 23.37627 1.000 129.30359 10 ILE C C 1
ATOM 2402 O O . ILE C 1 10 ? -7.79715 -36.67117 23.93630 1.000 135.44430 10 ILE C O 1
ATOM 2407 N N . ARG C 1 11 ? -8.14179 -34.44750 23.84484 1.000 127.20196 11 ARG C N 1
ATOM 2408 C CA . ARG C 1 11 ? -8.86989 -34.41694 25.10823 1.000 130.91297 11 ARG C CA 1
ATOM 2409 C C . ARG C 1 11 ? -10.14664 -35.24610 25.04655 1.000 133.87224 11 ARG C C 1
ATOM 2410 O O . ARG C 1 11 ? -10.57654 -35.79694 26.06530 1.000 138.76031 11 ARG C O 1
ATOM 2418 N N . ALA C 1 12 ? -10.76883 -35.35239 23.87123 1.000 130.18635 12 ALA C N 1
ATOM 2419 C CA . ALA C 1 12 ? -11.97654 -36.16319 23.76758 1.000 133.08059 12 ALA C CA 1
ATOM 2420 C C . ALA C 1 12 ? -11.66834 -37.65257 23.68303 1.000 135.79567 12 ALA C C 1
ATOM 2421 O O . ALA C 1 12 ? -12.57941 -38.47108 23.84274 1.000 138.23379 12 ALA C O 1
ATOM 2423 N N . LYS C 1 13 ? -10.40840 -38.02473 23.45117 1.000 132.25239 13 LYS C N 1
ATOM 2424 C CA . LYS C 1 13 ? -10.07108 -39.43697 23.29428 1.000 132.70807 13 LYS C CA 1
ATOM 2425 C C . LYS C 1 13 ? -9.89387 -40.13420 24.63899 1.000 142.24985 13 LYS C C 1
ATOM 2426 O O . LYS C 1 13 ? -10.51963 -41.16991 24.89236 1.000 138.42845 13 LYS C O 1
ATOM 2432 N N . GLU C 1 14 ? -9.03955 -39.59200 25.51014 1.000 147.83787 14 GLU C N 1
ATOM 2433 C CA . GLU C 1 14 ? -8.76400 -40.23877 26.78725 1.000 157.64757 14 GLU C CA 1
ATOM 2434 C C . GLU C 1 14 ? -9.79013 -39.89888 27.86172 1.000 170.34501 14 GLU C C 1
ATOM 2435 O O . GLU C 1 14 ? -9.89190 -40.62914 28.85502 1.000 165.23918 14 GLU C O 1
ATOM 2441 N N . GLU C 1 15 ? -10.53812 -38.80959 27.70009 1.000 151.32044 15 GLU C N 1
ATOM 2442 C CA . GLU C 1 15 ? -11.65782 -38.52703 28.58466 1.000 147.36914 15 GLU C CA 1
ATOM 2443 C C . GLU C 1 15 ? -12.97891 -39.06242 28.05192 1.000 147.51161 15 GLU C C 1
ATOM 2444 O O . GLU C 1 15 ? -13.98221 -39.01073 28.77200 1.000 146.50852 15 GLU C O 1
ATOM 2450 N N . GLY C 1 16 ? -13.00102 -39.57123 26.82048 1.000 145.10312 16 GLY C N 1
ATOM 2451 C CA . GLY C 1 16 ? -14.21113 -40.10304 26.22365 1.000 152.93227 16 GLY C CA 1
ATOM 2452 C C . GLY C 1 16 ? -15.37275 -39.13265 26.26716 1.000 157.29542 16 GLY C C 1
ATOM 2453 O O . GLY C 1 16 ? -16.46985 -39.48716 26.70740 1.000 160.31985 16 GLY C O 1
ATOM 2454 N N . ASP C 1 17 ? -15.14171 -37.89958 25.81949 1.000 162.34967 17 ASP C N 1
ATOM 2455 C CA . ASP C 1 17 ? -16.13145 -36.82725 25.90278 1.000 152.63136 17 ASP C CA 1
ATOM 2456 C C . ASP C 1 17 ? -16.35458 -36.26805 24.50344 1.000 146.40468 17 ASP C C 1
ATOM 2457 O O . ASP C 1 17 ? -15.63595 -35.36124 24.06391 1.000 152.35562 17 ASP C O 1
ATOM 2462 N N . PRO C 1 18 ? -17.34752 -36.78544 23.77135 1.000 146.66784 18 PRO C N 1
ATOM 2463 C CA . PRO C 1 18 ? -17.60642 -36.27288 22.41439 1.000 140.15494 18 PRO C CA 1
ATOM 2464 C C . PRO C 1 18 ? -18.13073 -34.84544 22.37802 1.000 141.86333 18 PRO C C 1
ATOM 2465 O O . PRO C 1 18 ? -18.25554 -34.28574 21.28077 1.000 137.29660 18 PRO C O 1
ATOM 2469 N N . ARG C 1 19 ? -18.44975 -34.24059 23.52605 1.000 143.68707 19 ARG C N 1
ATOM 2470 C CA . ARG C 1 19 ? -18.77779 -32.81904 23.53058 1.000 150.60338 19 ARG C CA 1
ATOM 2471 C C . ARG C 1 19 ? -17.56419 -31.97646 23.16030 1.000 145.08927 19 ARG C C 1
ATOM 2472 O O . ARG C 1 19 ? -17.71515 -30.85745 22.65776 1.000 139.54026 19 ARG C O 1
ATOM 2480 N N . LEU C 1 20 ? -16.35785 -32.49436 23.40063 1.000 147.57859 20 LEU C N 1
ATOM 2481 C CA . LEU C 1 20 ? -15.14909 -31.78351 23.00757 1.000 144.20848 20 LEU C CA 1
ATOM 2482 C C . LEU C 1 20 ? -14.90679 -31.88232 21.50817 1.000 131.88757 20 LEU C C 1
ATOM 2483 O O . LEU C 1 20 ? -14.37118 -30.94404 20.90781 1.000 129.51457 20 LEU C O 1
ATOM 2488 N N . LEU C 1 21 ? -15.28765 -33.00454 20.89360 1.000 134.25616 21 LEU C N 1
ATOM 2489 C CA . LEU C 1 21 ? -15.29249 -33.08880 19.43738 1.000 129.05565 21 LEU C CA 1
ATOM 2490 C C . LEU C 1 21 ? -16.22326 -32.03961 18.84302 1.000 128.88543 21 LEU C C 1
ATOM 2491 O O . LEU C 1 21 ? -15.85409 -31.31744 17.91014 1.000 125.94898 21 LEU C O 1
ATOM 2496 N N . GLU C 1 22 ? -17.43585 -31.93120 19.38929 1.000 128.12062 22 GLU C N 1
ATOM 2497 C CA . GLU C 1 22 ? -18.39455 -30.95475 18.88811 1.000 130.23658 22 GLU C CA 1
ATOM 2498 C C . GLU C 1 22 ? -17.92016 -29.52604 19.12749 1.000 129.09132 22 GLU C C 1
ATOM 2499 O O . GLU C 1 22 ? -18.22467 -28.63340 18.32891 1.000 128.56955 22 GLU C O 1
ATOM 2505 N N . ARG C 1 23 ? -17.16594 -29.29184 20.20519 1.000 132.65121 23 ARG C N 1
ATOM 2506 C CA . ARG C 1 23 ? -16.63086 -27.95762 20.45708 1.000 130.41758 23 ARG C CA 1
ATOM 2507 C C . ARG C 1 23 ? -15.53261 -27.60710 19.46346 1.000 129.58592 23 ARG C C 1
ATOM 2508 O O . ARG C 1 23 ? -15.45367 -26.46675 18.99282 1.000 130.00449 23 ARG C O 1
ATOM 2516 N N . ALA C 1 24 ? -14.66379 -28.56867 19.14795 1.000 126.06981 24 ALA C N 1
ATOM 2517 C CA . ALA C 1 24 ? -13.63052 -28.32213 18.15162 1.000 120.85101 24 ALA C CA 1
ATOM 2518 C C . ALA C 1 24 ? -14.24275 -28.12472 16.77332 1.000 125.21238 24 ALA C C 1
ATOM 2519 O O . ALA C 1 24 ? -13.79614 -27.26230 16.00951 1.000 128.35046 24 ALA C O 1
ATOM 2521 N N . LEU C 1 25 ? -15.26930 -28.91354 16.44119 1.000 127.87570 25 LEU C N 1
ATOM 2522 C CA . LEU C 1 25 ? -15.99098 -28.71426 15.18741 1.000 127.82687 25 LEU C CA 1
ATOM 2523 C C . LEU C 1 25 ? -16.56559 -27.30901 15.09122 1.000 131.71714 25 LEU C C 1
ATOM 2524 O O . LEU C 1 25 ? -16.60978 -26.72305 14.00325 1.000 133.93972 25 LEU C O 1
ATOM 2529 N N . GLU C 1 26 ? -17.01704 -26.75374 16.21657 1.000 131.83417 26 GLU C N 1
ATOM 2530 C CA . GLU C 1 26 ? -17.53488 -25.39056 16.20789 1.000 144.89995 26 GLU C CA 1
ATOM 2531 C C . GLU C 1 26 ? -16.40361 -24.40472 15.94132 1.000 139.46127 26 GLU C C 1
ATOM 2532 O O . GLU C 1 26 ? -16.53002 -23.51565 15.09112 1.000 145.21442 26 GLU C O 1
ATOM 2538 N N . ILE C 1 27 ? -15.27344 -24.57270 16.63412 1.000 139.20771 27 ILE C N 1
ATOM 2539 C CA . ILE C 1 27 ? -14.12867 -23.68400 16.44116 1.000 139.40232 27 ILE C CA 1
ATOM 2540 C C . ILE C 1 27 ? -13.63543 -23.75091 14.99994 1.000 143.65399 27 ILE C C 1
ATOM 2541 O O . ILE C 1 27 ? -13.33505 -22.72505 14.37734 1.000 148.40693 27 ILE C O 1
ATOM 2546 N N . LEU C 1 28 ? -13.54968 -24.96370 14.44738 1.000 136.39733 28 LEU C N 1
ATOM 2547 C CA . LEU C 1 28 ? -13.04748 -25.12394 13.08626 1.000 138.24449 28 LEU C CA 1
ATOM 2548 C C . LEU C 1 28 ? -14.01925 -24.56753 12.05224 1.000 145.93466 28 LEU C C 1
ATOM 2549 O O . LEU C 1 28 ? -13.58653 -24.04762 11.01700 1.000 148.40212 28 LEU C O 1
ATOM 2554 N N . GLU C 1 29 ? -15.32673 -24.66612 12.30635 1.000 147.19093 29 GLU C N 1
ATOM 2555 C CA . GLU C 1 29 ? -16.29918 -24.10533 11.37246 1.000 159.98133 29 GLU C CA 1
ATOM 2556 C C . GLU C 1 29 ? -16.27166 -22.58321 11.39892 1.000 151.55724 29 GLU C C 1
ATOM 2557 O O . GLU C 1 29 ? -16.42683 -21.93318 10.35839 1.000 154.73656 29 GLU C O 1
ATOM 2563 N N . ARG C 1 30 ? -16.09198 -21.99840 12.58326 1.000 152.46428 30 ARG C N 1
ATOM 2564 C CA . ARG C 1 30 ? -15.89843 -20.55678 12.67249 1.000 155.56762 30 ARG C CA 1
ATOM 2565 C C . ARG C 1 30 ? -14.63706 -20.13755 11.92896 1.000 157.83789 30 ARG C C 1
ATOM 2566 O O . ARG C 1 30 ? -14.63462 -19.13681 11.20181 1.000 155.86686 30 ARG C O 1
ATOM 2574 N N . ARG C 1 31 ? -13.55888 -20.90792 12.08450 1.000 163.96003 31 ARG C N 1
ATOM 2575 C CA . ARG C 1 31 ? -12.29909 -20.55970 11.43935 1.000 166.96632 31 ARG C CA 1
ATOM 2576 C C . ARG C 1 31 ? -12.38571 -20.70388 9.92421 1.000 167.91144 31 ARG C C 1
ATOM 2577 O O . ARG C 1 31 ? -11.78519 -19.91065 9.18941 1.000 173.82179 31 ARG C O 1
ATOM 2585 N N . LEU C 1 32 ? -13.12732 -21.70254 9.43118 1.000 162.52338 32 LEU C N 1
ATOM 2586 C CA . LEU C 1 32 ? -13.21278 -21.87342 7.98328 1.000 162.41060 32 LEU C CA 1
ATOM 2587 C C . LEU C 1 32 ? -13.97908 -20.73667 7.33329 1.000 160.22479 32 LEU C C 1
ATOM 2588 O O . LEU C 1 32 ? -13.67474 -20.36443 6.19734 1.000 156.48577 32 LEU C O 1
ATOM 2593 N N . LYS C 1 33 ? -14.96180 -20.17058 8.03394 1.000 153.72847 33 LYS C N 1
ATOM 2594 C CA . LYS C 1 33 ? -15.68279 -19.02883 7.48800 1.000 152.79890 33 LYS C CA 1
ATOM 2595 C C . LYS C 1 33 ? -14.79685 -17.79127 7.45441 1.000 154.51373 33 LYS C C 1
ATOM 2596 O O . LYS C 1 33 ? -14.89455 -16.97541 6.53011 1.000 162.89958 33 LYS C O 1
ATOM 2602 N N . GLU C 1 34 ? -13.92411 -17.63629 8.45223 1.000 154.86933 34 GLU C N 1
ATOM 2603 C CA . GLU C 1 34 ? -12.94484 -16.55632 8.41297 1.000 151.14574 34 GLU C CA 1
ATOM 2604 C C . GLU C 1 34 ? -11.98994 -16.73546 7.24198 1.000 150.07717 34 GLU C C 1
ATOM 2605 O O . GLU C 1 34 ? -11.72753 -15.79226 6.48795 1.000 151.15343 34 GLU C O 1
ATOM 2611 N N . ALA C 1 35 ? -11.45002 -17.94724 7.08369 1.000 151.43227 35 ALA C N 1
ATOM 2612 C CA . ALA C 1 35 ? -10.44223 -18.18536 6.05604 1.000 148.09263 35 ALA C CA 1
ATOM 2613 C C . ALA C 1 35 ? -11.04073 -18.09920 4.65756 1.000 150.82643 35 ALA C C 1
ATOM 2614 O O . ALA C 1 35 ? -10.45974 -17.46317 3.77089 1.000 150.62077 35 ALA C O 1
ATOM 2616 N N . GLN C 1 36 ? -12.19682 -18.72580 4.43709 1.000 149.63460 36 GLN C N 1
ATOM 2617 C CA . GLN C 1 36 ? -12.82262 -18.66800 3.12419 1.000 152.34295 36 GLN C CA 1
ATOM 2618 C C . GLN C 1 36 ? -13.33231 -17.25707 2.84475 1.000 161.47948 36 GLN C C 1
ATOM 2619 O O . GLN C 1 36 ? -13.32976 -16.38021 3.71492 1.000 162.24306 36 GLN C O 1
ATOM 2625 N N . GLU C 1 37 ? -13.76799 -17.04593 1.59986 1.000 169.46514 37 GLU C N 1
ATOM 2626 C CA . GLU C 1 37 ? -14.19332 -15.74073 1.09967 1.000 185.75857 37 GLU C CA 1
ATOM 2627 C C . GLU C 1 37 ? -13.04080 -14.73937 1.12627 1.000 197.73022 37 GLU C C 1
ATOM 2628 O O . GLU C 1 37 ? -12.81028 -14.03257 0.13973 1.000 214.09536 37 GLU C O 1
ATOM 2634 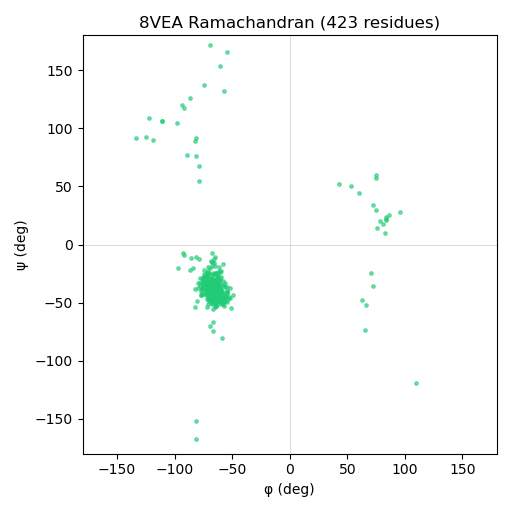N N . ARG C 1 38 ? -12.31593 -14.66257 2.24766 1.000 167.48410 38 ARG C N 1
ATOM 2635 C CA . ARG C 1 38 ? -11.05527 -13.92986 2.27449 1.000 162.66646 38 ARG C CA 1
ATOM 2636 C C . ARG C 1 38 ? -10.00139 -14.58623 1.39444 1.000 155.97232 38 ARG C C 1
ATOM 2637 O O . ARG C 1 38 ? -8.99048 -13.95126 1.07449 1.000 154.57525 38 ARG C O 1
ATOM 2645 N N . GLY C 1 39 ? -10.21317 -15.83994 1.0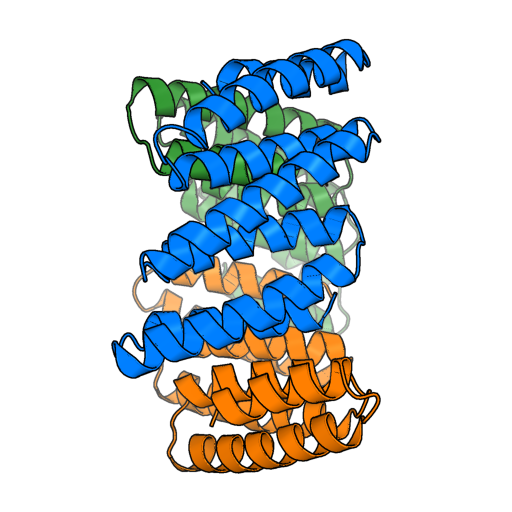0178 1.000 156.98589 39 GLY C N 1
ATOM 2646 C CA . GLY C 1 39 ? -9.23589 -16.57563 0.22805 1.000 149.56867 39 GLY C CA 1
ATOM 2647 C C . GLY C 1 39 ? -8.59536 -17.67236 1.04856 1.000 142.88936 39 GLY C C 1
ATOM 2648 O O . GLY C 1 39 ? -9.28564 -18.57804 1.52548 1.000 141.88190 39 GLY C O 1
ATOM 2649 N N . ASP C 1 40 ? -7.27991 -17.59000 1.21961 1.000 140.46951 40 ASP C N 1
ATOM 2650 C CA . ASP C 1 40 ? -6.50359 -18.50739 2.05660 1.000 138.40037 40 ASP C CA 1
ATOM 2651 C C . ASP C 1 40 ? -6.94912 -19.95667 1.85767 1.000 135.85653 40 ASP C C 1
ATOM 2652 O O . ASP C 1 40 ? -7.26042 -20.68959 2.79886 1.000 133.10057 40 ASP C O 1
ATOM 2657 N N . LEU C 1 41 ? -6.97198 -20.35624 0.58632 1.000 136.83388 41 LEU C N 1
ATOM 2658 C CA . LEU C 1 41 ? -7.36380 -21.71153 0.22283 1.000 131.42036 41 LEU C CA 1
ATOM 2659 C C . LEU C 1 41 ? -6.42837 -22.75391 0.81997 1.000 133.60921 41 LEU C C 1
ATOM 2660 O O . LEU C 1 41 ? -6.80441 -23.92678 0.92288 1.000 126.76787 41 LEU C O 1
ATOM 2665 N N . HIS C 1 42 ? -5.22496 -22.34602 1.22539 1.000 145.54107 42 HIS C N 1
ATOM 2666 C CA . HIS C 1 42 ? -4.29574 -23.27461 1.85681 1.000 147.84284 42 HIS C CA 1
ATOM 2667 C C . HIS C 1 42 ? -4.73853 -23.61990 3.27292 1.000 140.57351 42 HIS C C 1
ATOM 2668 O O . HIS C 1 42 ? -4.60432 -24.76937 3.70881 1.000 135.73800 42 HIS C O 1
ATOM 2675 N N . LEU C 1 43 ? -5.27513 -22.64057 4.00406 1.000 135.49466 43 LEU C N 1
ATOM 2676 C CA . LEU C 1 43 ? -5.74971 -22.89963 5.35961 1.000 129.71959 43 LEU C CA 1
ATOM 2677 C C . LEU C 1 43 ? -7.12355 -23.56003 5.34043 1.000 125.82048 43 LEU C C 1
ATOM 2678 O O . LEU C 1 43 ? -7.43993 -24.37220 6.21859 1.000 126.80093 43 LEU C O 1
ATOM 2683 N N . VAL C 1 44 ? -7.94763 -23.22037 4.34606 1.000 127.15563 44 VAL C N 1
ATOM 2684 C CA . VAL C 1 44 ? -9.19402 -23.94806 4.12192 1.000 122.83392 44 VAL C CA 1
ATOM 2685 C C . VAL C 1 44 ? -8.90925 -25.43455 3.96781 1.000 118.69428 44 VAL C C 1
ATOM 2686 O O . VAL C 1 44 ? -9.63415 -26.28302 4.50030 1.000 116.13671 44 VAL C O 1
ATOM 2690 N N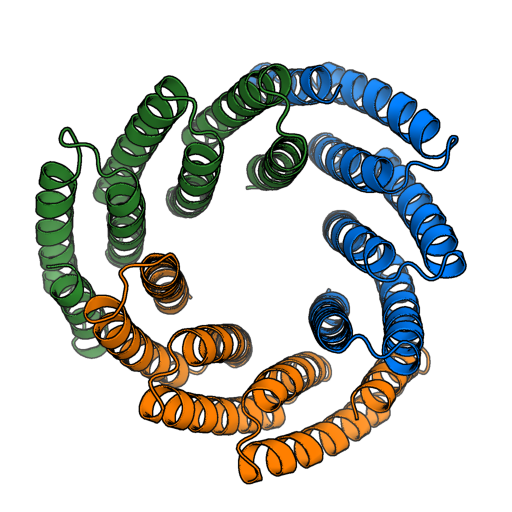 . LEU C 1 45 ? -7.82880 -25.76896 3.25784 1.000 119.13312 45 LEU C N 1
ATOM 2691 C CA . LEU C 1 45 ? -7.44190 -27.16466 3.08321 1.000 113.80601 45 LEU C CA 1
ATOM 2692 C C . LEU C 1 45 ? -7.07367 -27.82075 4.41323 1.000 114.02873 45 LEU C C 1
ATOM 2693 O O . LEU C 1 45 ? -7.36813 -29.00063 4.62317 1.000 109.56131 45 LEU C O 1
ATOM 2698 N N . THR C 1 46 ? -6.42461 -27.09141 5.32304 1.000 116.68366 46 THR C N 1
ATOM 2699 C CA . THR C 1 46 ? -5.95632 -27.72311 6.55441 1.000 117.53321 46 THR C CA 1
ATOM 2700 C C . THR C 1 46 ? -7.12626 -28.03712 7.47727 1.000 116.26911 46 THR C C 1
ATOM 2701 O O . THR C 1 46 ? -7.30516 -29.17656 7.91951 1.000 113.70042 46 THR C O 1
ATOM 2705 N N . ILE C 1 47 ? -7.93864 -27.02281 7.77737 1.000 116.06677 47 ILE C N 1
ATOM 2706 C CA . ILE C 1 47 ? -8.99414 -27.17820 8.76979 1.000 116.65529 47 ILE C CA 1
ATOM 2707 C C . ILE C 1 47 ? -10.12356 -28.05624 8.25207 1.000 111.25549 47 ILE C C 1
ATOM 2708 O O . ILE C 1 47 ? -10.73987 -28.79333 9.02829 1.000 122.92953 47 ILE C O 1
ATOM 2713 N N . ALA C 1 48 ? -10.41955 -28.00785 6.95128 1.000 111.56694 48 ALA C N 1
ATOM 2714 C CA . ALA C 1 48 ? -11.42170 -28.92019 6.41017 1.000 109.16791 48 ALA C CA 1
ATOM 2715 C C . ALA C 1 48 ? -10.97869 -30.36606 6.57827 1.000 105.74731 48 ALA C C 1
ATOM 2716 O O . ALA C 1 48 ? -11.80097 -31.25539 6.83148 1.000 103.33990 48 ALA C O 1
ATOM 2718 N N . LEU C 1 49 ? -9.67401 -30.61237 6.46359 1.000 107.44280 49 LEU C N 1
ATOM 2719 C CA . LEU C 1 49 ? -9.14767 -31.95636 6.66377 1.000 109.16469 49 LEU C CA 1
ATOM 2720 C C . LEU C 1 49 ? -9.25928 -32.36832 8.12698 1.000 106.46124 49 LEU C C 1
ATOM 2721 O O . LEU C 1 49 ? -9.65643 -33.49776 8.43641 1.000 105.73979 49 LEU C O 1
ATOM 2726 N N . LEU C 1 50 ? -8.92867 -31.45605 9.04488 1.000 106.04075 50 LEU C N 1
ATOM 2727 C CA . LEU C 1 50 ? -9.07497 -31.75830 10.46476 1.000 106.86217 50 LEU C CA 1
ATOM 2728 C C . LEU C 1 50 ? -10.54101 -31.85330 10.86111 1.000 109.15862 50 LEU C C 1
ATOM 2729 O O . LEU C 1 50 ? -10.91900 -32.71304 11.66594 1.000 110.85906 50 LEU C O 1
ATOM 2734 N N . LEU C 1 51 ? -11.37736 -30.97318 10.31050 1.000 108.89995 51 LEU C N 1
ATOM 2735 C CA . LEU C 1 51 ? -12.79591 -30.97998 10.64606 1.000 107.77899 51 LEU C CA 1
ATOM 2736 C C . LEU C 1 51 ? -13.43525 -32.31500 10.29198 1.000 105.53117 51 LEU C C 1
ATOM 2737 O O . LEU C 1 51 ? -14.15051 -32.90990 11.10550 1.000 106.35565 51 LEU C O 1
ATOM 2742 N N . ALA C 1 52 ? -13.17910 -32.80773 9.07977 1.000 103.97160 52 ALA C N 1
ATOM 2743 C CA . ALA C 1 52 ? -13.80071 -34.05503 8.65148 1.000 104.73632 52 ALA C CA 1
ATOM 2744 C C . ALA C 1 52 ? -13.23835 -35.25802 9.39805 1.000 106.75923 52 ALA C C 1
ATOM 2745 O O . ALA C 1 52 ? -13.91415 -36.28750 9.51166 1.000 107.22072 52 ALA C O 1
ATOM 2747 N N . ALA C 1 53 ? -12.01296 -35.15224 9.91177 1.000 107.37350 53 ALA C N 1
ATOM 2748 C CA . ALA C 1 53 ? -11.41860 -36.27079 10.63541 1.000 108.99525 53 ALA C CA 1
ATOM 2749 C C . ALA C 1 53 ? -12.09289 -36.47177 11.98558 1.000 112.30518 53 ALA C C 1
ATOM 2750 O O . ALA C 1 53 ? -12.50921 -37.58572 12.32551 1.000 112.85621 53 ALA C O 1
ATOM 2752 N N . ILE C 1 54 ? -12.21004 -35.40019 12.77228 1.000 122.43833 54 ILE C N 1
ATOM 2753 C CA . ILE C 1 54 ? -12.87032 -35.50796 14.06496 1.000 124.91908 54 ILE C CA 1
ATOM 2754 C C . ILE C 1 54 ? -14.37977 -35.62400 13.90736 1.000 113.19446 54 ILE C C 1
ATOM 2755 O O . ILE C 1 54 ? -15.05859 -36.12338 14.81328 1.000 113.03931 54 ILE C O 1
ATOM 2760 N N . ALA C 1 55 ? -14.92433 -35.18348 12.77034 1.000 110.53543 55 ALA C N 1
ATOM 2761 C CA . ALA C 1 55 ? -16.33112 -35.43691 12.48145 1.000 112.86251 55 ALA C CA 1
ATOM 2762 C C . ALA C 1 55 ? -16.57450 -36.91607 12.21898 1.000 111.99973 55 ALA C C 1
ATOM 2763 O O . ALA C 1 55 ? -17.59357 -37.47120 12.64633 1.000 111.76036 55 ALA C O 1
ATOM 2765 N N . HIS C 1 56 ? -15.64911 -37.56691 11.51106 1.000 108.05828 56 HIS C N 1
ATOM 2766 C CA . HIS C 1 56 ? -15.73813 -39.00939 11.31226 1.000 108.96886 56 HIS C CA 1
ATOM 2767 C C . HIS C 1 56 ? -15.69101 -39.75198 12.64250 1.000 113.55471 56 HIS C C 1
ATOM 2768 O O . HIS C 1 56 ? -16.43138 -40.72118 12.84760 1.000 111.71228 56 HIS C O 1
ATOM 2775 N N . ARG C 1 57 ? -14.82912 -39.30851 13.56232 1.000 113.77564 57 ARG C N 1
ATOM 2776 C CA . ARG C 1 57 ? -14.79221 -39.91575 14.88860 1.000 113.74710 57 ARG C CA 1
ATOM 2777 C C . ARG C 1 57 ? -16.11541 -39.72065 15.61512 1.000 111.59324 57 ARG C C 1
ATOM 2778 O O . ARG C 1 57 ? -16.64280 -40.65716 16.22724 1.000 108.70330 57 ARG C O 1
ATOM 2786 N N . LEU C 1 58 ? -16.67235 -38.50933 15.54617 1.000 111.61716 58 LEU C N 1
ATOM 2787 C CA . LEU C 1 58 ? -17.93615 -38.22793 16.21631 1.000 111.43536 58 LEU C CA 1
ATOM 2788 C C . LEU C 1 58 ? -19.07536 -39.05476 15.63215 1.000 112.41153 58 LEU C C 1
ATOM 2789 O O . LEU C 1 58 ? -20.06449 -39.32646 16.32310 1.000 111.24236 58 LEU C O 1
ATOM 2794 N N . GLY C 1 59 ? -18.94650 -39.48035 14.37694 1.000 114.48223 59 GLY C N 1
ATOM 2795 C CA . GLY C 1 59 ? -20.00704 -40.21185 13.71558 1.000 116.66826 59 GLY C CA 1
ATOM 2796 C C . GLY C 1 59 ? -21.07746 -39.33938 13.10991 1.000 121.12509 59 GLY C C 1
ATOM 2797 O O . GLY C 1 59 ? -22.20323 -39.80610 12.91022 1.000 117.41528 59 GLY C O 1
ATOM 2798 N N . ASP C 1 60 ? -20.75848 -38.08327 12.80691 1.000 134.45176 60 ASP C N 1
ATOM 2799 C CA . ASP C 1 60 ? -21.73305 -37.11975 12.31100 1.000 136.41452 60 ASP C CA 1
ATOM 2800 C C . ASP C 1 60 ? -21.43333 -36.80258 10.85340 1.000 126.17290 60 ASP C C 1
ATOM 2801 O O . ASP C 1 60 ? -20.46887 -36.07311 10.57218 1.000 131.59198 60 ASP C O 1
ATOM 2806 N N . PRO C 1 61 ? -22.22387 -37.30000 9.89869 1.000 126.19629 61 PRO C N 1
ATOM 2807 C CA . PRO C 1 61 ? -21.93853 -37.00228 8.48671 1.000 121.74142 61 PRO C CA 1
ATOM 2808 C C . PRO C 1 61 ? -22.09007 -35.53438 8.12760 1.000 120.81094 61 PRO C C 1
ATOM 2809 O O . PRO C 1 61 ? -21.55216 -35.11807 7.09522 1.000 117.93028 61 PRO C O 1
ATOM 2813 N N . ARG C 1 62 ? -22.79358 -34.74099 8.94164 1.000 122.45729 62 ARG C N 1
ATOM 2814 C CA . ARG C 1 62 ? -23.07233 -33.35224 8.58059 1.000 127.85489 62 ARG C CA 1
ATOM 2815 C C . ARG C 1 62 ? -21.78386 -32.57009 8.35999 1.000 116.97145 62 ARG C C 1
ATOM 2816 O O . ARG C 1 62 ? -21.64740 -31.83908 7.37297 1.000 112.59067 62 ARG C O 1
ATOM 2824 N N . TYR C 1 63 ? -20.82352 -32.71066 9.27452 1.000 120.21629 63 TYR C N 1
ATOM 2825 C CA . TYR C 1 63 ? -19.58824 -31.94806 9.15225 1.000 116.37593 63 TYR C CA 1
ATOM 2826 C C . TYR C 1 63 ? -18.69210 -32.50310 8.05205 1.000 111.57066 63 TYR C C 1
ATOM 2827 O O . TYR C 1 63 ? -17.89536 -31.75947 7.47008 1.000 107.68100 63 TYR C O 1
ATOM 2836 N N . LEU C 1 64 ? -18.80387 -33.79776 7.74783 1.000 112.44546 64 LEU C N 1
ATOM 2837 C CA . LEU C 1 64 ? -18.17306 -34.30723 6.53579 1.000 109.60871 64 LEU C CA 1
ATOM 2838 C C . LEU C 1 64 ? -18.72700 -33.61030 5.29927 1.000 112.98398 64 LEU C C 1
ATOM 2839 O O . LEU C 1 64 ? -17.99587 -33.39834 4.32586 1.000 110.36497 64 LEU C O 1
ATOM 2844 N N . GLU C 1 65 ? -20.00589 -33.22049 5.33289 1.000 124.37293 65 GLU C N 1
ATOM 2845 C CA . GLU C 1 65 ? -20.62256 -32.56325 4.18326 1.000 115.07514 65 GLU C CA 1
ATOM 2846 C C . GLU C 1 65 ? -20.09830 -31.14132 3.99806 1.000 111.99425 65 GLU C C 1
ATOM 2847 O O . GLU C 1 65 ? -19.82392 -30.72198 2.86721 1.000 114.52940 65 GLU C O 1
ATOM 2853 N N . VAL C 1 66 ? -19.96069 -30.37785 5.08690 1.000 111.32975 66 VAL C N 1
ATOM 2854 C CA . VAL C 1 66 ? -19.47600 -29.00472 4.95356 1.000 113.33534 66 VAL C CA 1
ATOM 2855 C C . VAL C 1 66 ? -18.00571 -28.99885 4.55332 1.000 108.70293 66 VAL C C 1
ATOM 2856 O O . VAL C 1 66 ? -17.56576 -28.15343 3.76366 1.000 108.61676 66 VAL C O 1
ATOM 2860 N N . ALA C 1 67 ? -17.22467 -29.94612 5.08037 1.000 108.05368 67 ALA C N 1
ATOM 2861 C CA . ALA C 1 67 ? -15.84850 -30.10353 4.62490 1.000 100.23856 67 ALA C CA 1
ATOM 2862 C C . ALA C 1 67 ? -15.80374 -30.36164 3.12802 1.000 97.97562 67 ALA C C 1
ATOM 2863 O O . ALA C 1 67 ? -14.95559 -29.81265 2.41858 1.000 97.89249 67 ALA C O 1
ATOM 2865 N N . VAL C 1 68 ? -16.72374 -31.18419 2.62826 1.000 101.30750 68 VAL C N 1
ATOM 2866 C CA . VAL C 1 68 ? -16.80624 -31.42621 1.19210 1.000 102.13846 68 VAL C CA 1
ATOM 2867 C C . VAL C 1 68 ? -17.18215 -30.14923 0.45106 1.000 105.54990 68 VAL C C 1
ATOM 2868 O O . VAL C 1 68 ? -16.49117 -29.73053 -0.48453 1.000 105.90725 68 VAL C O 1
ATOM 2872 N N . ARG C 1 69 ? -18.28037 -29.50716 0.85929 1.000 104.55231 69 ARG C N 1
ATOM 2873 C CA . ARG C 1 69 ? -18.77276 -28.36249 0.10064 1.000 108.99307 69 ARG C CA 1
ATOM 2874 C C . ARG C 1 69 ? -17.79259 -27.19504 0.12748 1.000 109.89389 69 ARG C C 1
ATOM 2875 O O . ARG C 1 69 ? -17.72962 -26.42763 -0.83786 1.000 123.91482 69 ARG C O 1
ATOM 2883 N N . VAL C 1 70 ? -17.01890 -27.04320 1.20524 1.000 105.80959 70 VAL C N 1
ATOM 2884 C CA . VAL C 1 70 ? -16.02673 -25.97410 1.24417 1.000 104.34400 70 VAL C CA 1
ATOM 2885 C C . VAL C 1 70 ? -14.81720 -26.34416 0.39458 1.000 106.53712 70 VAL C C 1
ATOM 2886 O O . VAL C 1 70 ? -14.24991 -25.49618 -0.30513 1.000 108.62274 70 VAL C O 1
ATOM 2890 N N . LEU C 1 71 ? -14.41082 -27.61664 0.42853 1.000 105.76156 71 LEU C N 1
ATOM 2891 C CA . LEU C 1 71 ? -13.31420 -28.06340 -0.42530 1.000 100.85218 71 LEU C CA 1
ATOM 2892 C C . LEU C 1 71 ? -13.67515 -27.93176 -1.89814 1.000 103.70578 71 LEU C C 1
ATOM 2893 O O . LEU C 1 71 ? -12.84068 -27.52198 -2.71290 1.000 103.99269 71 LEU C O 1
ATOM 2898 N N . GLU C 1 72 ? -14.91772 -28.26743 -2.25807 1.000 104.13314 72 GLU C N 1
ATOM 2899 C CA . GLU C 1 72 ? -15.32692 -28.18074 -3.65612 1.000 102.71727 72 GLU C CA 1
ATOM 2900 C C . GLU C 1 72 ? -15.31004 -26.73941 -4.14811 1.000 107.28406 72 GLU C C 1
ATOM 2901 O O . GLU C 1 72 ? -14.84259 -26.46428 -5.25905 1.000 107.55104 72 GLU C O 1
ATOM 2907 N N . GLU C 1 73 ? -15.79758 -25.80168 -3.33256 1.000 121.35403 73 GLU C N 1
ATOM 2908 C CA . GLU C 1 73 ? -15.78911 -24.40352 -3.75042 1.000 122.03108 73 GLU C CA 1
ATOM 2909 C C . GLU C 1 73 ? -14.37833 -23.82800 -3.74958 1.000 112.22669 73 GLU C C 1
ATOM 2910 O O . GLU C 1 73 ? -14.08195 -22.91974 -4.53397 1.000 112.74915 73 GLU C O 1
ATOM 2916 N N . ALA C 1 74 ? -13.49684 -24.34156 -2.88767 1.000 112.28600 74 ALA C N 1
ATOM 2917 C CA . ALA C 1 74 ? -12.09597 -23.94097 -2.94548 1.000 107.38426 74 ALA C CA 1
ATOM 2918 C C . ALA C 1 74 ? -11.43949 -24.46011 -4.21491 1.000 106.65379 74 ALA C C 1
ATOM 2919 O O . ALA C 1 74 ? -10.62426 -23.76592 -4.83082 1.000 107.93493 74 ALA C O 1
ATOM 2921 N N . ILE C 1 75 ? -11.79417 -25.67829 -4.62332 1.000 107.32628 75 ILE C N 1
ATOM 2922 C CA . ILE C 1 75 ? -11.25129 -26.25113 -5.84880 1.000 104.21144 75 ILE C CA 1
ATOM 2923 C C . ILE C 1 75 ? -11.71067 -25.45495 -7.06235 1.000 108.73970 75 ILE C C 1
ATOM 2924 O O . ILE C 1 75 ? -10.92972 -25.20290 -7.98770 1.000 110.18688 75 ILE C O 1
ATOM 2929 N N . ARG C 1 76 ? -12.97865 -25.03731 -7.07629 1.000 110.07407 76 ARG C N 1
ATOM 2930 C CA . ARG C 1 76 ? -13.48203 -24.25759 -8.20190 1.000 111.40566 76 ARG C CA 1
ATOM 2931 C C . ARG C 1 76 ? -12.81665 -22.88826 -8.26467 1.000 117.67390 76 ARG C C 1
ATOM 2932 O O . ARG C 1 76 ? -12.51345 -22.38957 -9.35384 1.000 122.11429 76 ARG C O 1
ATOM 2940 N N . GLU C 1 77 ? -12.58388 -22.26441 -7.10796 1.000 117.05231 77 GLU C N 1
ATOM 2941 C CA . GLU C 1 77 ? -11.89741 -20.97604 -7.08344 1.000 119.09301 77 GLU C CA 1
ATOM 2942 C C . GLU C 1 77 ? -10.44257 -21.11728 -7.50215 1.000 119.76231 77 GLU C C 1
ATOM 2943 O O . GLU C 1 77 ? -9.93787 -20.32995 -8.31115 1.000 122.87062 77 GLU C O 1
ATOM 2949 N N . ALA C 1 78 ? -9.74460 -22.10424 -6.94085 1.000 115.66635 78 ALA C N 1
ATOM 2950 C CA . ALA C 1 78 ? -8.36355 -22.33802 -7.33850 1.000 116.63221 78 ALA C CA 1
ATOM 2951 C C . ALA C 1 78 ? -8.26840 -22.72976 -8.80562 1.000 120.42902 78 ALA C C 1
ATOM 2952 O O . ALA C 1 78 ? -7.26504 -22.43124 -9.46305 1.000 120.02425 78 ALA C O 1
ATOM 2954 N N . LEU C 1 79 ? -9.29926 -23.38994 -9.33862 1.000 118.88215 79 LEU C N 1
ATOM 2955 C CA . LEU C 1 79 ? -9.30906 -23.71517 -10.75958 1.000 123.87754 79 LEU C CA 1
ATOM 2956 C C . LEU C 1 79 ? -9.57944 -22.47983 -11.61061 1.000 133.15866 79 LEU C C 1
ATOM 2957 O O . LEU C 1 79 ? -9.04524 -22.36619 -12.71887 1.000 135.02303 79 LEU C O 1
ATOM 2962 N N . GLU C 1 80 ? -10.39467 -21.54758 -11.11079 1.000 156.81674 80 GLU C N 1
ATOM 2963 C CA . GLU C 1 80 ? -10.54895 -20.26093 -11.78183 1.000 143.60412 80 GLU C CA 1
ATOM 2964 C C . GLU C 1 80 ? -9.24000 -19.48293 -11.76855 1.000 149.92479 80 GLU C C 1
ATOM 2965 O O . GLU C 1 80 ? -8.85579 -18.87728 -12.77580 1.000 154.22392 80 GLU C O 1
ATOM 2971 N N . ARG C 1 81 ? -8.54167 -19.49521 -10.63023 1.000 131.74349 81 ARG C N 1
ATOM 2972 C CA . ARG C 1 81 ? -7.25231 -18.82777 -10.50087 1.000 126.92060 81 ARG C CA 1
ATOM 2973 C C . ARG C 1 81 ? -6.20393 -19.39639 -11.44774 1.000 124.73873 81 ARG C C 1
ATOM 2974 O O . ARG C 1 81 ? -5.24052 -18.69787 -11.78081 1.000 122.04496 81 ARG C O 1
ATOM 2982 N N . GLY C 1 82 ? -6.37486 -20.63463 -11.90197 1.000 123.42284 82 GLY C N 1
ATOM 2983 C CA . GLY C 1 82 ? -5.35735 -21.28747 -12.69372 1.000 120.50175 82 GLY C CA 1
ATOM 2984 C C . GLY C 1 82 ? -4.24896 -21.91947 -11.88890 1.000 117.66689 82 GLY C C 1
ATOM 2985 O O . GLY C 1 82 ? -3.24310 -22.34029 -12.47278 1.000 123.49734 82 GLY C O 1
ATOM 2986 N N . ASP C 1 83 ? -4.40162 -22.00105 -10.56825 1.000 114.50892 83 ASP C N 1
ATOM 2987 C CA . ASP C 1 83 ? -3.39202 -22.58689 -9.68926 1.000 112.87276 83 ASP C CA 1
ATOM 2988 C C . ASP C 1 83 ? -3.56913 -24.10011 -9.70378 1.000 110.65262 83 ASP C C 1
ATOM 2989 O O . ASP C 1 83 ? -4.28099 -24.67496 -8.87956 1.000 110.13290 83 ASP C O 1
ATOM 2994 N N . VAL C 1 84 ? -2.89918 -24.75959 -10.64844 1.000 108.64076 84 VAL C N 1
ATOM 2995 C CA . VAL C 1 84 ? -3.14070 -26.18383 -10.84203 1.000 106.97426 84 VAL C CA 1
ATOM 2996 C C . VAL C 1 84 ? -2.49039 -27.00596 -9.73231 1.000 106.94929 84 VAL C C 1
ATOM 2997 O O . VAL C 1 84 ? -2.96328 -28.10106 -9.40793 1.000 106.13858 84 VAL C O 1
ATOM 3001 N N . GLN C 1 85 ? -1.40924 -26.50754 -9.12997 1.000 108.23605 85 GLN C N 1
ATOM 3002 C CA . GLN C 1 85 ? -0.85231 -27.18932 -7.96588 1.000 108.55827 85 GLN C CA 1
ATOM 3003 C C . GLN C 1 85 ? -1.81375 -27.12758 -6.78524 1.000 111.13689 85 GLN C C 1
ATOM 3004 O O . GLN C 1 85 ? -1.91449 -28.08423 -6.00719 1.000 113.18715 85 GLN C O 1
ATOM 3010 N N . LEU C 1 86 ? -2.54476 -26.01837 -6.64626 1.000 109.34388 86 LEU C N 1
ATOM 3011 C CA . LEU C 1 86 ? -3.44314 -25.87343 -5.50580 1.000 109.87989 86 LEU C CA 1
ATOM 3012 C C . LEU C 1 86 ? -4.67517 -26.75819 -5.65344 1.000 108.41180 86 LEU C C 1
ATOM 3013 O O . LEU C 1 86 ? -5.14596 -27.33994 -4.66890 1.000 104.19625 86 LEU C O 1
ATOM 3018 N N . VAL C 1 87 ? -5.20857 -26.88347 -6.87204 1.000 104.60811 87 VAL C N 1
ATOM 3019 C CA . VAL C 1 87 ? -6.33795 -27.78682 -7.06381 1.000 100.13076 87 VAL C CA 1
ATOM 3020 C C . VAL C 1 87 ? -5.90393 -29.22859 -6.84562 1.000 99.24781 87 VAL C C 1
ATOM 3021 O O . VAL C 1 87 ? -6.69018 -30.05056 -6.36257 1.000 97.79650 87 VAL C O 1
ATOM 3025 N N . TYR C 1 88 ? -4.64975 -29.55840 -7.16712 1.000 99.72181 88 TYR C N 1
ATOM 3026 C CA . TYR C 1 88 ? -4.16796 -30.91768 -6.94625 1.000 98.13193 88 TYR C CA 1
ATOM 3027 C C . TYR C 1 88 ? -4.13536 -31.24184 -5.46005 1.000 97.76827 88 TYR C C 1
ATOM 3028 O O . TYR C 1 88 ? -4.61761 -32.29621 -5.03001 1.000 97.76992 88 TYR C O 1
ATOM 3037 N N . ASN C 1 89 ? -3.56534 -30.34170 -4.65781 1.000 98.16670 89 ASN C N 1
ATOM 3038 C CA . ASN C 1 89 ? -3.51882 -30.56984 -3.22052 1.000 97.20126 89 ASN C CA 1
ATOM 3039 C C . ASN C 1 89 ? -4.90988 -30.51674 -2.60441 1.000 97.57775 89 ASN C C 1
ATOM 3040 O O . ASN C 1 89 ? -5.17694 -31.21212 -1.61809 1.000 96.82976 89 ASN C O 1
ATOM 3045 N N . LEU C 1 90 ? -5.81033 -29.71684 -3.17783 1.000 95.49766 90 LEU C N 1
ATOM 3046 C CA . LEU C 1 90 ? -7.18112 -29.67772 -2.68208 1.000 94.10775 90 LEU C CA 1
ATOM 3047 C C . LEU C 1 90 ? -7.92593 -30.96773 -3.00296 1.000 95.42225 90 LEU C C 1
ATOM 3048 O O . LEU C 1 90 ? -8.64595 -31.50185 -2.15075 1.000 94.89625 90 LEU C O 1
ATOM 3053 N N . VAL C 1 91 ? -7.77160 -31.47972 -4.22729 1.000 101.91625 91 VAL C N 1
ATOM 3054 C CA . VAL C 1 91 ? -8.42747 -32.73151 -4.59776 1.000 91.29388 91 VAL C CA 1
ATOM 3055 C C . VAL C 1 91 ? -7.85610 -33.89444 -3.79456 1.000 91.72449 91 VAL C C 1
ATOM 3056 O O . VAL C 1 91 ? -8.58055 -34.83060 -3.43405 1.000 91.54674 91 VAL C O 1
ATOM 3060 N N . GLU C 1 92 ? -6.55514 -33.85007 -3.48818 1.000 92.72419 92 GLU C N 1
ATOM 3061 C CA . GLU C 1 92 ? -5.94971 -34.89474 -2.66592 1.000 91.55943 92 GLU C CA 1
ATOM 3062 C C . GLU C 1 92 ? -6.62942 -34.99369 -1.30412 1.000 92.41115 92 GLU C C 1
ATOM 3063 O O . GLU C 1 92 ? -6.87031 -36.09812 -0.80216 1.000 92.83545 92 GLU C O 1
ATOM 3069 N N . VAL C 1 93 ? -6.94673 -33.85056 -0.68967 1.000 90.95573 93 VAL C N 1
ATOM 3070 C CA . VAL C 1 93 ? -7.64978 -33.87385 0.58981 1.000 91.64271 93 VAL C CA 1
ATOM 3071 C C . VAL C 1 93 ? -9.10787 -34.26410 0.38477 1.000 94.89224 93 VAL C C 1
ATOM 3072 O O . VAL C 1 93 ? -9.69725 -34.97722 1.20728 1.000 92.99672 93 VAL C O 1
ATOM 3076 N N . LEU C 1 94 ? -9.70746 -33.82048 -0.72523 1.000 99.99649 94 LEU C N 1
ATOM 3077 C CA . LEU C 1 94 ? -11.09829 -34.16140 -1.00533 1.000 89.83639 94 LEU C CA 1
ATOM 3078 C C . LEU C 1 94 ? -11.27015 -35.65129 -1.27413 1.000 91.49517 94 LEU C C 1
ATOM 3079 O O . LEU C 1 94 ? -12.36609 -36.19035 -1.08743 1.000 90.73583 94 LEU C O 1
ATOM 3084 N N . LEU C 1 95 ? -10.20927 -36.33294 -1.71022 1.000 92.85829 95 LEU C N 1
ATOM 3085 C CA . LEU C 1 95 ? -10.29525 -37.77843 -1.88155 1.000 91.50303 95 LEU C CA 1
ATOM 3086 C C . LEU C 1 95 ? -10.33888 -38.48311 -0.53513 1.000 95.16098 95 LEU C C 1
ATOM 3087 O O . LEU C 1 95 ? -11.05434 -39.47747 -0.37008 1.000 93.99018 95 LEU C O 1
ATOM 3092 N N . HIS C 1 96 ? -9.58541 -37.97750 0.44155 1.000 109.79133 96 HIS C N 1
ATOM 3093 C CA . HIS C 1 96 ? -9.57319 -38.60397 1.75678 1.000 106.00709 96 HIS C CA 1
ATOM 3094 C C . HIS C 1 96 ? -10.92612 -38.45194 2.44097 1.000 105.56178 96 HIS C C 1
ATOM 3095 O O . HIS C 1 96 ? -11.40410 -39.38804 3.09163 1.000 103.03051 96 HIS C O 1
ATOM 3102 N N . VAL C 1 97 ? -11.57151 -37.29137 2.28386 1.000 98.31837 97 VAL C N 1
ATOM 3103 C CA . VAL C 1 97 ? -12.87125 -37.08568 2.91582 1.000 95.28766 97 VAL C CA 1
ATOM 3104 C C . VAL C 1 97 ? -13.94926 -37.84020 2.15051 1.000 91.67230 97 VAL C C 1
ATOM 3105 O O . VAL C 1 97 ? -14.88903 -38.38040 2.74540 1.000 92.37013 97 VAL C O 1
ATOM 3109 N N . ALA C 1 98 ? -13.82933 -37.88928 0.81978 1.000 91.23855 98 ALA C N 1
ATOM 3110 C CA . ALA C 1 98 ? -14.76105 -38.66779 0.01225 1.000 90.08621 98 ALA C CA 1
ATOM 3111 C C . ALA C 1 98 ? -14.69319 -40.14240 0.37456 1.000 91.55449 98 ALA C C 1
ATOM 3112 O O . ALA C 1 98 ? -15.71256 -40.84202 0.35965 1.000 90.34222 98 ALA C O 1
ATOM 3114 N N . ARG C 1 99 ? -13.49482 -40.63481 0.69510 1.000 92.61919 99 ARG C N 1
ATOM 3115 C CA . ARG C 1 99 ? -13.36947 -42.00497 1.17674 1.000 93.99024 99 ARG C CA 1
ATOM 3116 C C . ARG C 1 99 ? -14.09121 -42.18136 2.50687 1.000 95.03428 99 ARG C C 1
ATOM 3117 O O . ARG C 1 99 ? -14.73218 -4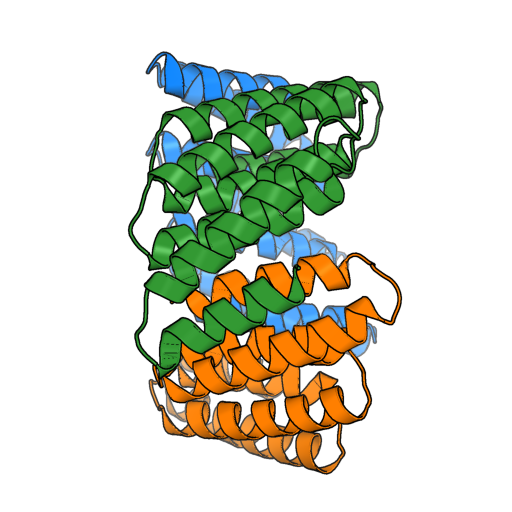3.21272 2.74397 1.000 92.01751 99 ARG C O 1
ATOM 3125 N N . LEU C 1 100 ? -14.01404 -41.17583 3.38111 1.000 93.22919 100 LEU C N 1
ATOM 3126 C CA . LEU C 1 100 ? -14.71227 -41.25066 4.66020 1.000 94.76226 100 LEU C CA 1
ATOM 3127 C C . LEU C 1 100 ? -16.21931 -41.13737 4.46903 1.000 93.66251 100 LEU C C 1
ATOM 3128 O O . LEU C 1 100 ? -16.99239 -41.89073 5.07244 1.000 94.20868 100 LEU C O 1
ATOM 3133 N N . LEU C 1 101 ? -16.65491 -40.19402 3.63253 1.000 90.95975 101 LEU C N 1
ATOM 3134 C CA . LEU C 1 101 ? -18.08379 -39.95472 3.46751 1.000 90.03259 101 LEU C CA 1
ATOM 3135 C C . LEU C 1 101 ? -18.75758 -41.09586 2.71582 1.000 90.96097 101 LEU C C 1
ATOM 3136 O O . LEU C 1 101 ? -19.86199 -41.51825 3.07771 1.000 91.78906 101 LEU C O 1
ATOM 3141 N N . GLY C 1 102 ? -18.11142 -41.60868 1.67247 1.000 90.33498 102 GLY C N 1
ATOM 3142 C CA . GLY C 1 102 ? -18.67327 -42.70973 0.91867 1.000 88.80744 102 GLY C CA 1
ATOM 3143 C C . GLY C 1 102 ? -19.75411 -42.32382 -0.06022 1.000 88.34950 102 GLY C C 1
ATOM 3144 O O . GLY C 1 102 ? -20.54221 -43.18430 -0.46569 1.000 88.87003 102 GLY C O 1
ATOM 3145 N N . ASP C 1 103 ? -19.81741 -41.05261 -0.45541 1.000 87.61935 103 ASP C N 1
ATOM 3146 C CA . ASP C 1 103 ? -20.77918 -40.59577 -1.45144 1.000 86.27207 103 ASP C CA 1
ATOM 3147 C C . ASP C 1 103 ? -20.19088 -40.79559 -2.84300 1.000 89.30338 103 ASP C C 1
ATOM 3148 O O . ASP C 1 103 ? -19.06140 -40.36545 -3.09432 1.000 93.37541 103 ASP C O 1
ATOM 3153 N N . PRO C 1 104 ? -20.88650 -41.48042 -3.75189 1.000 85.86994 104 PRO C N 1
ATOM 3154 C CA . PRO C 1 104 ? -20.35287 -41.62189 -5.11584 1.000 83.89120 104 PRO C CA 1
ATOM 3155 C C . PRO C 1 104 ? -20.20496 -40.29970 -5.83983 1.000 83.52512 104 PRO C C 1
ATOM 3156 O O . PRO C 1 104 ? -19.34870 -40.18543 -6.72443 1.000 83.14752 104 PRO C O 1
ATOM 3160 N N . ARG C 1 105 ? -20.99462 -39.29031 -5.47493 1.000 83.13867 105 ARG C N 1
ATOM 3161 C CA . ARG C 1 105 ? -21.04336 -38.06508 -6.25895 1.000 82.83001 105 ARG C CA 1
ATOM 3162 C C . ARG C 1 105 ? -19.76685 -37.24659 -6.11559 1.000 82.83012 105 ARG C C 1
ATOM 3163 O O . ARG C 1 105 ? -19.33652 -36.60596 -7.08103 1.000 82.75667 105 ARG C O 1
ATOM 3171 N N . VAL C 1 106 ? -19.13600 -37.26597 -4.93843 1.000 85.02647 106 VAL C N 1
ATOM 3172 C CA . VAL C 1 106 ? -17.91359 -36.48665 -4.76303 1.000 83.34824 106 VAL C CA 1
ATOM 3173 C C . VAL C 1 106 ? -16.78475 -37.06481 -5.60196 1.000 81.50976 106 VAL C C 1
ATOM 3174 O O . VAL C 1 106 ? -15.89368 -36.33170 -6.04702 1.000 85.06379 106 VAL C O 1
ATOM 3178 N N . PHE C 1 107 ? -16.80024 -38.37754 -5.83602 1.000 81.50644 107 PHE C N 1
ATOM 3179 C CA . PHE C 1 107 ? -15.82031 -38.97763 -6.73327 1.000 81.10977 107 PHE C CA 1
ATOM 3180 C C . PHE C 1 107 ? -16.04308 -38.52259 -8.16707 1.000 80.48511 107 PHE C C 1
ATOM 3181 O O . PHE C 1 107 ? -15.08128 -38.31033 -8.91356 1.000 81.57570 107 PHE C O 1
ATOM 3189 N N . ARG C 1 108 ? -17.30521 -38.36705 -8.56967 1.000 81.88601 108 ARG C N 1
ATOM 3190 C CA . ARG C 1 108 ? -17.59061 -37.85439 -9.90363 1.000 78.84128 108 ARG C CA 1
ATOM 3191 C C . ARG C 1 108 ? -17.08413 -36.42975 -10.05412 1.000 80.34943 108 ARG C C 1
ATOM 3192 O O . ARG C 1 108 ? -16.51333 -36.06929 -11.08951 1.000 80.26665 108 ARG C O 1
ATOM 3200 N N . PHE C 1 109 ? -17.28982 -35.60574 -9.02698 1.000 81.95173 109 PHE C N 1
ATOM 3201 C CA . PHE C 1 109 ? -16.76438 -34.24607 -9.03773 1.000 83.99751 109 PHE C CA 1
ATOM 3202 C C . PHE C 1 109 ? -15.25785 -34.23876 -9.25314 1.000 83.07982 109 PHE C C 1
ATOM 3203 O O . PHE C 1 109 ? -14.73760 -33.46573 -10.06537 1.000 83.88352 109 PHE C O 1
ATOM 3211 N N . MET C 1 110 ? -14.54333 -35.10903 -8.53943 1.000 81.89852 110 MET C N 1
ATOM 3212 C CA . MET C 1 110 ? -13.08647 -35.10858 -8.59382 1.000 81.67944 110 MET C CA 1
ATOM 3213 C C . MET C 1 110 ? -12.57741 -35.54372 -9.96196 1.000 80.61420 110 MET C C 1
ATOM 3214 O O . MET C 1 110 ? -11.54843 -35.04766 -10.43349 1.000 81.25907 110 MET C O 1
ATOM 3219 N N . LEU C 1 111 ? -13.28168 -36.47124 -10.61308 1.000 79.18752 111 LEU C N 1
ATOM 3220 C CA . LEU C 1 111 ? -12.86379 -36.92186 -11.93664 1.000 78.74293 111 LEU C CA 1
ATOM 3221 C C . LEU C 1 111 ? -12.98571 -35.80350 -12.96270 1.000 86.01174 111 LEU C C 1
ATOM 3222 O O . LEU C 1 111 ? -12.12284 -35.65735 -13.83576 1.000 80.80216 111 LEU C O 1
ATOM 3227 N N . HIS C 1 112 ? -14.05114 -35.00561 -12.87283 1.000 80.80865 112 HIS C N 1
ATOM 3228 C CA . HIS C 1 112 ? -14.22099 -33.89245 -13.79681 1.000 82.40154 112 HIS C CA 1
ATOM 3229 C C . HIS C 1 112 ? -13.19655 -32.79880 -13.53840 1.000 84.14650 112 HIS C C 1
ATOM 3230 O O . HIS C 1 112 ? -12.62078 -32.24673 -14.48250 1.000 86.04300 112 HIS C O 1
ATOM 3237 N N . ILE C 1 113 ? -12.95070 -32.47730 -12.26789 1.000 84.83029 113 ILE C N 1
ATOM 3238 C CA . ILE C 1 113 ? -11.98344 -31.43516 -11.93955 1.000 86.71725 113 ILE C CA 1
ATOM 3239 C C . ILE C 1 113 ? -10.59525 -31.81580 -12.42893 1.000 86.23011 113 ILE C C 1
ATOM 3240 O O . ILE C 1 113 ? -9.86877 -30.98497 -12.98781 1.000 87.86870 113 ILE C O 1
ATOM 3245 N N . LEU C 1 114 ? -10.20537 -33.07681 -12.22995 1.000 84.23360 114 LEU C N 1
ATOM 3246 C CA . LEU C 1 114 ? -8.88382 -33.51930 -12.65750 1.000 83.94319 114 LEU C CA 1
ATOM 3247 C C . LEU C 1 114 ? -8.74445 -33.49936 -14.17357 1.000 83.98844 114 LEU C C 1
ATOM 3248 O O . LEU C 1 114 ? -7.64858 -33.24672 -14.68580 1.000 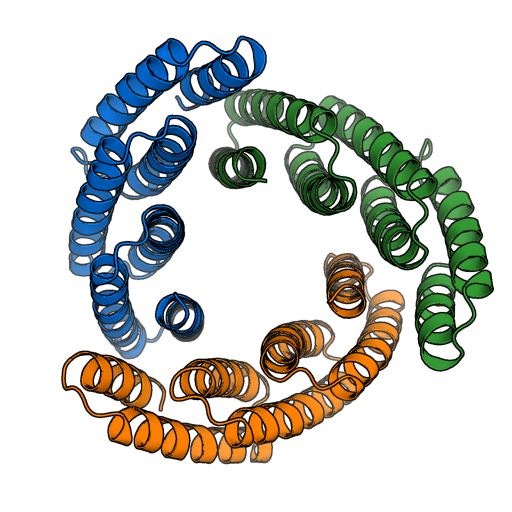84.97559 114 LEU C O 1
ATOM 3253 N N . LEU C 1 115 ? -9.82790 -33.76881 -14.90788 1.000 84.20369 115 LEU C N 1
ATOM 3254 C CA . LEU C 1 115 ? -9.75517 -33.67980 -16.36327 1.000 87.55680 115 LEU C CA 1
ATOM 3255 C C . LEU C 1 115 ? -9.59859 -32.23328 -16.80915 1.000 91.65665 115 LEU C C 1
ATOM 3256 O O . LEU C 1 115 ? -8.85128 -31.94440 -17.75099 1.000 97.59786 115 LEU C O 1
ATOM 3261 N N . GLU C 1 116 ? -10.29343 -31.31097 -16.14159 1.000 90.77739 116 GLU C N 1
ATOM 3262 C CA . GLU C 1 116 ? -10.12412 -29.89639 -16.44685 1.000 94.25916 116 GLU C CA 1
ATOM 3263 C C . GLU C 1 116 ? -8.70411 -29.43983 -16.13677 1.000 95.78902 116 GLU C C 1
ATOM 3264 O O . GLU C 1 116 ? -8.02208 -28.87617 -16.99909 1.000 101.37152 116 GLU C O 1
ATOM 3270 N N . ALA C 1 117 ? -8.23092 -29.70494 -14.91426 1.000 91.87998 117 ALA C N 1
ATOM 3271 C CA . ALA C 1 117 ? -6.89530 -29.26724 -14.51914 1.000 92.58432 117 ALA C CA 1
ATOM 3272 C C . ALA C 1 117 ? -5.82013 -29.79521 -15.46008 1.000 95.88549 117 ALA C C 1
ATOM 3273 O O . ALA C 1 117 ? -4.81716 -29.11255 -15.69184 1.000 102.86393 117 ALA C O 1
ATOM 3275 N N . TYR C 1 118 ? -6.00572 -30.99896 -16.01132 1.000 94.10995 118 TYR C N 1
ATOM 3276 C CA . TYR C 1 118 ? -5.06733 -31.50276 -17.01137 1.000 95.31379 118 TYR C CA 1
ATOM 3277 C C . TYR C 1 118 ? -5.08101 -30.62639 -18.25682 1.000 98.22506 118 TYR C C 1
ATOM 3278 O O . TYR C 1 118 ? -4.02590 -30.33983 -18.83504 1.000 99.64372 118 TYR C O 1
ATOM 3287 N N . ARG C 1 119 ? -6.26818 -30.18126 -18.67619 1.000 98.03703 119 ARG C N 1
ATOM 3288 C CA . ARG C 1 119 ? -6.37081 -29.32506 -19.85301 1.000 100.50414 119 ARG C CA 1
ATOM 3289 C C . ARG C 1 119 ? -5.69996 -27.97804 -19.61135 1.000 107.18677 119 ARG C C 1
ATOM 3290 O O . ARG C 1 119 ? -4.88259 -27.52811 -20.42316 1.000 111.24482 119 ARG C O 1
ATOM 3298 N N . ILE C 1 120 ? -6.04002 -27.31464 -18.50186 1.000 105.02385 120 ILE C N 1
ATOM 3299 C CA . ILE C 1 120 ? -5.36100 -26.07114 -18.14090 1.000 107.65858 120 ILE C CA 1
ATOM 3300 C C . ILE C 1 120 ? -3.85779 -26.29551 -18.05193 1.000 114.00874 120 ILE C C 1
ATOM 3301 O O . ILE C 1 120 ? -3.06113 -25.49725 -18.55928 1.000 120.35472 120 ILE C O 1
ATOM 3306 N N . ALA C 1 121 ? -3.44607 -27.39396 -17.41589 1.000 110.56193 121 ALA C N 1
ATOM 3307 C CA . ALA C 1 121 ? -2.01837 -27.66214 -17.29539 1.000 118.91649 121 ALA C CA 1
ATOM 3308 C C . ALA C 1 121 ? -1.39720 -28.00721 -18.64094 1.000 120.58782 121 ALA C C 1
ATOM 3309 O O . ALA C 1 121 ? -0.22222 -27.70071 -18.87302 1.000 124.74634 121 ALA C O 1
ATOM 3311 N N . ARG C 1 122 ? -2.15609 -28.64336 -19.53620 1.000 117.32751 122 ARG C N 1
ATOM 3312 C CA . ARG C 1 122 ? -1.61263 -28.95821 -20.85309 1.000 118.51732 122 ARG C CA 1
ATOM 3313 C C . ARG C 1 122 ? -1.39534 -27.68842 -21.66718 1.000 130.28317 122 ARG C C 1
ATOM 3314 O O . ARG C 1 122 ? -0.34913 -27.52012 -22.30487 1.000 144.58515 122 ARG C O 1
ATOM 3322 N N . GLU C 1 123 ? -2.36876 -26.77183 -21.64227 1.000 127.52249 123 GLU C N 1
ATOM 3323 C CA . GLU C 1 123 ? -2.22430 -25.52154 -22.38261 1.000 140.02211 123 GLU C CA 1
ATOM 3324 C C . GLU C 1 123 ? -1.21279 -24.59166 -21.72203 1.000 131.84453 123 GLU C C 1
ATOM 3325 O O . GLU C 1 123 ? -0.56184 -23.79803 -22.41104 1.000 132.93310 123 GLU C O 1
ATOM 3331 N N . ASN C 1 124 ? -1.06754 -24.66921 -20.39595 1.000 136.02950 124 ASN C N 1
ATOM 3332 C CA . ASN C 1 124 ? -0.00918 -23.91888 -19.72696 1.000 135.05037 124 ASN C CA 1
ATOM 3333 C C . ASN C 1 124 ? 1.36045 -24.53101 -19.99211 1.000 133.31532 124 ASN C C 1
ATOM 3334 O O . ASN C 1 124 ? 2.37084 -23.81934 -19.97580 1.000 132.37687 124 ASN C O 1
ATOM 3339 N N . GLY C 1 125 ? 1.41436 -25.83648 -20.24203 1.000 136.88000 125 GLY C N 1
ATOM 3340 C CA . GLY C 1 125 ? 2.66970 -26.50471 -20.51250 1.000 142.36046 125 GLY C CA 1
ATOM 3341 C C . GLY C 1 125 ? 3.49570 -26.70519 -19.26216 1.000 147.39697 125 GLY C C 1
ATOM 3342 O O . GLY C 1 125 ? 4.64173 -26.25128 -19.18709 1.000 148.48841 125 GLY C O 1
ATOM 3343 N N . ASP C 1 126 ? 2.92518 -27.38390 -18.26792 1.000 159.34594 126 ASP C N 1
ATOM 3344 C CA . ASP C 1 126 ? 3.63367 -27.58960 -17.01380 1.000 163.35518 126 ASP C CA 1
ATOM 3345 C C . ASP C 1 126 ? 4.33093 -28.94270 -16.94343 1.000 162.96789 126 ASP C C 1
ATOM 3346 O O . ASP C 1 126 ? 5.26093 -29.10103 -16.14265 1.000 165.50743 126 ASP C O 1
ATOM 3351 N N . GLU C 1 127 ? 3.90651 -29.91128 -17.76036 1.000 138.51897 127 GLU C N 1
ATOM 3352 C CA . GLU C 1 127 ? 4.55274 -31.21765 -17.86309 1.000 133.26307 127 GLU C CA 1
ATOM 3353 C C . GLU C 1 127 ? 4.43682 -32.02290 -16.57477 1.000 126.11492 127 GLU C C 1
ATOM 3354 O O . GLU C 1 127 ? 3.66904 -32.98815 -16.51242 1.000 116.69623 127 GLU C O 1
ATOM 3360 N N . GLN C 1 128 ? 5.19992 -31.64055 -15.54626 1.000 126.24953 128 GLN C N 1
ATOM 3361 C CA . GLN C 1 128 ? 5.25098 -32.43934 -14.32402 1.000 120.01137 128 GLN C CA 1
ATOM 3362 C C . GLN C 1 128 ? 3.87903 -32.55917 -13.67210 1.000 118.78419 128 GLN C C 1
ATOM 3363 O O . GLN C 1 128 ? 3.52954 -33.61707 -13.13456 1.000 129.56355 128 GLN C O 1
ATOM 3369 N N . ILE C 1 129 ? 3.08361 -31.48981 -13.71262 1.000 119.76186 129 ILE C N 1
ATOM 3370 C CA . ILE C 1 129 ? 1.74339 -31.55295 -13.13891 1.000 111.76765 129 ILE C CA 1
ATOM 3371 C C . ILE C 1 129 ? 0.84747 -32.47094 -13.96193 1.000 104.67830 129 ILE C C 1
ATOM 3372 O O . ILE C 1 129 ? 0.02631 -33.21333 -13.40776 1.000 100.23879 129 ILE C O 1
ATOM 3377 N N . LEU C 1 130 ? 0.99558 -32.44647 -15.29142 1.000 105.04108 130 LEU C N 1
ATOM 3378 C CA . LEU C 1 130 ? 0.19213 -33.31719 -16.14666 1.000 100.54445 130 LEU C CA 1
ATOM 3379 C C . LEU C 1 130 ? 0.30805 -34.76612 -15.69724 1.000 96.99693 130 LEU C C 1
ATOM 3380 O O . LEU C 1 130 ? -0.69228 -35.48491 -15.58957 1.000 93.14592 130 LEU C O 1
ATOM 3385 N N . ILE C 1 131 ? 1.53485 -35.20318 -15.41584 1.000 98.14093 131 ILE C N 1
ATOM 3386 C CA . ILE C 1 131 ? 1.75737 -36.56147 -14.94089 1.000 94.07660 131 ILE C CA 1
ATOM 3387 C C . ILE C 1 131 ? 1.17051 -36.74138 -13.54870 1.000 91.10651 131 ILE C C 1
ATOM 3388 O O . ILE C 1 131 ? 0.53565 -37.76130 -13.25667 1.000 89.55673 131 ILE C O 1
ATOM 3393 N N . GLU C 1 132 ? 1.36274 -35.75327 -12.67086 1.000 91.53374 132 GLU C N 1
ATOM 3394 C CA . GLU C 1 132 ? 0.83508 -35.85892 -11.31552 1.000 92.37450 132 GLU C CA 1
ATOM 3395 C C . GLU C 1 132 ? -0.68585 -35.87043 -11.30432 1.000 90.77755 132 GLU C C 1
ATOM 3396 O O . GLU C 1 132 ? -1.29175 -36.53022 -10.45303 1.000 90.59181 132 GLU C O 1
ATOM 3402 N N . ILE C 1 133 ? -1.31700 -35.15021 -12.23151 1.000 91.37558 133 ILE C N 1
ATOM 3403 C CA . ILE C 1 133 ? -2.77071 -35.19848 -12.34439 1.000 88.21170 133 ILE C CA 1
ATOM 3404 C C . ILE C 1 133 ? -3.22343 -36.59634 -12.74245 1.000 84.71212 133 ILE C C 1
ATOM 3405 O O . ILE C 1 133 ? -4.12221 -37.17426 -12.12150 1.000 83.15272 133 ILE C O 1
ATOM 3410 N N . VAL C 1 134 ? -2.60091 -37.16185 -13.78050 1.000 85.61031 134 VAL C N 1
ATOM 3411 C CA . VAL C 1 134 ? -2.97939 -38.49311 -14.24846 1.000 82.98494 134 VAL C CA 1
ATOM 3412 C C . VAL C 1 134 ? -2.76989 -39.52606 -13.14799 1.000 80.34530 134 VAL C C 1
ATOM 3413 O O . VAL C 1 134 ? -3.58661 -40.43758 -12.96781 1.000 78.98294 134 VAL C O 1
ATOM 3417 N N . HIS C 1 135 ? -1.67918 -39.39593 -12.38949 1.000 81.68615 135 HIS C N 1
ATOM 3418 C CA . HIS C 1 135 ? -1.42784 -40.32117 -11.28939 1.000 81.07661 135 HIS C CA 1
ATOM 3419 C C . HIS C 1 135 ? -2.50976 -40.23115 -10.22163 1.000 81.22153 135 HIS C C 1
ATOM 3420 O O . HIS C 1 135 ? -2.98081 -41.25947 -9.72171 1.000 80.65434 135 HIS C O 1
ATOM 3427 N N . LEU C 1 136 ? -2.92017 -39.01258 -9.85873 1.000 82.44710 136 LEU C N 1
ATOM 3428 C CA . LEU C 1 136 ? -4.01638 -38.86719 -8.90662 1.000 80.41100 136 LEU C CA 1
ATOM 3429 C C . LEU C 1 136 ? -5.32284 -39.39382 -9.48711 1.000 78.67889 136 LEU C C 1
ATOM 3430 O O . LEU C 1 136 ? -6.14429 -39.95253 -8.75253 1.000 78.53961 136 LEU C O 1
ATOM 3435 N N . PHE C 1 137 ? -5.51367 -39.24546 -10.80181 1.000 78.43526 137 PHE C N 1
ATOM 3436 C CA . PHE C 1 137 ? -6.71763 -39.74460 -11.46257 1.000 76.98422 137 PHE C CA 1
ATOM 3437 C C . PHE C 1 137 ? -6.87102 -41.24875 -11.27971 1.000 76.41510 137 PHE C C 1
ATOM 3438 O O . PHE C 1 137 ? -7.97337 -41.73936 -11.00701 1.000 78.20354 137 PHE C O 1
ATOM 3446 N N . THR C 1 138 ? -5.77894 -41.99833 -11.43844 1.000 75.66278 138 THR C N 1
ATOM 3447 C CA . THR C 1 138 ? -5.82572 -43.43562 -11.20972 1.000 76.04658 138 THR C CA 1
ATOM 3448 C C . THR C 1 138 ? -6.15107 -43.77739 -9.76166 1.000 78.87049 138 THR C C 1
ATOM 3449 O O . THR C 1 138 ? -6.66887 -44.86733 -9.49526 1.000 90.26848 138 THR C O 1
ATOM 3453 N N . GLU C 1 139 ? -5.87388 -42.87243 -8.82228 1.000 75.67143 139 GLU C N 1
ATOM 3454 C CA . GLU C 1 139 ? -6.25561 -43.12089 -7.43856 1.000 76.70756 139 GLU C CA 1
ATOM 3455 C C . GLU C 1 139 ? -7.73893 -42.86184 -7.20406 1.000 81.00481 139 GLU C C 1
ATOM 3456 O O . GLU C 1 139 ? -8.36477 -43.55037 -6.38948 1.000 84.95828 139 GLU C O 1
ATOM 3462 N N . VAL C 1 140 ? -8.31735 -41.88833 -7.90946 1.000 79.48812 140 VAL C N 1
ATOM 3463 C CA . VAL C 1 140 ? -9.70418 -41.51289 -7.65673 1.000 76.80475 140 VAL C CA 1
ATOM 3464 C C . VAL C 1 140 ? -10.65330 -42.57029 -8.20153 1.000 79.31407 140 VAL C C 1
ATOM 3465 O O . VAL C 1 140 ? -11.66977 -42.89365 -7.57414 1.000 80.20791 140 VAL C O 1
ATOM 3469 N N . ILE C 1 141 ? -10.34297 -43.12822 -9.37444 1.000 79.70666 141 ILE C N 1
ATOM 3470 C CA . ILE C 1 141 ? -11.23674 -44.11600 -9.96241 1.000 83.35829 141 ILE C CA 1
ATOM 3471 C C . ILE C 1 141 ? -11.23456 -45.41550 -9.17113 1.000 85.10444 141 ILE C C 1
ATOM 3472 O O . ILE C 1 141 ? -12.18550 -46.19743 -9.27474 1.000 86.90970 141 ILE C O 1
ATOM 3477 N N . ARG C 1 142 ? -10.20344 -45.66925 -8.36770 1.000 84.35324 142 ARG C N 1
ATOM 3478 C CA . ARG C 1 142 ? -10.25746 -46.81962 -7.47605 1.000 85.99518 142 ARG C CA 1
ATOM 3479 C C . ARG C 1 142 ? -11.28482 -46.57093 -6.38013 1.000 88.72654 142 ARG C C 1
ATOM 3480 O O . ARG C 1 142 ? -12.34674 -47.20036 -6.36733 1.000 89.61555 142 ARG C O 1
ATOM 3488 N N . GLY C 1 143 ? -10.98398 -45.65306 -5.46509 1.000 88.60486 143 GLY C N 1
ATOM 3489 C CA . GLY C 1 143 ? -11.88557 -45.34991 -4.36774 1.000 92.09460 143 GLY C CA 1
ATOM 3490 C C . GLY C 1 143 ? -11.18115 -45.11086 -3.04491 1.000 110.83162 143 GLY C C 1
ATOM 3491 O O . GLY C 1 143 ? -10.08771 -44.54322 -2.99176 1.000 99.03309 143 GLY C O 1
#